Protein AF-A0A8B7DYA8-F1 (afdb_monomer_lite)

pLDDT: mean 80.7, std 16.15, range [24.31, 97.62]

Foldseek 3Di:
DDDDDDDDDDDDDDDDDDDDDDDDDDDDDDDDDDDDDLDAAADDLAVVVVLDPPDDAQHWHDDPQWIWGWDDDPQKIKTATDPVGQPDAFQVVVCCRHQVDDCCCQQQVVLDPRRQWHFRMWMARSPQQKIKTKTWGNAWDDNQPPQKIFDRKIKIKMARRVQCNHPHHNLRIWIWIWGWMDQQNDIWIKTWIDDRNDQKIKIKTWDQKDFQQSRVVSVDPDDLADPLALFDCCQRRVFMFGRWMKIWMAGSLNWIKIKIWGWGADPQQGIKTKIWIWTDDNPDDIKIKIKIKGAFAQVQVVVCNGNVARPCPQQQRHPDTWIKMKMTMQAKDPQQPDPVSQVSVCVQPNPCSIGHHAIKMWIWGQPVLQAVDDPDDRTWIWMWGRDSQKIKIDGPQPDKHQVLSCCPRRPPPDDSVVDVLWAVGGAIWGFPIWMARRVFRKIKTKIWGQDWGATDPNQDTFHGKIWIWIATPVRDIKIKIWTWDDFPNFIKTWMWIDDPPKIKIKIWTQKDWPLSVCCVRQNVCCSCVPCVVQVLNTWMWGGKMWIWISPDQTKIWIKTQTPHLPQRPKIKIKIWGQDPNGIDIDIDIGRDPDDPQSVVCVSVVHDDPDDDDDPDDDD

Secondary structure (DSSP, 8-state):
---------------------------------------PEEPPSSGGGTSSTT--TT-EEEETTEEEEEEEETTEEEEEE-TTT-TT-BHHHHHHHHH--S-HHHHHTTSS-GGGEEEEEEEEETTTTEEEEEEEESS-EEEETTTEEEEEEEEEEEEETTTTSSS--GGG-EEEEEEEEEETTEEEEEEEEEPTT-SEEEEEEE-SEEEHHHHHHHH----SS-TT-----HHHHSSEEEEEEEEEEEETTS-EEEEEEEEEEETTTEEEEEEEEEEE-TTSPPEEEEEEEEEEE-HHHHHHHHHTS--TT-GGGTT--EEEEEEEESS-B-S---HHHHHHHHTTSTT---B-SEEEEEEEEEGGGT-TT-SS-SEEEEEEEEETTEEEEE--TT--EEHHHIIIIISTT--THHHHHHBSSPPEEEEEEEEEETTT--EEEEEE--SPEEETTTTEEEEEEEEEEEE-TTS-EEEEEEEEEEETTEEEEEEEEEETTEEEEEEEEEEEEHHHHHHHTT-HHIIIIIITTSGGG--EEEEEEEEEETTSS-EEEEEEEEESTT-TT-EEEEEEEEETTEEEEEEEEE-TT--HHHHHHHHHTS--S----------

Structure (mmCIF, N/CA/C/O backbone):
data_AF-A0A8B7DYA8-F1
#
_entry.id   AF-A0A8B7DYA8-F1
#
loop_
_atom_site.group_PDB
_atom_site.id
_atom_site.type_symbol
_atom_site.label_atom_id
_atom_site.label_alt_id
_atom_site.label_comp_id
_atom_site.label_asym_id
_atom_site.label_entity_id
_atom_site.label_seq_id
_atom_site.pdbx_PDB_ins_code
_atom_site.Cartn_x
_atom_site.Cartn_y
_atom_site.Cartn_z
_atom_site.occupancy
_atom_site.B_iso_or_equiv
_atom_site.auth_seq_id
_atom_site.auth_comp_id
_atom_site.auth_asym_id
_atom_site.auth_atom_id
_atom_site.pdbx_PDB_model_num
ATOM 1 N N . MET A 1 1 ? -91.344 -23.672 6.462 1.00 35.97 1 MET A N 1
ATOM 2 C CA . MET A 1 1 ? -90.735 -25.021 6.540 1.00 35.97 1 MET A CA 1
ATOM 3 C C . MET A 1 1 ? -89.304 -24.824 7.002 1.00 35.97 1 MET A C 1
ATOM 5 O O . MET A 1 1 ? -88.648 -23.991 6.410 1.00 35.97 1 MET A O 1
ATOM 9 N N . ALA A 1 2 ? -88.747 -25.437 8.032 1.00 32.31 2 ALA A N 1
ATOM 10 C CA . ALA A 1 2 ? -89.183 -26.300 9.123 1.00 32.31 2 ALA A CA 1
ATOM 11 C C . ALA A 1 2 ? -88.175 -25.978 10.263 1.00 32.31 2 ALA A C 1
ATOM 13 O O . ALA A 1 2 ? -87.035 -25.629 9.972 1.00 32.31 2 ALA A O 1
ATOM 14 N N . LYS A 1 3 ? -88.628 -25.790 11.511 1.00 30.06 3 LYS A N 1
ATOM 15 C CA . LYS A 1 3 ? -88.398 -26.713 12.650 1.00 30.06 3 LYS A CA 1
ATOM 16 C C . LYS A 1 3 ? -86.951 -27.245 12.713 1.00 30.06 3 LYS A C 1
ATOM 18 O O . LYS A 1 3 ? -86.509 -27.872 11.769 1.00 30.06 3 LYS A O 1
ATOM 23 N N . GLY A 1 4 ? -86.188 -27.141 13.789 1.00 30.33 4 GLY A N 1
ATOM 24 C CA . GLY A 1 4 ? -86.472 -26.773 15.164 1.00 30.33 4 GLY A CA 1
ATOM 25 C C . GLY A 1 4 ? -85.230 -27.096 16.005 1.00 30.33 4 GLY A C 1
ATOM 26 O O . GLY A 1 4 ? -84.476 -28.015 15.700 1.00 30.33 4 GLY A O 1
ATOM 27 N N . THR A 1 5 ? -85.041 -26.294 17.044 1.00 33.81 5 THR A N 1
ATOM 28 C CA . THR A 1 5 ? -84.285 -26.533 18.287 1.00 33.81 5 THR A CA 1
ATOM 29 C C . THR A 1 5 ? -84.616 -27.916 18.905 1.00 33.81 5 THR A C 1
ATOM 31 O O . THR A 1 5 ? -85.679 -28.441 18.560 1.00 33.81 5 THR A O 1
ATOM 34 N N . PRO A 1 6 ? -83.834 -28.496 19.862 1.00 42.34 6 PRO A N 1
ATOM 35 C CA . PRO A 1 6 ? -83.614 -27.808 21.146 1.00 42.34 6 PRO A CA 1
ATOM 36 C C . PRO A 1 6 ? -82.425 -28.189 22.061 1.00 42.34 6 PRO A C 1
ATOM 38 O O . PRO A 1 6 ? -81.938 -29.310 22.081 1.00 42.34 6 PRO A O 1
ATOM 41 N N . SER A 1 7 ? -82.182 -27.246 22.988 1.00 30.30 7 SER A N 1
ATOM 42 C CA . SER A 1 7 ? -81.885 -27.452 24.422 1.00 30.30 7 SER A CA 1
ATOM 43 C C . SER A 1 7 ? -80.521 -28.051 24.779 1.00 30.30 7 SER A C 1
ATOM 45 O O . SER A 1 7 ? -79.943 -28.795 24.011 1.00 30.30 7 SER A O 1
ATOM 47 N N . MET A 1 8 ? -79.897 -27.803 25.926 1.00 29.28 8 MET A N 1
ATOM 48 C CA . MET A 1 8 ? -80.300 -27.429 27.294 1.00 29.28 8 MET A CA 1
ATOM 49 C C . MET A 1 8 ? -78.934 -27.315 28.029 1.00 29.28 8 MET A C 1
ATOM 51 O O . MET A 1 8 ? -77.998 -27.990 27.623 1.00 29.28 8 MET A O 1
ATOM 55 N N . LYS A 1 9 ? -78.647 -26.601 29.114 1.00 29.27 9 LYS A N 1
ATOM 56 C CA . LYS A 1 9 ? -79.323 -25.757 30.105 1.00 29.27 9 LYS A CA 1
ATOM 57 C C . LYS A 1 9 ? -78.139 -25.198 30.939 1.00 29.27 9 LYS A C 1
ATOM 59 O O . LYS A 1 9 ? -77.204 -25.942 31.199 1.00 29.27 9 LYS A O 1
ATOM 64 N N . SER A 1 10 ? -78.051 -23.882 31.158 1.00 28.88 10 SER A N 1
ATOM 65 C CA . SER A 1 10 ? -78.347 -23.204 32.443 1.00 28.88 10 SER A CA 1
ATOM 66 C C . SER A 1 10 ? -77.250 -23.367 33.520 1.00 28.88 10 SER A C 1
ATOM 68 O O . SER A 1 10 ? -76.738 -24.457 33.688 1.00 28.88 10 SER A O 1
ATOM 70 N N . GLN A 1 11 ? -76.889 -22.389 34.353 1.00 31.23 11 GLN A N 1
ATOM 71 C CA . GLN A 1 11 ? -77.677 -21.269 34.866 1.00 31.23 11 GLN A CA 1
ATOM 72 C C . GLN A 1 11 ? -76.782 -20.335 35.719 1.00 31.23 11 GLN A C 1
ATOM 74 O O . GLN A 1 11 ? -75.954 -20.845 36.463 1.00 31.23 11 GLN A O 1
ATOM 79 N N . CYS A 1 12 ? -77.037 -19.020 35.596 1.00 25.20 12 CYS A N 1
ATOM 80 C CA . CYS A 1 12 ? -77.161 -17.943 36.613 1.00 25.20 12 CYS A CA 1
ATOM 81 C C . CYS A 1 12 ? -76.106 -17.747 37.741 1.00 25.20 12 CYS A C 1
ATOM 83 O O . CYS A 1 12 ? -75.456 -18.684 38.167 1.00 25.20 12 CYS A O 1
ATOM 85 N N . TRP A 1 13 ? -75.866 -16.560 38.325 1.00 27.25 13 TRP A N 1
ATOM 86 C CA . TRP A 1 13 ? -76.620 -15.302 38.569 1.00 27.25 13 TRP A CA 1
ATOM 87 C C . TRP A 1 13 ? -75.598 -14.129 38.605 1.00 27.25 13 TRP A C 1
ATOM 89 O O . TRP A 1 13 ? -74.463 -14.364 39.000 1.00 27.25 13 TRP A O 1
ATOM 99 N N . LEU A 1 14 ? -75.784 -12.890 38.124 1.00 24.31 14 LEU A N 1
ATOM 100 C CA . LEU A 1 14 ? -76.806 -11.833 38.268 1.00 24.31 14 LEU A CA 1
ATOM 101 C C . LEU A 1 14 ? -76.999 -11.294 39.695 1.00 24.31 14 LEU A C 1
ATOM 103 O O . LEU A 1 14 ? -77.770 -11.888 40.430 1.00 24.31 14 LEU A O 1
ATOM 107 N N . VAL A 1 15 ? -76.415 -10.123 40.005 1.00 25.81 15 VAL A N 1
ATOM 108 C CA . VAL A 1 15 ? -77.084 -9.017 40.732 1.00 25.81 15 VAL A CA 1
ATOM 109 C C . VAL A 1 15 ? -76.478 -7.668 40.289 1.00 25.81 15 VAL A C 1
ATOM 111 O O . VAL A 1 15 ? -75.372 -7.302 40.672 1.00 25.81 15 VAL A O 1
ATOM 114 N N . LEU A 1 16 ? -77.236 -6.938 39.467 1.00 29.09 16 LEU A N 1
ATOM 115 C CA . LEU A 1 16 ? -77.302 -5.469 39.427 1.00 29.09 16 LEU A CA 1
ATOM 116 C C . LEU A 1 16 ? -78.138 -5.006 40.623 1.00 29.09 16 LEU A C 1
ATOM 118 O O . LEU A 1 16 ? -79.102 -5.708 40.888 1.00 29.09 16 LEU A O 1
ATOM 122 N N . ILE A 1 17 ? -77.888 -3.826 41.211 1.00 28.33 17 ILE A N 1
ATOM 123 C CA . ILE A 1 17 ? -78.896 -2.750 41.379 1.00 28.33 17 ILE A CA 1
ATOM 124 C C . ILE A 1 17 ? -78.176 -1.390 41.472 1.00 28.33 17 ILE A C 1
ATOM 126 O O . ILE A 1 17 ? -77.062 -1.260 41.968 1.00 28.33 17 ILE A O 1
ATOM 130 N N . PHE A 1 18 ? -78.868 -0.412 40.903 1.00 27.98 18 PHE A N 1
ATOM 131 C CA . PHE A 1 18 ? -78.541 0.953 40.529 1.00 27.98 18 PHE A CA 1
ATOM 132 C C . PHE A 1 18 ? -79.037 2.005 41.551 1.00 27.98 18 PHE A C 1
ATOM 134 O O . PHE A 1 18 ? -79.999 1.763 42.272 1.00 27.98 18 PHE A O 1
ATOM 141 N N . LEU A 1 19 ? -78.477 3.214 41.389 1.00 29.20 19 LEU A N 1
ATOM 142 C CA . LEU A 1 19 ? -79.079 4.565 41.485 1.00 29.20 19 LEU A CA 1
ATOM 143 C C . LEU A 1 19 ? -79.242 5.284 42.840 1.00 29.20 19 LEU A C 1
ATOM 145 O O . LEU A 1 19 ? -80.062 4.904 43.663 1.00 29.20 19 LEU A O 1
ATOM 149 N N . ASN A 1 20 ? -78.626 6.486 42.849 1.00 30.12 20 ASN A N 1
ATOM 150 C CA . ASN A 1 20 ? -79.149 7.795 43.301 1.00 30.12 20 ASN A CA 1
ATOM 151 C C . ASN A 1 20 ? -79.376 7.980 44.821 1.00 30.12 20 ASN A C 1
ATOM 153 O O . ASN A 1 20 ? -79.842 7.086 45.500 1.00 30.12 20 ASN A O 1
ATOM 157 N N . LEU A 1 21 ? -79.082 9.115 45.467 1.00 28.62 21 LEU A N 1
ATOM 158 C CA . LEU A 1 21 ? -79.346 10.516 45.111 1.00 28.62 21 LEU A CA 1
ATOM 159 C C . LEU A 1 21 ? -78.500 11.496 45.972 1.00 28.62 21 LEU A C 1
ATOM 161 O O . LEU A 1 21 ? -77.871 11.109 46.953 1.00 28.62 21 LEU A O 1
ATOM 165 N N . ASN A 1 22 ? -78.543 12.777 45.585 1.00 30.64 22 ASN A N 1
ATOM 166 C CA . ASN A 1 22 ? -77.919 13.963 46.194 1.00 30.64 22 ASN A CA 1
ATOM 167 C C . ASN A 1 22 ? -78.313 14.293 47.662 1.00 30.64 22 ASN A C 1
ATOM 169 O O . ASN A 1 22 ? -79.386 13.912 48.118 1.00 30.64 22 ASN A O 1
ATOM 173 N N . VAL A 1 23 ? -77.518 15.214 48.248 1.00 30.58 23 VAL A N 1
ATOM 174 C CA . VAL A 1 23 ? -77.890 16.402 49.074 1.00 30.58 23 VAL A CA 1
ATOM 175 C C . VAL A 1 23 ? -77.337 16.446 50.524 1.00 30.58 23 VAL A C 1
ATOM 177 O O . VAL A 1 23 ? -77.827 15.782 51.422 1.00 30.58 23 VAL A O 1
ATOM 180 N N . VAL A 1 24 ? -76.376 17.374 50.701 1.00 30.28 24 VAL A N 1
ATOM 181 C CA . VAL A 1 24 ? -76.131 18.345 51.807 1.00 30.28 24 VAL A CA 1
ATOM 182 C C . VAL A 1 24 ? -75.507 17.917 53.153 1.00 30.28 24 VAL A C 1
ATOM 184 O O . VAL A 1 24 ? -76.048 17.152 53.935 1.00 30.28 24 VAL A O 1
ATOM 187 N N . ALA A 1 25 ? -74.366 18.582 53.398 1.00 34.50 25 ALA A N 1
ATOM 188 C CA . ALA A 1 25 ? -73.752 19.094 54.629 1.00 34.50 25 ALA A CA 1
ATOM 189 C C . ALA A 1 25 ? -74.182 18.546 56.003 1.00 34.50 25 ALA A C 1
ATOM 191 O O . ALA A 1 25 ? -75.298 18.784 56.446 1.00 34.50 25 ALA A O 1
ATOM 192 N N . ASN A 1 26 ? -73.193 18.121 56.800 1.00 28.36 26 ASN A N 1
ATOM 193 C CA . ASN A 1 26 ? -72.782 18.924 57.955 1.00 28.36 26 ASN A CA 1
ATOM 194 C C . ASN A 1 26 ? -71.361 18.576 58.426 1.00 28.36 26 ASN A C 1
ATOM 196 O O . ASN A 1 26 ? -70.863 17.471 58.220 1.00 28.36 26 ASN A O 1
ATOM 200 N N . LYS A 1 27 ? -70.717 19.566 59.047 1.00 40.62 27 LYS A N 1
ATOM 201 C CA . LYS A 1 27 ? -69.449 19.456 59.770 1.00 40.62 27 LYS A CA 1
ATOM 202 C C . LYS A 1 27 ? -69.576 18.439 60.901 1.00 40.62 27 LYS A C 1
ATOM 204 O O . LYS A 1 27 ? -70.442 18.611 61.746 1.00 40.62 27 LYS A O 1
ATOM 209 N N . GLU A 1 28 ? -68.589 17.562 61.036 1.00 30.81 28 GLU A N 1
ATOM 210 C CA . GLU A 1 28 ? -68.091 17.191 62.358 1.00 30.81 28 GLU A CA 1
ATOM 211 C C . GLU A 1 28 ? -66.608 16.819 62.294 1.00 30.81 28 GLU A C 1
ATOM 213 O O . GLU A 1 28 ? -66.151 16.020 61.477 1.00 30.81 28 GLU A O 1
ATOM 218 N N . LYS A 1 29 ? -65.832 17.501 63.140 1.00 40.34 29 LYS A N 1
ATOM 219 C CA . LYS A 1 29 ? -64.422 17.228 63.386 1.00 40.34 29 LYS A CA 1
ATOM 220 C C . LYS A 1 29 ? -64.327 15.909 64.143 1.00 40.34 29 LYS A C 1
ATOM 222 O O . LYS A 1 29 ? -64.738 15.856 65.295 1.00 40.34 29 LYS A O 1
ATOM 227 N N . HIS A 1 30 ? -63.636 14.928 63.577 1.00 32.75 30 HIS A N 1
ATOM 228 C CA . HIS A 1 30 ? -62.965 13.916 64.383 1.00 32.75 30 HIS A CA 1
ATOM 229 C C . HIS A 1 30 ? -61.459 13.974 64.148 1.00 32.75 30 HIS A C 1
ATOM 231 O O . HIS A 1 30 ? -60.927 13.589 63.108 1.00 32.75 30 HIS A O 1
ATOM 237 N N . HIS A 1 31 ? -60.773 14.496 65.164 1.00 38.06 31 HIS A N 1
ATOM 238 C CA . HIS A 1 31 ? -59.350 14.302 65.370 1.00 38.06 31 HIS A CA 1
ATOM 239 C C . HIS A 1 31 ? -59.069 12.806 65.537 1.00 38.06 31 HIS A C 1
ATOM 241 O O . HIS A 1 31 ? -59.327 12.233 66.591 1.00 38.06 31 HIS A O 1
ATOM 247 N N . LEU A 1 32 ? -58.467 12.198 64.520 1.00 33.12 32 LEU A N 1
ATOM 248 C CA . LEU A 1 32 ? -57.679 10.981 64.668 1.00 33.12 32 LEU A CA 1
ATOM 249 C C . LEU A 1 32 ? -56.233 11.331 64.326 1.00 33.12 32 LEU A C 1
ATOM 251 O O . LEU A 1 32 ? -55.894 11.667 63.191 1.00 33.12 32 LEU A O 1
ATOM 255 N N . LYS A 1 33 ? -55.394 11.318 65.367 1.00 36.81 33 LYS A N 1
ATOM 256 C CA . LYS A 1 33 ? -53.939 11.451 65.289 1.00 36.81 33 LYS A CA 1
ATOM 257 C C . LYS A 1 33 ? -53.404 10.428 64.280 1.00 36.81 33 LYS A C 1
ATOM 259 O O . LYS A 1 33 ? -53.325 9.242 64.588 1.00 36.81 33 LYS A O 1
ATOM 264 N N . LYS A 1 34 ? -53.000 10.888 63.093 1.00 32.00 34 LYS A N 1
ATOM 265 C CA . LYS A 1 34 ? -52.121 10.117 62.209 1.00 32.00 34 LYS A CA 1
ATOM 266 C C . LYS A 1 34 ? -50.754 10.016 62.883 1.00 32.00 34 LYS A C 1
ATOM 268 O O . LYS A 1 34 ? -50.067 11.021 63.053 1.00 32.00 34 LYS A O 1
ATOM 273 N N . GLN A 1 35 ? -50.359 8.797 63.236 1.00 34.00 35 GLN A N 1
ATOM 274 C CA . GLN A 1 35 ? -48.947 8.434 63.275 1.00 34.00 35 GLN A CA 1
ATOM 275 C C . GLN A 1 35 ? -48.319 8.855 61.937 1.00 34.00 35 GLN A C 1
ATOM 277 O O . GLN A 1 35 ? -48.855 8.524 60.876 1.00 34.00 35 GLN A O 1
ATOM 282 N N . LYS A 1 36 ? -47.210 9.604 61.982 1.00 33.25 36 LYS A N 1
ATOM 283 C CA . LYS A 1 36 ? -46.339 9.830 60.823 1.00 33.25 36 LYS A CA 1
ATOM 284 C C . LYS A 1 36 ? -45.824 8.464 60.356 1.00 33.25 36 LYS A C 1
ATOM 286 O O . LYS A 1 36 ? -44.851 7.954 60.895 1.00 33.25 36 LYS A O 1
ATOM 291 N N . ARG A 1 37 ? -46.510 7.850 59.393 1.00 36.97 37 ARG A N 1
ATOM 292 C CA . ARG A 1 37 ? -45.845 6.994 58.411 1.00 36.97 37 ARG A CA 1
ATOM 293 C C . ARG A 1 37 ? -45.190 7.949 57.429 1.00 36.97 37 ARG A C 1
ATOM 295 O O . ARG A 1 37 ? -45.888 8.828 56.922 1.00 36.97 37 ARG A O 1
ATOM 302 N N . ASP A 1 38 ? -43.892 7.800 57.202 1.00 46.31 38 ASP A N 1
ATOM 303 C CA . ASP A 1 38 ? -43.216 8.439 56.078 1.00 46.31 38 ASP A CA 1
ATOM 304 C C . ASP A 1 38 ? -44.001 8.077 54.813 1.00 46.31 38 ASP A C 1
ATOM 306 O O . ASP A 1 38 ? -44.084 6.914 54.418 1.00 46.31 38 ASP A O 1
ATOM 310 N N . SER A 1 39 ? -44.737 9.046 54.272 1.00 57.03 39 SER A N 1
ATOM 311 C CA . SER A 1 39 ? -45.622 8.820 53.138 1.00 57.03 39 SER A CA 1
ATOM 312 C C . SER A 1 39 ? -44.770 8.750 51.883 1.00 57.03 39 SER A C 1
ATOM 314 O O . SER A 1 39 ? -44.257 9.775 51.437 1.00 57.03 39 SER A O 1
ATOM 316 N N . VAL A 1 40 ? -44.620 7.552 51.328 1.00 69.12 40 VAL A N 1
ATOM 317 C CA . VAL A 1 40 ? -44.017 7.358 50.009 1.00 69.12 40 VAL A CA 1
ATOM 318 C C . VAL A 1 40 ? -44.998 7.899 48.963 1.00 69.12 40 VAL A C 1
ATOM 320 O O . VAL A 1 40 ? -46.161 7.495 48.935 1.00 69.12 40 VAL A O 1
ATOM 323 N N . ALA A 1 41 ? -44.567 8.871 48.159 1.00 78.00 41 ALA A N 1
ATOM 324 C CA . ALA A 1 41 ? -45.385 9.475 47.105 1.00 78.00 41 ALA A CA 1
ATOM 325 C C . ALA A 1 41 ? -45.269 8.667 45.803 1.00 78.00 41 ALA A C 1
ATOM 327 O O . ALA A 1 41 ? -44.255 8.026 45.570 1.00 78.00 41 ALA A O 1
ATOM 328 N N . THR A 1 42 ? -46.258 8.698 44.910 1.00 79.81 42 THR A N 1
ATOM 329 C CA . THR A 1 42 ? -46.097 8.097 43.571 1.00 79.81 42 THR A CA 1
ATOM 330 C C . THR A 1 42 ? -45.208 8.990 42.703 1.00 79.81 42 THR A C 1
ATOM 332 O O . THR A 1 42 ? -45.403 10.205 42.686 1.00 79.81 42 THR A O 1
ATOM 335 N N . LEU A 1 43 ? -44.239 8.418 41.980 1.00 80.81 43 LEU A N 1
ATOM 336 C CA . LEU A 1 43 ? -43.393 9.184 41.053 1.00 80.81 43 LEU A CA 1
ATOM 337 C C . LEU A 1 43 ? -44.242 9.721 39.881 1.00 80.81 43 LEU A C 1
ATOM 339 O O . LEU A 1 43 ? -44.918 8.920 39.238 1.00 80.81 43 LEU A O 1
ATOM 343 N N . PRO A 1 44 ? -44.213 11.023 39.551 1.00 81.56 44 PRO A N 1
ATOM 344 C CA . PRO A 1 44 ? -44.851 11.554 38.343 1.00 81.56 44 PRO A CA 1
ATOM 345 C C . PRO A 1 44 ? -44.516 10.764 37.066 1.00 81.56 44 PRO A C 1
ATOM 347 O O . PRO A 1 44 ? -43.373 10.358 36.879 1.00 81.56 44 PRO A O 1
ATOM 350 N N . ASP A 1 45 ? -45.491 10.577 36.169 1.00 77.75 45 ASP A N 1
ATOM 351 C CA . ASP A 1 45 ? -45.346 9.813 34.912 1.00 77.75 45 ASP A CA 1
ATOM 352 C C . ASP A 1 45 ? -44.763 10.637 33.746 1.00 77.75 45 ASP A C 1
ATOM 354 O O . ASP A 1 45 ? -44.637 10.145 32.628 1.00 77.75 45 ASP A O 1
ATOM 358 N N . LYS A 1 46 ? -44.384 11.898 33.997 1.00 81.44 46 LYS A N 1
ATOM 359 C CA . LYS A 1 46 ? -43.742 12.799 33.029 1.00 81.44 46 LYS A CA 1
ATOM 360 C C . LYS A 1 46 ? -42.469 13.399 33.612 1.00 81.44 46 LYS A C 1
ATOM 362 O O . LYS A 1 46 ? -42.522 14.040 34.661 1.00 81.44 46 LYS A O 1
ATOM 367 N N . ILE A 1 47 ? -41.351 13.299 32.885 1.00 80.62 47 ILE A N 1
ATOM 368 C CA . ILE A 1 47 ? -40.067 13.890 33.316 1.00 80.62 47 ILE A CA 1
ATOM 369 C C . ILE A 1 47 ? -40.168 15.404 33.505 1.00 80.62 47 ILE A C 1
ATOM 371 O O . ILE A 1 47 ? -39.623 15.936 34.465 1.00 80.62 47 ILE A O 1
ATOM 375 N N . SER A 1 48 ? -40.937 16.106 32.667 1.00 78.81 48 SER A N 1
ATOM 376 C CA . SER A 1 48 ? -41.139 17.555 32.811 1.00 78.81 48 SER A CA 1
ATOM 377 C C . SER A 1 48 ? -41.720 17.955 34.171 1.00 78.81 48 SER A C 1
ATOM 379 O O . SER A 1 48 ? -41.443 19.046 34.653 1.00 78.81 48 SER A O 1
ATOM 381 N N . SER A 1 49 ? -42.520 17.087 34.796 1.00 82.62 49 SER A N 1
ATOM 382 C CA . SER A 1 49 ? -43.119 17.338 36.113 1.00 82.62 49 SER A CA 1
ATOM 383 C C . SER A 1 49 ? -42.132 17.149 37.262 1.00 82.62 49 SER A C 1
ATOM 385 O O . SER A 1 49 ? -42.405 17.597 38.369 1.00 82.62 49 SER A O 1
ATOM 387 N N . LEU A 1 50 ? -41.000 16.492 37.005 1.00 81.19 50 LEU A N 1
ATOM 388 C CA . LEU A 1 50 ? -39.915 16.333 37.964 1.00 81.19 50 LEU A CA 1
ATOM 389 C C . LEU A 1 50 ? -38.853 17.444 37.845 1.00 81.19 50 LEU A C 1
ATOM 391 O O . LEU A 1 50 ? -38.001 17.587 38.719 1.00 81.19 50 LEU A O 1
ATOM 395 N N . MET A 1 51 ? -38.918 18.254 36.785 1.00 76.25 51 MET A N 1
ATOM 396 C CA . MET A 1 51 ? -38.051 19.411 36.546 1.00 76.25 51 MET A CA 1
ATOM 397 C C . MET A 1 51 ? -38.560 20.665 37.278 1.00 76.25 51 MET A C 1
ATOM 399 O O . MET A 1 51 ? -38.681 21.733 36.682 1.00 76.25 51 MET A O 1
ATOM 403 N N . THR A 1 52 ? -38.918 20.525 38.556 1.00 73.94 52 THR A N 1
ATOM 404 C CA . THR A 1 52 ? -39.412 21.621 39.401 1.00 73.94 52 THR A CA 1
ATOM 405 C C . THR A 1 52 ? -38.586 21.747 40.677 1.00 73.94 52 THR A C 1
ATOM 407 O O . THR A 1 52 ? -38.007 20.778 41.176 1.00 73.94 52 THR A O 1
ATOM 410 N N . ASP A 1 53 ? -38.563 22.947 41.253 1.00 68.19 53 ASP A N 1
ATOM 411 C CA . ASP A 1 53 ? -37.823 23.208 42.490 1.00 68.19 53 ASP A CA 1
ATOM 412 C C . ASP A 1 53 ? -38.458 22.608 43.751 1.00 68.19 53 ASP A C 1
ATOM 414 O O . ASP A 1 53 ? -37.856 22.630 44.825 1.00 68.19 53 ASP A O 1
ATOM 418 N N . GLU A 1 54 ? -39.656 22.039 43.631 1.00 77.12 54 GLU A N 1
ATOM 419 C CA . GLU A 1 54 ? -40.481 21.612 44.762 1.00 77.12 54 GLU A CA 1
ATOM 420 C C . GLU A 1 54 ? -40.004 20.305 45.420 1.00 77.12 54 GLU A C 1
ATOM 422 O O . GLU A 1 54 ? -40.406 19.992 46.545 1.00 77.12 54 GLU A O 1
ATOM 427 N N . ILE A 1 55 ? -39.128 19.544 44.755 1.00 82.31 55 ILE A N 1
ATOM 428 C CA . ILE A 1 55 ? -38.621 18.262 45.257 1.00 82.31 55 ILE A CA 1
ATOM 429 C C . ILE A 1 55 ? -37.487 18.495 46.268 1.00 82.31 55 ILE A C 1
ATOM 431 O O . ILE A 1 55 ? -36.498 19.162 45.973 1.00 82.31 55 ILE A O 1
ATOM 435 N N . LYS A 1 56 ? -37.608 17.911 47.469 1.00 84.12 56 LYS A N 1
ATOM 436 C CA . LYS A 1 56 ? -36.618 18.032 48.556 1.00 84.12 56 LYS A CA 1
ATOM 437 C C . LYS A 1 56 ? -35.800 16.752 48.738 1.00 84.12 56 LYS A C 1
ATOM 439 O O . LYS A 1 56 ? -36.326 15.652 48.560 1.00 84.12 56 LYS A O 1
ATOM 444 N N . THR A 1 57 ? -34.550 16.890 49.179 1.00 86.25 57 THR A N 1
ATOM 445 C CA . THR A 1 57 ? -33.706 15.765 49.621 1.00 86.25 57 THR A CA 1
ATOM 446 C C . THR A 1 57 ? -34.411 14.927 50.693 1.00 86.25 57 THR A C 1
ATOM 448 O O . THR A 1 57 ? -35.073 15.470 51.577 1.00 86.25 57 THR A O 1
ATOM 451 N N . GLY A 1 58 ? -34.286 13.602 50.602 1.00 83.62 58 GLY A N 1
ATOM 452 C CA . GLY A 1 58 ? -34.932 12.626 51.482 1.00 83.62 58 GLY A CA 1
ATOM 453 C C . GLY A 1 58 ? -36.369 12.263 51.091 1.00 83.62 58 GLY A C 1
ATOM 454 O O . GLY A 1 58 ? -36.946 11.353 51.688 1.00 83.62 58 GLY A O 1
ATOM 455 N N . THR A 1 59 ? -36.959 12.926 50.085 1.00 87.31 59 THR A N 1
ATOM 456 C CA . THR A 1 59 ? -38.274 12.536 49.548 1.00 87.31 59 THR A CA 1
ATOM 457 C C . THR A 1 59 ? -38.194 11.127 48.963 1.00 87.31 59 THR A C 1
ATOM 459 O O . THR A 1 59 ? -37.233 10.798 48.267 1.00 87.31 59 THR A O 1
ATOM 462 N N . GLN A 1 60 ? -39.207 10.300 49.236 1.00 87.19 60 GLN A N 1
ATOM 463 C CA . GLN A 1 60 ? -39.308 8.944 48.703 1.00 87.19 60 GLN A CA 1
ATOM 464 C C . GLN A 1 60 ? -40.449 8.847 47.697 1.00 87.19 60 GLN A C 1
ATOM 466 O O . GLN A 1 60 ? -41.590 9.202 48.009 1.00 87.19 60 GLN A O 1
ATOM 471 N N . PHE A 1 61 ? -40.132 8.331 46.514 1.00 85.88 61 PHE A N 1
ATOM 472 C CA . PHE A 1 61 ? -41.095 8.071 45.456 1.00 85.88 61 PHE A CA 1
ATOM 473 C C . PHE A 1 61 ? -41.205 6.578 45.162 1.00 85.88 61 PHE A C 1
ATOM 475 O O . PHE A 1 61 ? -40.191 5.903 45.050 1.00 85.88 61 PHE A O 1
ATOM 482 N N . GLU A 1 62 ? -42.416 6.068 44.973 1.00 83.38 62 GLU A N 1
ATOM 483 C CA . GLU A 1 62 ? -42.679 4.709 44.510 1.00 83.38 62 GLU A CA 1
ATOM 484 C C . GLU A 1 62 ? -43.117 4.727 43.044 1.00 83.38 62 GLU A C 1
ATOM 486 O O . GLU A 1 62 ? -44.020 5.473 42.651 1.00 83.38 62 GLU A O 1
ATOM 491 N N . SER A 1 63 ? -42.468 3.904 42.221 1.00 80.00 63 SER A N 1
ATOM 492 C CA . SER A 1 63 ? -42.884 3.632 40.845 1.00 80.00 63 SER A CA 1
ATOM 493 C C . SER A 1 63 ? -42.323 2.304 40.360 1.00 80.00 63 SER A C 1
ATOM 495 O O . SER A 1 63 ? -41.217 1.917 40.730 1.00 80.00 63 SER A O 1
ATOM 497 N N . LEU A 1 64 ? -43.098 1.591 39.535 1.00 72.00 64 LEU A N 1
ATOM 498 C CA . LEU A 1 64 ? -42.718 0.300 38.948 1.00 72.00 64 LEU A CA 1
ATOM 499 C C . LEU A 1 64 ? -42.221 -0.732 39.986 1.00 72.00 64 LEU A C 1
ATOM 501 O O . LEU A 1 64 ? -41.355 -1.555 39.685 1.00 72.00 64 LEU A O 1
ATOM 505 N N . GLY A 1 65 ? -42.770 -0.685 41.206 1.00 71.88 65 GLY A N 1
ATOM 506 C CA . GLY A 1 65 ? -42.377 -1.552 42.322 1.00 71.88 65 GLY A CA 1
ATOM 507 C C . GLY A 1 65 ? -41.029 -1.204 42.963 1.00 71.88 65 GLY A C 1
ATOM 508 O O . GLY A 1 65 ? -40.486 -2.027 43.686 1.00 71.88 65 GLY A O 1
ATOM 509 N N . CYS A 1 66 ? -40.479 -0.017 42.695 1.00 80.88 66 CYS A N 1
ATOM 510 C CA . CYS A 1 66 ? -39.207 0.475 43.217 1.00 80.88 66 CYS A CA 1
ATOM 511 C C . CYS A 1 66 ? -39.419 1.755 44.035 1.00 80.88 66 CYS A C 1
ATOM 513 O O . CYS A 1 66 ? -40.179 2.636 43.624 1.00 80.88 66 CYS A O 1
ATOM 515 N N . ILE A 1 67 ? -38.732 1.865 45.177 1.00 86.81 67 ILE A N 1
ATOM 516 C CA . ILE A 1 67 ? -38.687 3.094 45.976 1.00 86.81 67 ILE A CA 1
ATOM 517 C C . ILE A 1 67 ? -37.410 3.859 45.626 1.00 86.81 67 ILE A C 1
ATOM 519 O O . ILE A 1 67 ? -36.307 3.357 45.837 1.00 86.81 67 ILE A O 1
ATOM 523 N N . PHE A 1 68 ? -37.562 5.082 45.132 1.00 86.06 68 PHE A N 1
ATOM 524 C CA . PHE A 1 68 ? -36.484 6.027 44.868 1.00 86.06 68 PHE A CA 1
ATOM 525 C C . PHE A 1 68 ? -36.364 7.017 46.019 1.00 86.06 68 PHE A C 1
ATOM 527 O O . PHE A 1 68 ? -37.343 7.661 46.391 1.00 86.06 68 PHE A O 1
ATOM 534 N N . GLU A 1 69 ? -35.164 7.164 46.557 1.00 89.56 69 GLU A N 1
ATOM 535 C CA . GLU A 1 69 ? -34.810 8.216 47.501 1.00 89.56 69 GLU A CA 1
ATOM 536 C C . GLU A 1 69 ? -34.130 9.364 46.758 1.00 89.56 69 GLU A C 1
ATOM 538 O O . GLU A 1 69 ? -33.234 9.146 45.940 1.00 89.56 69 GLU A O 1
ATOM 543 N N . VAL A 1 70 ? -34.579 10.589 47.016 1.00 90.50 70 VAL A N 1
ATOM 544 C CA . VAL A 1 70 ? -34.076 11.768 46.313 1.00 90.50 70 VAL A CA 1
ATOM 545 C C . VAL A 1 70 ? -32.932 12.423 47.070 1.00 90.50 70 VAL A C 1
ATOM 547 O O . VAL A 1 70 ? -33.049 12.715 48.259 1.00 90.50 70 VAL A O 1
ATOM 550 N N . ALA A 1 71 ? -31.867 12.754 46.350 1.00 90.62 71 ALA A N 1
ATOM 551 C CA . ALA A 1 71 ? -30.837 13.684 46.786 1.00 90.62 71 ALA A CA 1
ATOM 552 C C . ALA A 1 71 ? -30.826 14.895 45.847 1.00 90.62 71 ALA A C 1
ATOM 554 O O . ALA A 1 71 ? -30.646 14.734 44.642 1.00 90.62 71 ALA A O 1
ATOM 555 N N . LYS A 1 72 ? -31.039 16.098 46.385 1.00 86.81 72 LYS A N 1
ATOM 556 C CA . LYS A 1 72 ? -30.937 17.357 45.640 1.00 86.81 72 LYS A CA 1
ATOM 557 C C . LYS A 1 72 ? -29.642 18.072 46.019 1.00 86.81 72 LYS A C 1
ATOM 559 O O . LYS A 1 72 ? -29.359 18.228 47.207 1.00 86.81 72 LYS A O 1
ATOM 564 N N . ASP A 1 73 ? -28.900 18.489 45.003 1.00 87.81 73 ASP A N 1
ATOM 565 C CA . ASP A 1 73 ? -27.690 19.300 45.097 1.00 87.81 73 ASP A CA 1
ATOM 566 C C . ASP A 1 73 ? -27.790 20.428 44.064 1.00 87.81 73 ASP A C 1
ATOM 568 O O . ASP A 1 73 ? -27.743 20.183 42.857 1.00 87.81 73 ASP A O 1
ATOM 572 N N . ASP A 1 74 ? -28.022 21.654 44.536 1.00 86.38 74 ASP A N 1
ATOM 573 C CA . ASP A 1 74 ? -28.277 22.825 43.690 1.00 86.38 74 ASP A CA 1
ATOM 574 C C . ASP A 1 74 ? -29.393 22.553 42.643 1.00 86.38 74 ASP A C 1
ATOM 576 O O . ASP A 1 74 ? -30.521 22.192 43.003 1.00 86.38 74 ASP A O 1
ATOM 580 N N . CYS A 1 75 ? -29.093 22.692 41.349 1.00 89.31 75 CYS A N 1
ATOM 581 C CA . CYS A 1 75 ? -29.971 22.400 40.212 1.00 89.31 75 CYS A CA 1
ATOM 582 C C . CYS A 1 75 ? -30.131 20.902 39.895 1.00 89.31 75 CYS A C 1
ATOM 584 O O . CYS A 1 75 ? -30.918 20.548 39.014 1.00 89.31 75 CYS A O 1
ATOM 586 N N . LYS A 1 76 ? -29.376 20.009 40.543 1.00 90.81 76 LYS A N 1
ATOM 587 C CA . LYS A 1 76 ? -29.356 18.577 40.225 1.00 90.81 76 LYS A CA 1
ATOM 588 C C . LYS A 1 76 ? -30.199 17.793 41.211 1.00 90.81 76 LYS A C 1
ATOM 590 O O . LYS A 1 76 ? -29.967 17.807 42.417 1.00 90.81 76 LYS A O 1
ATOM 595 N N . THR A 1 77 ? -31.161 17.044 40.686 1.00 91.88 77 THR A N 1
ATOM 596 C CA . THR A 1 77 ? -31.982 16.127 41.480 1.00 91.88 77 THR A CA 1
ATOM 597 C C . THR A 1 77 ? -31.647 14.691 41.095 1.00 91.88 77 THR A C 1
ATOM 599 O O . THR A 1 77 ? -31.928 14.259 39.981 1.00 91.88 77 THR A O 1
ATOM 602 N N . THR A 1 78 ? -31.039 13.949 42.018 1.00 92.38 78 THR A N 1
ATOM 603 C CA . THR A 1 78 ? -30.646 12.544 41.856 1.00 92.38 78 THR A CA 1
ATOM 604 C C . THR A 1 78 ? -31.683 11.626 42.489 1.00 92.38 78 THR A C 1
ATOM 606 O O . THR A 1 78 ? -32.078 11.829 43.636 1.00 92.38 78 THR A O 1
ATOM 609 N N . PHE A 1 79 ? -32.082 10.582 41.771 1.00 91.31 79 PHE A N 1
ATOM 610 C CA . PHE A 1 79 ? -33.031 9.568 42.220 1.00 91.31 79 PHE A CA 1
ATOM 611 C C . PHE A 1 79 ? -32.295 8.245 42.405 1.00 91.31 79 PHE A C 1
ATOM 613 O O . PHE A 1 79 ? -31.831 7.636 41.437 1.00 91.31 79 PHE A O 1
ATOM 620 N N . LEU A 1 80 ? -32.188 7.811 43.661 1.00 89.25 80 LEU A N 1
ATOM 621 C CA . LEU A 1 80 ? -31.455 6.620 44.076 1.00 89.25 80 LEU A CA 1
ATOM 622 C C . LEU A 1 80 ? -32.439 5.481 44.402 1.00 89.25 80 LEU A C 1
ATOM 624 O O . LEU A 1 80 ? -33.165 5.569 45.393 1.00 89.25 80 LEU A O 1
ATOM 628 N N . PRO A 1 81 ? -32.498 4.406 43.604 1.00 84.88 81 PRO A N 1
ATOM 629 C CA . PRO A 1 81 ? -33.320 3.240 43.896 1.00 84.88 81 PRO A CA 1
ATOM 630 C C . PRO A 1 81 ? -32.830 2.516 45.162 1.00 84.88 81 PRO A C 1
ATOM 632 O O . PRO A 1 81 ? -31.658 2.155 45.284 1.00 84.88 81 PRO A O 1
ATOM 635 N N . LYS A 1 82 ? -33.733 2.229 46.107 1.00 80.44 82 LYS A N 1
ATOM 636 C CA . LYS A 1 82 ? -33.427 1.410 47.289 1.00 80.44 82 LYS A CA 1
ATOM 637 C C . LYS A 1 82 ? -33.249 -0.054 46.888 1.00 80.44 82 LYS A C 1
ATOM 639 O O . LYS A 1 82 ? -34.216 -0.722 46.510 1.00 80.44 82 LYS A O 1
ATOM 644 N N . GLN A 1 83 ? -32.021 -0.564 47.029 1.00 66.12 83 GLN A N 1
ATOM 645 C CA . GLN A 1 83 ? -31.589 -1.903 46.589 1.00 66.12 83 GLN A CA 1
ATOM 646 C C . GLN A 1 83 ? -32.522 -3.055 46.999 1.00 66.12 83 GLN A C 1
ATOM 648 O O . GLN A 1 83 ? -32.724 -3.974 46.210 1.00 66.12 83 GLN A O 1
ATOM 653 N N . SER A 1 84 ? -33.125 -3.006 48.191 1.00 63.16 84 SER A N 1
ATOM 654 C CA . SER A 1 84 ? -34.036 -4.051 48.682 1.00 63.16 84 SER A CA 1
ATOM 655 C C . SER A 1 84 ? -35.383 -4.114 47.947 1.00 63.16 84 SER A C 1
ATOM 657 O O . SER A 1 84 ? -36.053 -5.138 48.018 1.00 63.16 84 SER A O 1
ATOM 659 N N . SER A 1 85 ? -35.775 -3.051 47.234 1.00 63.03 85 SER A N 1
ATOM 660 C CA . SER A 1 85 ? -37.072 -2.940 46.542 1.00 63.03 85 SER A CA 1
ATOM 661 C C . SER A 1 85 ? -36.972 -2.983 45.011 1.00 63.03 85 SER A C 1
ATOM 663 O O . SER A 1 85 ? -37.934 -3.329 44.341 1.00 63.03 85 SER A O 1
ATOM 665 N N . CYS A 1 86 ? -35.807 -2.687 44.429 1.00 67.06 86 CYS A N 1
ATOM 666 C CA . CYS A 1 86 ? -35.704 -2.324 43.010 1.00 67.06 86 CYS A CA 1
ATOM 667 C C . CYS A 1 86 ? -35.130 -3.414 42.085 1.00 67.06 86 CYS A C 1
ATOM 669 O O . CYS A 1 86 ? -34.566 -3.097 41.033 1.00 67.06 86 CYS A O 1
ATOM 671 N N . GLN A 1 87 ? -35.287 -4.702 42.421 1.00 63.72 87 GLN A N 1
ATOM 672 C CA . GLN A 1 87 ? -34.903 -5.814 41.537 1.00 63.72 87 GLN A CA 1
ATOM 673 C C . GLN A 1 87 ? -35.823 -5.882 40.303 1.00 63.72 87 GLN A C 1
ATOM 675 O O . GLN A 1 87 ? -36.711 -6.720 40.202 1.00 63.72 87 GLN A O 1
ATOM 680 N N . GLY A 1 88 ? -35.637 -4.985 39.332 1.00 67.12 88 GLY A N 1
ATOM 681 C CA . GLY A 1 88 ? -36.460 -4.992 38.122 1.00 67.12 88 GLY A CA 1
ATOM 682 C C . GLY A 1 88 ? -36.555 -3.695 37.332 1.00 67.12 88 GLY A C 1
ATOM 683 O O . GLY A 1 88 ? -37.159 -3.743 36.257 1.00 67.12 88 GLY A O 1
ATOM 684 N N . MET A 1 89 ? -35.993 -2.578 37.809 1.00 82.06 89 MET A N 1
ATOM 685 C CA . MET A 1 89 ? -35.990 -1.311 37.070 1.00 82.06 89 MET A CA 1
ATOM 686 C C . MET A 1 89 ? -34.916 -1.330 35.976 1.00 82.06 89 MET A C 1
ATOM 688 O O . MET A 1 89 ? -33.738 -1.088 36.225 1.00 82.06 89 MET A O 1
ATOM 692 N N . THR A 1 90 ? -35.324 -1.671 34.758 1.00 86.00 90 THR A N 1
ATOM 693 C CA . THR A 1 90 ? -34.448 -1.689 33.580 1.00 86.00 90 THR A CA 1
ATOM 694 C C . THR A 1 90 ? -34.615 -0.410 32.770 1.00 86.00 90 THR A C 1
ATOM 696 O O . THR A 1 90 ? -35.712 0.155 32.763 1.00 86.00 90 THR A O 1
ATOM 699 N N . VAL A 1 91 ? -33.600 -0.015 31.998 1.00 86.69 91 VAL A N 1
ATOM 700 C CA . VAL A 1 91 ? -33.678 1.160 31.107 1.00 86.69 91 VAL A CA 1
ATOM 701 C C . VAL A 1 91 ? -34.945 1.134 30.226 1.00 86.69 91 VAL A C 1
ATOM 703 O O . VAL A 1 91 ? -35.650 2.139 30.173 1.00 86.69 91 VAL A O 1
ATOM 706 N N . PRO A 1 92 ? -35.374 -0.014 29.658 1.00 84.88 92 PRO A N 1
ATOM 707 C CA . PRO A 1 92 ? -36.627 -0.077 28.923 1.00 84.88 92 PRO A CA 1
ATOM 708 C C . PRO A 1 92 ? -37.881 0.328 29.689 1.00 84.88 92 PRO A C 1
ATOM 710 O O . PRO A 1 92 ? -38.728 1.043 29.165 1.00 84.88 92 PRO A O 1
ATOM 713 N N . LYS A 1 93 ? -37.991 -0.105 30.946 1.00 84.94 93 LYS A N 1
ATOM 714 C CA . LYS A 1 93 ? -39.139 0.225 31.791 1.00 84.94 93 LYS A CA 1
ATOM 715 C C . LYS A 1 93 ? -39.123 1.697 32.183 1.00 84.94 93 LYS A C 1
ATOM 717 O O . LYS A 1 93 ? -40.187 2.297 32.254 1.00 84.94 93 LYS A O 1
ATOM 722 N N . PHE A 1 94 ? -37.936 2.278 32.381 1.00 85.88 94 PHE A N 1
ATOM 723 C CA . PHE A 1 94 ? -37.779 3.716 32.595 1.00 85.88 94 PHE A CA 1
ATOM 724 C C . PHE A 1 94 ? -38.362 4.513 31.421 1.00 85.88 94 PHE A C 1
ATOM 726 O O . PHE A 1 94 ? -39.244 5.347 31.620 1.00 85.88 94 PHE A O 1
ATOM 733 N N . PHE A 1 95 ? -37.939 4.209 30.190 1.00 82.88 95 PHE A N 1
ATOM 734 C CA . PHE A 1 95 ? -38.448 4.899 29.002 1.00 82.88 95 PHE A CA 1
ATOM 735 C C . PHE A 1 95 ? -39.938 4.632 28.765 1.00 82.88 95 PHE A C 1
ATOM 737 O O . PHE A 1 95 ? -40.687 5.559 28.464 1.00 82.88 95 PHE A O 1
ATOM 744 N N . GLN A 1 96 ? -40.404 3.400 28.976 1.00 81.50 96 GLN A N 1
ATOM 745 C CA . GLN A 1 96 ? -41.826 3.076 28.878 1.00 81.50 96 GLN A CA 1
ATOM 746 C C . GLN A 1 96 ? -42.671 3.878 29.882 1.00 81.50 96 GLN A C 1
ATOM 748 O O . GLN A 1 96 ? -43.765 4.319 29.537 1.00 81.50 96 GLN A O 1
ATOM 753 N N . TYR A 1 97 ? -42.170 4.091 31.103 1.00 85.19 97 TYR A N 1
ATOM 754 C CA . TYR A 1 97 ? -42.873 4.846 32.139 1.00 85.19 97 TYR A CA 1
ATOM 755 C C . TYR A 1 97 ? -43.002 6.328 31.786 1.00 85.19 97 TYR A C 1
ATOM 757 O O . TYR A 1 97 ? -44.103 6.869 31.795 1.00 85.19 97 TYR A O 1
ATOM 765 N N . PHE A 1 98 ? -41.884 6.965 31.437 1.00 82.19 98 PHE A N 1
ATOM 766 C CA . PHE A 1 98 ? -41.817 8.416 31.261 1.00 82.19 98 PHE A CA 1
ATOM 767 C C . PHE A 1 98 ? -42.186 8.917 29.864 1.00 82.19 98 PHE A C 1
ATOM 769 O O . PHE A 1 98 ? -42.621 10.059 29.712 1.00 82.19 98 PHE A O 1
ATOM 776 N N . TYR A 1 99 ? -41.995 8.079 28.845 1.00 78.81 99 TYR A N 1
ATOM 777 C CA . TYR A 1 99 ? -42.141 8.452 27.437 1.00 78.81 99 TYR A CA 1
ATOM 778 C C . TYR A 1 99 ? -43.184 7.609 26.695 1.00 78.81 99 TYR A C 1
ATOM 780 O O . TYR A 1 99 ? -43.507 7.916 25.553 1.00 78.81 99 TYR A O 1
ATOM 788 N N . ARG A 1 100 ? -43.759 6.575 27.336 1.00 75.12 100 ARG A N 1
ATOM 789 C CA . ARG A 1 100 ? -44.771 5.666 26.749 1.00 75.12 100 ARG A CA 1
ATOM 790 C C . ARG A 1 100 ? -44.305 4.960 25.464 1.00 75.12 100 ARG A C 1
ATOM 792 O O . ARG A 1 100 ? -45.117 4.486 24.672 1.00 75.12 100 ARG A O 1
ATOM 799 N N . GLU A 1 101 ? -42.993 4.858 25.287 1.00 66.25 101 GLU A N 1
ATOM 800 C CA . GLU A 1 101 ? -42.318 4.255 24.137 1.00 66.25 101 GLU A CA 1
ATOM 801 C C . GLU A 1 101 ? -42.348 2.720 24.206 1.00 66.25 101 GLU A C 1
ATOM 803 O O . GLU A 1 101 ? -41.998 2.122 25.225 1.00 66.25 101 GLU A O 1
ATOM 808 N N . THR A 1 102 ? -42.744 2.067 23.107 1.00 58.00 102 THR A N 1
ATOM 809 C CA . THR A 1 102 ? -42.777 0.593 22.993 1.00 58.00 102 THR A CA 1
ATOM 810 C C . THR A 1 102 ? -41.647 0.018 22.137 1.00 58.00 102 THR A C 1
ATOM 812 O O . THR A 1 102 ? -41.378 -1.179 22.240 1.00 58.00 102 THR A O 1
ATOM 815 N N . ASN A 1 103 ? -40.940 0.832 21.338 1.00 63.97 103 ASN A N 1
ATOM 816 C CA . ASN A 1 103 ? -39.918 0.345 20.408 1.00 63.97 103 ASN A CA 1
ATOM 817 C C . ASN A 1 103 ? -38.516 0.903 20.694 1.00 63.97 103 ASN A C 1
ATOM 819 O O . ASN A 1 103 ? -37.895 1.584 19.884 1.00 63.97 103 ASN A O 1
ATOM 823 N N . ILE A 1 104 ? -37.974 0.513 21.845 1.00 66.75 104 ILE A N 1
ATOM 824 C CA . ILE A 1 104 ? -36.633 0.897 22.317 1.00 66.75 104 ILE A CA 1
ATOM 825 C C . ILE A 1 104 ? -35.510 0.335 21.431 1.00 66.75 104 ILE A C 1
ATOM 827 O O . ILE A 1 104 ? -34.357 0.732 21.544 1.00 66.75 104 ILE A O 1
ATOM 831 N N . LYS A 1 105 ? -35.828 -0.549 20.482 1.00 64.31 105 LYS A N 1
ATOM 832 C CA . LYS A 1 105 ? -34.864 -0.930 19.448 1.00 64.31 105 LYS A CA 1
ATOM 833 C C . LYS A 1 105 ? -34.551 0.222 18.498 1.00 64.31 105 LYS A C 1
ATOM 835 O O . LYS A 1 105 ? -33.402 0.357 18.103 1.00 64.31 105 LYS A O 1
ATOM 840 N N . ASN A 1 106 ? -35.525 1.078 18.187 1.00 64.38 106 ASN A N 1
ATOM 841 C CA . ASN A 1 106 ? -35.292 2.262 17.354 1.00 64.38 106 ASN A CA 1
ATOM 842 C C . ASN A 1 106 ? -34.400 3.293 18.066 1.00 64.38 106 ASN A C 1
ATOM 844 O O . ASN A 1 106 ? -33.698 4.054 17.414 1.00 64.38 106 ASN A O 1
ATOM 848 N N . LEU A 1 107 ? -34.395 3.271 19.402 1.00 65.81 107 LEU A N 1
ATOM 849 C CA . LEU A 1 107 ? -33.561 4.131 20.236 1.00 65.81 107 LEU A CA 1
ATOM 850 C C . LEU A 1 107 ? -32.077 3.799 20.166 1.00 65.81 107 LEU A C 1
ATOM 852 O O . LEU A 1 107 ? -31.266 4.678 20.424 1.00 65.81 107 LEU A O 1
ATOM 856 N N . THR A 1 108 ? -31.721 2.538 19.908 1.00 66.19 108 THR A N 1
ATOM 857 C CA . THR A 1 108 ? -30.331 2.076 20.027 1.00 66.19 108 THR A CA 1
ATOM 858 C C . THR A 1 108 ? -29.830 1.262 18.853 1.00 66.19 108 THR A C 1
ATOM 860 O O . THR A 1 108 ? -28.656 0.925 18.853 1.00 66.19 108 THR A O 1
ATOM 863 N N . TYR A 1 109 ? -30.670 0.917 17.875 1.00 69.56 109 TYR A N 1
ATOM 864 C CA . TYR A 1 109 ? -30.306 0.065 16.736 1.00 69.56 109 TYR A CA 1
ATOM 865 C C . TYR A 1 109 ? -29.629 -1.257 17.147 1.00 69.56 109 TYR A C 1
ATOM 867 O O . TYR A 1 109 ? -28.740 -1.753 16.466 1.00 69.56 109 TYR A O 1
ATOM 875 N N . ASP A 1 110 ? -30.007 -1.815 18.304 1.00 69.50 110 ASP A N 1
ATOM 876 C CA . ASP A 1 110 ? -29.336 -2.963 18.936 1.00 69.50 110 ASP A CA 1
ATOM 877 C C . ASP A 1 110 ? -27.832 -2.741 19.261 1.00 69.50 110 ASP A C 1
ATOM 879 O O . ASP A 1 110 ? -27.170 -3.670 19.726 1.00 69.50 110 ASP A O 1
ATOM 883 N N . PHE A 1 111 ? -27.302 -1.515 19.113 1.00 75.31 111 PHE A N 1
ATOM 884 C CA . PHE A 1 111 ? -25.938 -1.117 19.498 1.00 75.31 111 PHE A CA 1
ATOM 885 C C . PHE A 1 111 ? -25.697 -1.340 20.994 1.00 75.31 111 PHE A C 1
ATOM 887 O O . PHE A 1 111 ? -24.641 -1.816 21.408 1.00 75.31 111 PHE A O 1
ATOM 894 N N . ILE A 1 112 ? -26.713 -1.038 21.810 1.00 81.50 112 ILE A N 1
ATOM 895 C CA . ILE A 1 112 ? -26.718 -1.304 23.250 1.00 81.50 112 ILE A CA 1
ATOM 896 C C . ILE A 1 112 ? -27.977 -2.096 23.603 1.00 81.50 112 ILE A C 1
ATOM 898 O O . ILE A 1 112 ? -29.096 -1.625 23.354 1.00 81.50 112 ILE A O 1
ATOM 902 N N . PRO A 1 113 ? -27.836 -3.283 24.221 1.00 83.19 113 PRO A N 1
ATOM 903 C CA . PRO A 1 113 ? -28.966 -4.125 24.585 1.00 83.19 113 PRO A CA 1
ATOM 904 C C . PRO A 1 113 ? -29.647 -3.612 25.860 1.00 83.19 113 PRO A C 1
ATOM 906 O O . PRO A 1 113 ? -29.536 -4.212 26.925 1.00 83.19 113 PRO A O 1
ATOM 909 N N . MET A 1 114 ? -30.420 -2.531 25.751 1.00 83.44 114 MET A N 1
ATOM 910 C CA . MET A 1 114 ? -31.049 -1.826 26.882 1.00 83.44 114 MET A CA 1
ATOM 911 C C . MET A 1 114 ? -31.778 -2.743 27.886 1.00 83.44 114 MET A C 1
ATOM 913 O O . MET A 1 114 ? -31.797 -2.468 29.081 1.00 83.44 114 MET A O 1
ATOM 917 N N . ARG A 1 115 ? -32.337 -3.876 27.438 1.00 83.88 115 ARG A N 1
ATOM 918 C CA . ARG A 1 115 ? -33.036 -4.862 28.291 1.00 83.88 115 ARG A CA 1
ATOM 919 C C . ARG A 1 115 ? -32.206 -5.437 29.442 1.00 83.88 115 ARG A C 1
ATOM 921 O O . ARG A 1 115 ? -32.793 -5.866 30.431 1.00 83.88 115 ARG A O 1
ATOM 928 N N . ILE A 1 116 ? -30.882 -5.474 29.309 1.00 86.88 116 ILE A N 1
ATOM 929 C CA . ILE A 1 116 ? -29.993 -6.031 30.339 1.00 86.88 116 ILE A CA 1
ATOM 930 C C . ILE A 1 116 ? -29.454 -4.953 31.284 1.00 86.88 116 ILE A C 1
ATOM 932 O O . ILE A 1 116 ? -28.798 -5.290 32.268 1.00 86.88 116 ILE A O 1
ATOM 936 N N . LEU A 1 117 ? -29.715 -3.677 30.987 1.00 89.38 117 LEU A N 1
ATOM 937 C CA . LEU A 1 117 ? -29.244 -2.544 31.771 1.00 89.38 117 LEU A CA 1
ATOM 938 C C . LEU A 1 117 ? -30.219 -2.258 32.910 1.00 89.38 117 LEU A C 1
ATOM 940 O O . LEU A 1 117 ? -31.390 -1.929 32.686 1.00 89.38 117 LEU A O 1
ATOM 944 N N . GLN A 1 118 ? -29.727 -2.393 34.135 1.00 90.25 118 GLN A N 1
ATOM 945 C CA . GLN A 1 118 ? -30.425 -2.001 35.350 1.00 90.25 118 GLN A CA 1
ATOM 946 C C . GLN A 1 118 ? -30.104 -0.546 35.669 1.00 90.25 118 GLN A C 1
ATOM 948 O O . GLN A 1 118 ? -28.940 -0.173 35.667 1.00 90.25 118 GLN A O 1
ATOM 953 N N . VAL A 1 119 ? -31.125 0.264 35.947 1.00 90.06 119 VAL A N 1
ATOM 954 C CA . VAL A 1 119 ? -30.928 1.662 36.353 1.00 90.06 119 VAL A CA 1
ATOM 955 C C . VAL A 1 119 ? -30.391 1.686 37.782 1.00 90.06 119 VAL A C 1
ATOM 957 O O . VAL A 1 119 ? -31.076 1.228 38.700 1.00 90.06 119 VAL A O 1
ATOM 960 N N . ASP A 1 120 ? -29.187 2.224 37.955 1.00 90.25 120 ASP A N 1
ATOM 961 C CA . ASP A 1 120 ? -28.539 2.396 39.258 1.00 90.25 120 ASP A CA 1
ATOM 962 C C . ASP A 1 120 ? -28.914 3.730 39.885 1.00 90.25 120 ASP A C 1
ATOM 964 O O . ASP A 1 120 ? -29.105 3.806 41.092 1.00 90.25 120 ASP A O 1
ATOM 968 N N . ARG A 1 121 ? -29.031 4.777 39.063 1.00 91.50 121 ARG A N 1
ATOM 969 C CA . ARG A 1 121 ? -29.591 6.081 39.422 1.00 91.50 121 ARG A CA 1
ATOM 970 C C . ARG A 1 121 ? -29.944 6.860 38.166 1.00 91.50 121 ARG A C 1
ATOM 972 O O . ARG A 1 121 ? -29.417 6.589 37.089 1.00 91.50 121 ARG A O 1
ATOM 979 N N . PHE A 1 122 ? -30.806 7.854 38.313 1.00 92.38 122 PHE A N 1
ATOM 980 C CA . PHE A 1 122 ? -30.966 8.878 37.288 1.00 92.38 122 PHE A CA 1
ATOM 981 C C . PHE A 1 122 ? -30.889 10.266 37.914 1.00 92.38 122 PHE A C 1
ATOM 983 O O . PHE A 1 122 ? -31.324 10.472 39.049 1.00 92.38 122 PHE A O 1
ATOM 990 N N . ILE A 1 123 ? -30.288 11.198 37.189 1.00 93.88 123 ILE A N 1
ATOM 991 C CA . ILE A 1 123 ? -30.033 12.568 37.620 1.00 93.88 123 ILE A CA 1
ATOM 992 C C . ILE A 1 123 ? -30.754 13.477 36.641 1.00 93.88 123 ILE A C 1
ATOM 994 O O . ILE A 1 123 ? -30.699 13.270 35.433 1.00 93.88 123 ILE A O 1
ATOM 998 N N . MET A 1 124 ? -31.445 14.478 37.163 1.00 91.88 124 MET A N 1
ATOM 999 C CA . MET A 1 124 ? -32.030 15.528 36.348 1.00 91.88 124 MET A CA 1
ATOM 1000 C C . MET A 1 124 ? -31.357 16.844 36.684 1.00 91.88 124 MET A C 1
ATOM 1002 O O . MET A 1 124 ? -31.420 17.302 37.827 1.00 91.88 124 MET A O 1
ATOM 1006 N N . ASP A 1 125 ? -30.721 17.435 35.683 1.00 92.06 125 ASP A N 1
ATOM 1007 C CA . ASP A 1 125 ? -30.144 18.765 35.758 1.00 92.06 125 ASP A CA 1
ATOM 1008 C C . ASP A 1 125 ? -31.191 19.779 35.289 1.00 92.06 125 ASP A C 1
ATOM 1010 O O . ASP A 1 125 ? -31.513 19.880 34.104 1.00 92.06 125 ASP A O 1
ATOM 1014 N N . GLN A 1 126 ? -31.758 20.520 36.236 1.00 87.50 126 GLN A N 1
ATOM 1015 C CA . GLN A 1 126 ? -32.812 21.497 35.966 1.00 87.50 126 GLN A CA 1
ATOM 1016 C C . GLN A 1 126 ? -32.266 22.762 35.293 1.00 87.50 126 GLN A C 1
ATOM 1018 O O . GLN A 1 126 ? -32.980 23.392 34.513 1.00 87.50 126 GLN A O 1
ATOM 1023 N N . CYS A 1 127 ? -31.001 23.104 35.554 1.00 86.69 127 CYS A N 1
ATOM 1024 C CA . CYS A 1 127 ? -30.321 24.250 34.956 1.00 86.69 127 CYS A CA 1
ATOM 1025 C C . CYS A 1 127 ? -30.106 24.020 33.451 1.00 86.69 127 CYS A C 1
ATOM 1027 O O . CYS A 1 127 ? -30.358 24.909 32.636 1.00 86.69 127 CYS A O 1
ATOM 1029 N N . LEU A 1 128 ? -29.659 22.817 33.083 1.00 87.88 128 LEU A N 1
ATOM 1030 C CA . LEU A 1 128 ? -29.349 22.457 31.697 1.00 87.88 128 LEU A CA 1
ATOM 1031 C C . LEU A 1 128 ? -30.513 21.783 30.972 1.00 87.88 128 LEU A C 1
ATOM 1033 O O . LEU A 1 128 ? -30.509 21.714 29.747 1.00 87.88 128 LEU A O 1
ATOM 1037 N N . GLY A 1 129 ? -31.519 21.302 31.702 1.00 88.19 129 GLY A N 1
ATOM 1038 C CA . GLY A 1 129 ? -32.595 20.469 31.171 1.00 88.19 129 GLY A CA 1
ATOM 1039 C C . GLY A 1 129 ? -32.115 19.094 30.690 1.00 88.19 129 GLY A C 1
ATOM 1040 O O . GLY A 1 129 ? -32.717 18.505 29.790 1.00 88.19 129 GLY A O 1
ATOM 1041 N N . GLU A 1 130 ? -31.031 18.586 31.262 1.00 91.56 130 GLU A N 1
ATOM 1042 C CA . GLU A 1 130 ? -30.445 17.295 30.907 1.00 91.56 130 GLU A CA 1
ATOM 1043 C C . GLU A 1 130 ? -30.883 16.205 31.884 1.00 91.56 130 GLU A C 1
ATOM 1045 O O . GLU A 1 130 ? -31.214 16.458 33.045 1.00 91.56 130 GLU A O 1
ATOM 1050 N N . VAL A 1 131 ? -30.933 14.977 31.381 1.00 91.62 131 VAL A N 1
ATOM 1051 C CA . VAL A 1 131 ? -31.225 13.776 32.152 1.00 91.62 131 VAL A CA 1
ATOM 1052 C C . VAL A 1 131 ? -30.096 12.792 31.917 1.00 91.62 131 VAL A C 1
ATOM 1054 O O . VAL A 1 131 ? -29.856 12.391 30.777 1.00 91.62 131 VAL A O 1
ATOM 1057 N N . ASP A 1 132 ? -29.462 12.380 33.007 1.00 94.31 132 ASP A N 1
ATOM 1058 C CA . ASP A 1 132 ? -28.448 11.338 33.035 1.00 94.31 132 ASP A CA 1
ATOM 1059 C C . ASP A 1 132 ? -29.052 10.067 33.620 1.00 94.31 132 ASP A C 1
ATOM 1061 O O . ASP A 1 132 ? -29.653 10.081 34.695 1.00 94.31 132 ASP A O 1
ATOM 1065 N N . ILE A 1 133 ? -28.878 8.947 32.932 1.00 92.81 133 ILE A N 1
ATOM 1066 C CA . ILE A 1 133 ? -29.246 7.622 33.421 1.00 92.81 133 ILE A CA 1
ATOM 1067 C C . ILE A 1 133 ? -27.964 6.819 33.557 1.00 92.81 133 ILE A C 1
ATOM 1069 O O . ILE A 1 133 ? -27.342 6.460 32.558 1.00 92.81 133 ILE A O 1
ATOM 1073 N N . GLU A 1 134 ? -27.598 6.503 34.792 1.00 94.88 134 GLU A N 1
ATOM 1074 C CA . GLU A 1 134 ? -26.519 5.569 35.078 1.00 94.88 134 GLU A CA 1
ATOM 1075 C C . GLU A 1 134 ? -27.091 4.171 35.253 1.00 94.88 134 GLU A C 1
ATOM 1077 O O . GLU A 1 134 ? -28.070 3.950 35.977 1.00 94.88 134 GLU A O 1
ATOM 1082 N N . SER A 1 135 ? -26.484 3.215 34.562 1.00 93.38 135 SER A N 1
ATOM 1083 C CA . SER A 1 135 ? -26.961 1.844 34.547 1.00 93.38 135 SER A CA 1
ATOM 1084 C C . SER A 1 135 ? -25.833 0.826 34.490 1.00 93.38 135 SER A C 1
ATOM 1086 O O . SER A 1 135 ? -24.803 1.057 33.858 1.00 93.38 135 SER A O 1
ATOM 1088 N N . THR A 1 136 ? -26.057 -0.331 35.105 1.00 93.19 136 THR A N 1
ATOM 1089 C CA . THR A 1 136 ? -25.132 -1.466 35.089 1.00 93.19 136 THR A CA 1
ATOM 1090 C C . THR A 1 136 ? -25.756 -2.634 34.331 1.00 93.19 136 THR A C 1
ATOM 1092 O O . THR A 1 136 ? -26.930 -2.978 34.506 1.00 93.19 136 THR A O 1
ATOM 1095 N N . ALA A 1 137 ? -24.971 -3.259 33.459 1.00 91.81 137 ALA A N 1
ATOM 1096 C CA . ALA A 1 137 ? -25.362 -4.447 32.723 1.00 91.81 137 ALA A CA 1
ATOM 1097 C C . ALA A 1 137 ? -25.367 -5.672 33.647 1.00 91.81 137 ALA A C 1
ATOM 1099 O O . ALA A 1 137 ? -24.354 -6.010 34.255 1.00 91.81 137 ALA A O 1
ATOM 1100 N N . LYS A 1 138 ? -26.504 -6.372 33.720 1.00 89.00 138 LYS A N 1
ATOM 1101 C CA . LYS A 1 138 ? -26.646 -7.607 34.516 1.00 89.00 138 LYS A CA 1
ATOM 1102 C C . LYS A 1 138 ? -25.845 -8.786 33.968 1.00 89.00 138 LYS A C 1
ATOM 1104 O O . LYS A 1 138 ? -25.551 -9.728 34.694 1.00 89.00 138 LYS A O 1
ATOM 1109 N N . GLU A 1 139 ? -25.549 -8.753 32.677 1.00 91.38 139 GLU A N 1
ATOM 1110 C CA . GLU A 1 139 ? -24.780 -9.766 31.970 1.00 91.38 139 GLU A CA 1
ATOM 1111 C C . GLU A 1 139 ? -23.902 -9.102 30.909 1.00 91.38 139 GLU A C 1
ATOM 1113 O O . GLU A 1 139 ? -24.146 -7.969 30.491 1.00 91.38 139 GLU A O 1
ATOM 1118 N N . GLY A 1 140 ? -22.862 -9.808 30.469 1.00 89.94 140 GLY A N 1
ATOM 1119 C CA . GLY A 1 140 ? -21.976 -9.286 29.435 1.00 89.94 140 GLY A CA 1
ATOM 1120 C C . GLY A 1 140 ? -22.621 -9.282 28.047 1.00 89.94 140 GLY A C 1
ATOM 1121 O O . GLY A 1 140 ? -23.298 -10.242 27.673 1.00 89.94 140 GLY A O 1
ATOM 1122 N N . PHE A 1 141 ? -22.336 -8.258 27.241 1.00 90.38 141 PHE A N 1
ATOM 1123 C CA . PHE A 1 141 ? -22.894 -8.090 25.895 1.00 90.38 141 PHE A CA 1
ATOM 1124 C C . PHE A 1 141 ? -21.847 -7.737 24.844 1.00 90.38 141 PHE A C 1
ATOM 1126 O O . PHE A 1 141 ? -20.730 -7.349 25.162 1.00 90.38 141 PHE A O 1
ATOM 1133 N N . GLN A 1 142 ? -22.194 -7.910 23.571 1.00 88.25 142 GLN A N 1
ATOM 1134 C CA . GLN A 1 142 ? -21.273 -7.672 22.465 1.00 88.25 142 GLN A CA 1
ATOM 1135 C C . GLN A 1 142 ? -21.309 -6.205 22.034 1.00 88.25 142 GLN A C 1
ATOM 1137 O O . GLN A 1 142 ? -22.373 -5.714 21.678 1.00 88.25 142 GLN A O 1
ATOM 1142 N N . ILE A 1 143 ? -20.150 -5.546 22.033 1.00 89.12 143 ILE A N 1
ATOM 1143 C CA . ILE A 1 143 ? -19.962 -4.201 21.461 1.00 89.12 143 ILE A CA 1
ATOM 1144 C C . ILE A 1 143 ? -19.707 -4.318 19.955 1.00 89.12 143 ILE A C 1
ATOM 1146 O O . ILE A 1 143 ? -20.238 -3.553 19.160 1.00 89.12 143 ILE A O 1
ATOM 1150 N N . ILE A 1 144 ? -18.942 -5.339 19.553 1.00 88.75 144 ILE A N 1
ATOM 1151 C CA . ILE A 1 144 ? -18.813 -5.755 18.155 1.00 88.75 144 ILE A CA 1
ATOM 1152 C C . ILE A 1 144 ? -19.327 -7.178 18.059 1.00 88.75 144 ILE A C 1
ATOM 1154 O O . ILE A 1 144 ? -18.774 -8.097 18.675 1.00 88.75 144 ILE A O 1
ATOM 1158 N N . LYS A 1 145 ? -20.395 -7.359 17.282 1.00 85.38 145 LYS A N 1
ATOM 1159 C CA . LYS A 1 145 ? -21.110 -8.630 17.164 1.00 85.38 145 LYS A CA 1
ATOM 1160 C C . LYS A 1 145 ? -20.160 -9.782 16.819 1.00 85.38 145 LYS A C 1
ATOM 1162 O O . LYS A 1 145 ? -19.484 -9.765 15.796 1.00 85.38 145 LYS A O 1
ATOM 1167 N N . GLY A 1 146 ? -20.127 -10.788 17.690 1.00 83.75 146 GLY A N 1
ATOM 1168 C CA . GLY A 1 146 ? -19.288 -11.983 17.579 1.00 83.75 146 GLY A CA 1
ATOM 1169 C C . GLY A 1 146 ? -17.786 -11.778 17.810 1.00 83.75 146 GLY A C 1
ATOM 1170 O O . GLY A 1 146 ? -17.052 -12.751 17.667 1.00 83.75 146 GLY A O 1
ATOM 1171 N N . LYS A 1 147 ? -17.323 -10.563 18.137 1.00 88.81 147 LYS A N 1
ATOM 1172 C CA . LYS A 1 147 ? -15.890 -10.217 18.187 1.00 88.81 147 LYS A CA 1
ATOM 1173 C C . LYS A 1 147 ? -15.438 -9.645 19.526 1.00 88.81 147 LYS A C 1
ATOM 1175 O O . LYS A 1 147 ? -14.465 -10.127 20.088 1.00 88.81 147 LYS A O 1
ATOM 1180 N N . MET A 1 148 ? -16.160 -8.662 20.064 1.00 90.12 148 MET A N 1
ATOM 1181 C CA . MET A 1 148 ? -15.786 -7.987 21.310 1.00 90.12 148 MET A CA 1
ATOM 1182 C C . MET A 1 148 ? -16.952 -8.007 22.292 1.00 90.12 148 MET A C 1
ATOM 1184 O O . MET A 1 148 ? -18.028 -7.488 21.985 1.00 90.12 148 MET A O 1
ATOM 1188 N N . LYS A 1 149 ? -16.738 -8.610 23.466 1.00 90.75 149 LYS A N 1
ATOM 1189 C CA . LYS A 1 149 ? -17.736 -8.731 24.537 1.00 90.75 149 LYS A CA 1
ATOM 1190 C C . LYS A 1 149 ? -17.301 -7.937 25.769 1.00 90.75 149 LYS A C 1
ATOM 1192 O O . LYS A 1 149 ? -16.185 -8.123 26.248 1.00 90.75 149 LYS A O 1
ATOM 1197 N N . LEU A 1 150 ? -18.203 -7.093 26.259 1.00 92.06 150 LEU A N 1
ATOM 1198 C CA . LEU A 1 150 ? -18.111 -6.343 27.505 1.00 92.06 150 LEU A CA 1
ATOM 1199 C C . LEU A 1 150 ? -18.603 -7.185 28.681 1.00 92.06 150 LEU A C 1
ATOM 1201 O O . LEU A 1 150 ? -19.601 -7.896 28.560 1.00 92.06 150 LEU A O 1
ATOM 1205 N N . PHE A 1 151 ? -17.937 -7.044 29.818 1.00 92.19 151 PHE A N 1
ATOM 1206 C CA . PHE A 1 151 ? -18.286 -7.581 31.128 1.00 92.19 151 PHE A CA 1
ATOM 1207 C C . PHE A 1 151 ? -18.250 -6.450 32.154 1.00 92.19 151 PHE A C 1
ATOM 1209 O O . PHE A 1 151 ? -17.517 -5.474 31.972 1.00 92.19 151 PHE A O 1
ATOM 1216 N N . ASP A 1 152 ? -19.061 -6.578 33.205 1.00 90.31 152 ASP A N 1
ATOM 1217 C CA . ASP A 1 152 ? -19.213 -5.565 34.260 1.00 90.31 152 ASP A CA 1
ATOM 1218 C C . ASP A 1 152 ? -19.460 -4.159 33.688 1.00 90.31 152 ASP A C 1
ATOM 1220 O O . ASP A 1 152 ? -18.907 -3.156 34.142 1.00 90.31 152 ASP A O 1
ATOM 1224 N N . G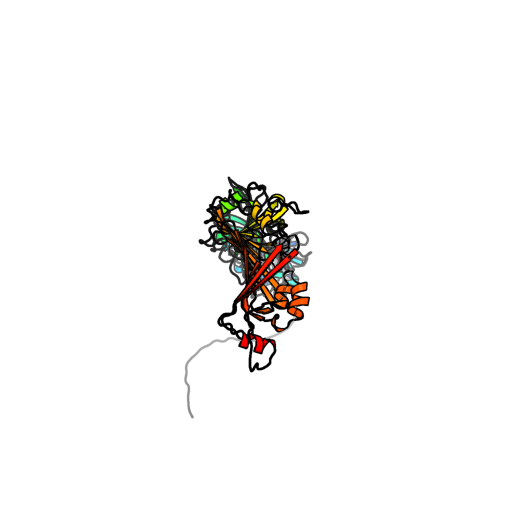LY A 1 153 ? -20.256 -4.115 32.616 1.00 92.81 153 GLY A N 1
ATOM 1225 C CA . GLY A 1 153 ? -20.476 -2.919 31.823 1.00 92.81 153 GLY A CA 1
ATOM 1226 C C . GLY A 1 153 ? -21.312 -1.891 32.569 1.00 92.81 153 GLY A C 1
ATOM 1227 O O . GLY A 1 153 ? -22.419 -2.202 33.007 1.00 92.81 153 GLY A O 1
ATOM 1228 N N . LYS A 1 154 ? -20.821 -0.659 32.649 1.00 95.19 154 LYS A N 1
ATOM 1229 C CA . LYS A 1 154 ? -21.570 0.511 33.105 1.00 95.19 154 LYS A CA 1
ATOM 1230 C C . LYS A 1 154 ? -21.862 1.408 31.917 1.00 95.19 154 LYS A C 1
ATOM 1232 O O . LYS A 1 154 ? -20.975 1.650 31.101 1.00 95.19 154 LYS A O 1
ATOM 1237 N N . VAL A 1 155 ? -23.092 1.892 31.832 1.00 93.81 155 VAL A N 1
ATOM 1238 C CA . VAL A 1 155 ? -23.579 2.748 30.754 1.00 93.81 155 VAL A CA 1
ATOM 1239 C C . VAL A 1 155 ? -24.183 4.005 31.366 1.00 93.81 155 VAL A C 1
ATOM 1241 O O . VAL A 1 155 ? -25.158 3.923 32.117 1.00 93.81 155 VAL A O 1
ATOM 1244 N N . LEU A 1 156 ? -23.614 5.155 31.020 1.00 94.94 156 LEU A N 1
ATOM 1245 C CA . LEU A 1 156 ? -24.182 6.474 31.265 1.00 94.94 156 LEU A CA 1
ATOM 1246 C C . LEU A 1 156 ? -24.862 6.942 29.979 1.00 94.94 156 LEU A C 1
ATOM 1248 O O . LEU A 1 156 ? -24.236 6.994 28.923 1.00 94.94 156 LEU A O 1
ATOM 1252 N N . THR A 1 157 ? -26.153 7.246 30.060 1.00 91.94 157 THR A N 1
ATOM 1253 C CA . THR A 1 157 ? -26.939 7.791 28.948 1.00 91.94 157 THR A CA 1
ATOM 1254 C C . THR A 1 157 ? -27.407 9.193 29.305 1.00 91.94 157 THR A C 1
ATOM 1256 O O . THR A 1 157 ? -28.175 9.342 30.250 1.00 91.94 157 THR A O 1
ATOM 1259 N N . THR A 1 158 ? -26.999 10.191 28.526 1.00 92.81 158 THR A N 1
ATOM 1260 C CA . THR A 1 158 ? -27.330 11.607 28.743 1.00 92.81 158 THR A CA 1
ATOM 1261 C C . THR A 1 158 ? -28.169 12.140 27.588 1.00 92.81 158 THR A C 1
ATOM 1263 O O . THR A 1 158 ? -27.860 11.883 26.422 1.00 92.81 158 THR A O 1
ATOM 1266 N N . PHE A 1 159 ? -29.231 12.889 27.876 1.00 90.38 159 PHE A N 1
ATOM 1267 C CA . PHE A 1 159 ? -30.068 13.522 26.850 1.00 90.38 159 PHE A CA 1
ATOM 1268 C C . PHE A 1 159 ? -30.834 14.738 27.382 1.00 90.38 159 PHE A C 1
ATOM 1270 O O . PHE A 1 159 ? -31.088 14.862 28.576 1.00 90.38 159 PHE A O 1
ATOM 1277 N N . TYR A 1 160 ? -31.274 15.617 26.479 1.00 89.19 160 TYR A N 1
ATOM 1278 C CA . TYR A 1 160 ? -32.118 16.763 26.830 1.00 89.19 160 TYR A CA 1
ATOM 1279 C C . TYR A 1 160 ? -33.597 16.359 26.846 1.00 89.19 160 TYR A C 1
ATOM 1281 O O . TYR A 1 160 ? -34.142 15.937 25.821 1.00 89.19 160 TYR A O 1
ATOM 1289 N N . TYR A 1 161 ? -34.289 16.498 27.983 1.00 84.62 161 TYR A N 1
ATOM 1290 C CA . TYR A 1 161 ? -35.621 15.889 28.144 1.00 84.62 161 TYR A CA 1
ATOM 1291 C C . TYR A 1 161 ? -36.667 16.410 27.146 1.00 84.62 161 TYR A C 1
ATOM 1293 O O . TYR A 1 161 ? -37.575 15.661 26.778 1.00 84.62 161 TYR A O 1
ATOM 1301 N N . LYS A 1 162 ? -36.559 17.670 26.688 1.00 82.31 162 LYS A N 1
ATOM 1302 C CA . LYS A 1 162 ? -37.519 18.236 25.721 1.00 82.31 162 LYS A CA 1
ATOM 1303 C C . LYS A 1 162 ? -37.311 17.686 24.312 1.00 82.31 162 LYS A C 1
ATOM 1305 O O . LYS A 1 162 ? -38.283 17.528 23.581 1.00 82.31 162 LYS A O 1
ATOM 1310 N N . GLU A 1 163 ? -36.079 17.353 23.935 1.00 78.19 163 GLU A N 1
ATOM 1311 C CA . GLU A 1 163 ? -35.761 16.789 22.614 1.00 78.19 163 GLU A CA 1
ATOM 1312 C C . GLU A 1 163 ? -36.239 15.338 22.457 1.00 78.19 163 GLU A C 1
ATOM 1314 O O . GLU A 1 163 ? -36.436 14.866 21.334 1.00 78.19 163 GLU A O 1
ATOM 1319 N N . VAL A 1 164 ? -36.441 14.650 23.583 1.00 74.06 164 VAL A N 1
ATOM 1320 C CA . VAL A 1 164 ? -36.855 13.241 23.684 1.00 74.06 164 VAL A CA 1
ATOM 1321 C C . VAL A 1 164 ? -38.378 13.108 23.871 1.00 74.06 164 VAL A C 1
ATOM 1323 O O . VAL A 1 164 ? -38.906 12.008 23.907 1.00 74.06 164 VAL A O 1
ATOM 1326 N N . SER A 1 165 ? -39.128 14.217 23.921 1.00 62.75 165 SER A N 1
ATOM 1327 C CA . SER A 1 165 ? -40.588 14.230 24.153 1.00 62.75 165 SER A CA 1
ATOM 1328 C C . SER A 1 165 ? -41.471 13.719 22.985 1.00 62.75 165 SER A C 1
ATOM 1330 O O . SER A 1 165 ? -42.692 13.863 23.029 1.00 62.75 165 SER A O 1
ATOM 1332 N N . GLY A 1 166 ? -40.872 13.086 21.967 1.00 65.06 166 GLY A N 1
ATOM 1333 C CA . GLY A 1 166 ? -41.522 12.425 20.822 1.00 65.06 166 GLY A CA 1
ATOM 1334 C C . GLY A 1 166 ? -40.847 11.081 20.517 1.00 65.06 166 GLY A C 1
ATOM 1335 O O . GLY A 1 166 ? -40.331 10.478 21.445 1.00 65.06 166 GLY A O 1
ATOM 1336 N N . LEU A 1 167 ? -40.795 10.641 19.247 1.00 61.53 167 LEU A N 1
ATOM 1337 C CA . LEU A 1 167 ? -39.997 9.473 18.825 1.00 61.53 167 LEU A CA 1
ATOM 1338 C C . LEU A 1 167 ? -38.505 9.765 19.065 1.00 61.53 167 LEU A C 1
ATOM 1340 O O . LEU A 1 167 ? -37.942 10.655 18.412 1.00 61.53 167 LEU A O 1
ATOM 1344 N N . PRO A 1 168 ? -37.864 9.086 20.019 1.00 66.81 168 PRO A N 1
ATOM 1345 C CA . PRO A 1 168 ? -36.513 9.406 20.404 1.00 66.81 168 PRO A CA 1
ATOM 1346 C C . PRO A 1 168 ? -35.526 8.737 19.443 1.00 66.81 168 PRO A C 1
ATOM 1348 O O . PRO A 1 168 ? -35.659 7.573 19.074 1.00 66.81 168 PRO A O 1
ATOM 1351 N N . ASP A 1 169 ? -34.552 9.529 19.010 1.00 77.06 169 ASP A N 1
ATOM 1352 C CA . ASP A 1 169 ? -33.567 9.172 17.994 1.00 77.06 169 ASP A CA 1
ATOM 1353 C C . ASP A 1 169 ? -32.212 8.950 18.664 1.00 77.06 169 ASP A C 1
ATOM 1355 O O . ASP A 1 169 ? -31.823 9.750 19.521 1.00 77.06 169 ASP A O 1
ATOM 1359 N N . PHE A 1 170 ? -31.494 7.897 18.271 1.00 81.62 170 PHE A N 1
ATOM 1360 C CA . PHE A 1 170 ? -30.177 7.554 18.806 1.00 81.62 170 PHE A CA 1
ATOM 1361 C C . PHE A 1 170 ? -29.218 8.748 18.770 1.00 81.62 170 PHE A C 1
ATOM 1363 O O . PHE A 1 170 ? -28.453 8.945 19.716 1.00 81.62 170 PHE A O 1
ATOM 1370 N N . GLU A 1 171 ? -29.286 9.597 17.737 1.00 86.25 171 GLU A N 1
ATOM 1371 C CA . GLU A 1 171 ? -28.439 10.789 17.603 1.00 86.25 171 GLU A CA 1
ATOM 1372 C C . GLU A 1 171 ? -28.562 11.757 18.788 1.00 86.25 171 GLU A C 1
ATOM 1374 O O . GLU A 1 171 ? -27.564 12.361 19.184 1.00 86.25 171 GLU A O 1
ATOM 1379 N N . LYS A 1 172 ? -29.735 11.847 19.423 1.00 86.94 172 LYS A N 1
ATOM 1380 C CA . LYS A 1 172 ? -30.020 12.798 20.514 1.00 86.94 172 LYS A CA 1
ATOM 1381 C C . LYS A 1 172 ? -29.396 12.420 21.857 1.00 86.94 172 LYS A C 1
ATOM 1383 O O . LYS A 1 172 ? -29.371 13.248 22.767 1.00 86.94 172 LYS A O 1
ATOM 1388 N N . PHE A 1 173 ? -28.893 11.197 21.983 1.00 88.19 173 PHE A N 1
ATOM 1389 C CA . PHE A 1 173 ? -28.284 10.696 23.211 1.00 88.19 173 PHE A CA 1
ATOM 1390 C C . PHE A 1 173 ? -26.765 10.863 23.176 1.00 88.19 173 PHE A C 1
ATOM 1392 O O . PHE A 1 173 ? -26.132 10.638 22.149 1.00 88.19 173 PHE A O 1
ATOM 1399 N N . SER A 1 174 ? -26.157 11.222 24.298 1.00 92.75 174 SER A N 1
ATOM 1400 C CA . SER A 1 174 ? -24.747 10.934 24.555 1.00 92.75 174 SER A CA 1
ATOM 1401 C C . SER A 1 174 ? -24.676 9.633 25.342 1.00 92.75 174 SER A C 1
ATOM 1403 O O . SER A 1 174 ? -25.510 9.403 26.220 1.00 92.75 174 SER A O 1
ATOM 1405 N N . ILE A 1 175 ? -23.733 8.760 25.004 1.00 92.62 175 ILE A N 1
ATOM 1406 C CA . ILE A 1 175 ? -23.595 7.469 25.672 1.00 92.62 175 ILE A CA 1
ATOM 1407 C C . ILE A 1 175 ? -22.138 7.211 26.003 1.00 92.62 175 ILE A C 1
ATOM 1409 O O . ILE A 1 175 ? -21.289 7.214 25.115 1.00 92.62 175 ILE A O 1
ATOM 1413 N N . GLU A 1 176 ? -21.868 6.927 27.268 1.00 95.50 176 GLU A N 1
ATOM 1414 C CA . GLU A 1 176 ? -20.558 6.505 27.739 1.00 95.50 176 GLU A CA 1
ATOM 1415 C C . GLU A 1 176 ? -20.656 5.091 28.297 1.00 95.50 176 GLU A C 1
ATOM 1417 O O . GLU A 1 176 ? -21.500 4.796 29.143 1.00 95.50 176 GLU A O 1
ATOM 1422 N N . ILE A 1 177 ? -19.797 4.201 27.810 1.00 94.62 177 ILE A N 1
ATOM 1423 C CA . ILE A 1 177 ? -19.707 2.818 28.258 1.00 94.62 177 ILE A CA 1
ATOM 1424 C C . ILE A 1 177 ? -18.321 2.592 28.849 1.00 94.62 177 ILE A C 1
ATOM 1426 O O . ILE A 1 177 ? -17.301 2.878 28.218 1.00 94.62 177 ILE A O 1
ATOM 1430 N N . SER A 1 178 ? -18.296 2.029 30.052 1.00 96.25 178 SER A N 1
ATOM 1431 C CA . SER A 1 178 ? -17.084 1.559 30.720 1.00 96.25 178 SER A CA 1
ATOM 1432 C C . SER A 1 178 ? -17.268 0.131 31.226 1.00 96.25 178 SER A C 1
ATOM 1434 O O . SER A 1 178 ? -18.385 -0.374 31.305 1.00 96.25 178 SER A O 1
ATOM 1436 N N . GLY A 1 179 ? -16.170 -0.551 31.531 1.00 95.19 179 GLY A N 1
ATOM 1437 C CA . GLY A 1 179 ? -16.168 -1.944 31.981 1.00 95.19 179 GLY A CA 1
ATOM 1438 C C . GLY A 1 179 ? -14.943 -2.668 31.448 1.00 95.19 179 GLY A C 1
ATOM 1439 O O . GLY A 1 179 ? -13.979 -2.021 31.042 1.00 95.19 179 GLY A O 1
ATOM 1440 N N . ASN A 1 180 ? -14.986 -3.997 31.416 1.00 95.44 180 ASN A N 1
ATOM 1441 C CA . ASN A 1 180 ? -13.885 -4.820 30.920 1.00 95.44 180 ASN A CA 1
ATOM 1442 C C . ASN A 1 180 ? -14.277 -5.528 29.626 1.00 95.44 180 ASN A C 1
ATOM 1444 O O . ASN A 1 180 ? -15.353 -6.117 29.542 1.00 95.44 180 ASN A O 1
ATOM 1448 N N . VAL A 1 181 ? -13.403 -5.528 28.624 1.00 94.12 181 VAL A N 1
ATOM 1449 C CA . VAL A 1 181 ? -13.598 -6.296 27.388 1.00 94.12 181 VAL A CA 1
ATOM 1450 C C . VAL A 1 181 ? -12.562 -7.395 27.252 1.00 94.12 181 VAL A C 1
ATOM 1452 O O . VAL A 1 181 ? -11.422 -7.245 27.690 1.00 94.12 181 VAL A O 1
ATOM 1455 N N . ILE A 1 182 ? -12.967 -8.492 26.612 1.00 89.12 182 ILE A N 1
ATOM 1456 C CA . ILE A 1 182 ? -12.047 -9.544 26.176 1.00 89.12 182 ILE A CA 1
ATOM 1457 C C . ILE A 1 182 ? -11.678 -9.296 24.715 1.00 89.12 182 ILE A C 1
ATOM 1459 O O . ILE A 1 182 ? -12.563 -9.249 23.857 1.00 89.12 182 ILE A O 1
ATOM 1463 N N . ILE A 1 183 ? -10.378 -9.175 24.440 1.00 87.00 183 ILE A N 1
ATOM 1464 C CA . ILE A 1 183 ? -9.815 -9.063 23.090 1.00 87.00 183 ILE A CA 1
ATOM 1465 C C . ILE A 1 183 ? -8.724 -10.122 22.943 1.00 87.00 183 ILE A C 1
ATOM 1467 O O . ILE A 1 183 ? -7.667 -10.051 23.574 1.00 87.00 183 ILE A O 1
ATOM 1471 N N . GLY A 1 184 ? -9.004 -11.152 22.144 1.00 81.75 184 GLY A N 1
ATOM 1472 C CA . GLY A 1 184 ? -8.156 -12.340 22.080 1.00 81.75 184 GLY A CA 1
ATOM 1473 C C . GLY A 1 184 ? -8.081 -13.016 23.453 1.00 81.75 184 GLY A C 1
ATOM 1474 O O . GLY A 1 184 ? -9.084 -13.523 23.951 1.00 81.75 184 GLY A O 1
ATOM 1475 N N . LYS A 1 185 ? -6.895 -13.005 24.069 1.00 85.19 185 LYS A N 1
ATOM 1476 C CA . LYS A 1 185 ? -6.641 -13.556 25.415 1.00 85.19 185 LYS A CA 1
ATOM 1477 C C . LYS A 1 185 ? -6.525 -12.484 26.506 1.00 85.19 185 LYS A C 1
ATOM 1479 O O . LYS A 1 185 ? -6.281 -12.824 27.660 1.00 85.19 185 LYS A O 1
ATOM 1484 N N . HIS A 1 186 ? -6.676 -11.209 26.155 1.00 89.81 186 HIS A N 1
ATOM 1485 C CA . HIS A 1 186 ? -6.468 -10.088 27.068 1.00 89.81 186 HIS A CA 1
ATOM 1486 C C . HIS A 1 186 ? -7.797 -9.575 27.618 1.00 89.81 186 HIS A C 1
ATOM 1488 O O . HIS A 1 186 ? -8.789 -9.508 26.892 1.00 89.81 186 HIS A O 1
ATOM 1494 N N . ILE A 1 187 ? -7.793 -9.194 28.895 1.00 91.56 187 ILE A N 1
ATOM 1495 C CA . ILE A 1 187 ? -8.887 -8.479 29.556 1.00 91.56 187 ILE A CA 1
ATOM 1496 C C . ILE A 1 187 ? -8.399 -7.061 29.814 1.00 91.56 187 ILE A C 1
ATOM 1498 O O . ILE A 1 187 ? -7.334 -6.886 30.408 1.00 91.56 187 ILE A O 1
ATOM 1502 N N . ALA A 1 188 ? -9.157 -6.062 29.373 1.00 94.44 188 ALA A N 1
ATOM 1503 C CA . ALA A 1 188 ? -8.759 -4.670 29.531 1.00 94.44 188 ALA A CA 1
ATOM 1504 C C . ALA A 1 188 ? -9.950 -3.734 29.735 1.00 94.44 188 ALA A C 1
ATOM 1506 O O . ALA A 1 188 ? -11.041 -4.012 29.222 1.00 94.44 188 ALA A O 1
ATOM 1507 N N . PRO A 1 189 ? -9.745 -2.620 30.459 1.00 95.12 189 PRO A N 1
ATOM 1508 C CA . PRO A 1 189 ? -10.776 -1.618 30.625 1.00 95.12 189 PRO A CA 1
ATOM 1509 C C . PRO A 1 189 ? -11.049 -0.910 29.297 1.00 95.12 189 PRO A C 1
ATOM 1511 O O . PRO A 1 189 ? -10.122 -0.515 28.586 1.00 95.12 189 PRO A O 1
ATOM 1514 N N . ILE A 1 190 ? -12.327 -0.721 28.982 1.00 95.81 190 ILE A N 1
ATOM 1515 C CA . ILE A 1 190 ? -12.776 0.037 27.812 1.00 95.81 190 ILE A CA 1
ATOM 1516 C C . ILE A 1 190 ? -13.341 1.391 28.223 1.00 95.81 190 ILE A C 1
ATOM 1518 O O . ILE A 1 190 ? -14.013 1.518 29.246 1.00 95.81 190 ILE A O 1
ATOM 1522 N N . SER A 1 191 ? -13.104 2.387 27.376 1.00 96.00 191 SER A N 1
ATOM 1523 C CA . SER A 1 191 ? -13.896 3.607 27.303 1.00 96.00 191 SER A CA 1
ATOM 1524 C C . SER A 1 191 ? -14.508 3.687 25.910 1.00 96.00 191 SER A C 1
ATOM 1526 O O . SER A 1 191 ? -13.790 3.657 24.907 1.00 96.00 191 SER A O 1
ATOM 1528 N N . LEU A 1 192 ? -15.834 3.733 25.840 1.00 95.81 192 LEU A N 1
ATOM 1529 C CA . LEU A 1 192 ? -16.561 3.956 24.599 1.00 95.81 192 LEU A CA 1
ATOM 1530 C C . LEU A 1 192 ? -17.472 5.163 24.776 1.00 95.81 192 LEU A C 1
ATOM 1532 O O . LEU A 1 192 ? -18.286 5.191 25.691 1.00 95.81 192 LEU A O 1
ATOM 1536 N N . ILE A 1 193 ? -17.324 6.156 23.904 1.00 96.12 193 ILE A N 1
ATOM 1537 C CA . ILE A 1 193 ? -18.007 7.446 24.002 1.00 96.12 193 ILE A CA 1
ATOM 1538 C C . ILE A 1 193 ? -18.704 7.737 22.679 1.00 96.12 193 ILE A C 1
ATOM 1540 O O . ILE A 1 193 ? -18.072 7.953 21.644 1.00 96.12 193 ILE A O 1
ATOM 1544 N N . LYS A 1 194 ? -20.028 7.793 22.722 1.00 94.50 194 LYS A N 1
ATOM 1545 C CA . LYS A 1 194 ? -20.889 8.264 21.646 1.00 94.50 194 LYS A CA 1
ATOM 1546 C C . LYS A 1 194 ? -21.353 9.669 21.992 1.00 94.50 194 LYS A C 1
ATOM 1548 O O . LYS A 1 194 ? -22.065 9.857 22.970 1.00 94.50 194 LYS A O 1
ATOM 1553 N N . LYS A 1 195 ? -20.975 10.660 21.187 1.00 93.75 195 LYS A N 1
ATOM 1554 C CA . LYS A 1 195 ? -21.406 12.050 21.392 1.00 93.75 195 LYS A CA 1
ATOM 1555 C C . LYS A 1 195 ? -22.820 12.275 20.852 1.00 93.75 195 LYS A C 1
ATOM 1557 O O . LYS A 1 195 ? -23.279 11.569 19.951 1.00 93.75 195 LYS A O 1
ATOM 1562 N N . LYS A 1 196 ? -23.495 13.301 21.369 1.00 89.75 196 LYS A N 1
ATOM 1563 C CA . LYS A 1 196 ? -24.742 13.819 20.789 1.00 89.75 196 LYS A CA 1
ATOM 1564 C C . LYS A 1 196 ? -24.517 14.237 19.323 1.00 89.75 196 LYS A C 1
ATOM 1566 O O . LYS A 1 196 ? -23.428 14.688 18.977 1.00 89.75 196 LYS A O 1
ATOM 1571 N N . ASN A 1 197 ? -25.536 14.085 18.479 1.00 89.25 197 ASN A N 1
ATOM 1572 C CA . ASN A 1 197 ? -25.523 14.342 17.030 1.00 89.25 197 ASN A CA 1
ATOM 1573 C C . ASN A 1 197 ? -24.535 13.469 16.225 1.00 89.25 197 ASN A C 1
ATOM 1575 O O . ASN A 1 197 ? -24.110 13.851 15.140 1.00 89.25 197 ASN A O 1
ATOM 1579 N N . SER A 1 198 ? -24.141 12.313 16.766 1.00 90.69 198 SER A N 1
ATOM 1580 C CA . SER A 1 198 ? -23.331 11.301 16.077 1.00 90.69 198 SER A CA 1
ATOM 1581 C C . SER A 1 198 ? -24.111 9.990 15.965 1.00 90.69 198 SER A C 1
ATOM 1583 O O . SER A 1 198 ? -24.918 9.682 16.841 1.00 90.69 198 SER A O 1
ATOM 1585 N N . LEU A 1 199 ? -23.833 9.191 14.937 1.00 90.62 199 LEU A N 1
ATOM 1586 C CA . LEU A 1 199 ? -24.255 7.783 14.834 1.00 90.62 199 LEU A CA 1
ATOM 1587 C C . LEU A 1 199 ? -23.121 6.805 15.171 1.00 90.62 199 LEU A C 1
ATOM 1589 O O . LEU A 1 199 ? -23.276 5.590 15.073 1.00 90.62 199 LEU A O 1
ATOM 1593 N N . GLU A 1 200 ? -21.976 7.341 15.576 1.00 92.56 200 GLU A N 1
ATOM 1594 C CA . GLU A 1 200 ? -20.754 6.595 15.819 1.00 92.56 200 GLU A CA 1
ATOM 1595 C C . GLU A 1 200 ? -20.274 6.805 17.252 1.00 92.56 200 GLU A C 1
ATOM 1597 O O . GLU A 1 200 ? -20.370 7.906 17.815 1.00 92.56 200 GLU A O 1
ATOM 1602 N N . ALA A 1 201 ? -19.712 5.743 17.818 1.00 93.88 201 ALA A N 1
ATOM 1603 C CA . ALA A 1 201 ? -19.047 5.762 19.105 1.00 93.88 201 ALA A CA 1
ATOM 1604 C C . ALA A 1 201 ? -17.534 5.632 18.934 1.00 93.88 201 ALA A C 1
ATOM 1606 O O . ALA A 1 201 ? -17.059 4.751 18.219 1.00 93.88 201 ALA A O 1
ATOM 1607 N N . GLN A 1 202 ? -16.782 6.479 19.628 1.00 96.06 202 GLN A N 1
ATOM 1608 C CA . GLN A 1 202 ? -15.334 6.365 19.747 1.00 96.06 202 GLN A CA 1
ATOM 1609 C C . GLN A 1 202 ? -14.986 5.305 20.785 1.00 96.06 202 GLN A C 1
ATOM 1611 O O . GLN A 1 202 ? -15.561 5.306 21.868 1.00 96.06 202 GLN A O 1
ATOM 1616 N N . ILE A 1 203 ? -14.033 4.431 20.478 1.00 96.00 203 ILE A N 1
ATOM 1617 C CA . ILE A 1 203 ? -13.512 3.411 21.395 1.00 96.00 203 ILE A CA 1
ATOM 1618 C C . ILE A 1 203 ? -12.056 3.719 21.747 1.00 96.00 203 ILE A C 1
ATOM 1620 O O . ILE A 1 203 ? -11.278 4.133 20.887 1.00 96.00 203 ILE A O 1
ATOM 1624 N N . SER A 1 204 ? -11.690 3.508 23.010 1.00 96.75 204 SER A N 1
ATOM 1625 C CA . SER A 1 204 ? -10.324 3.614 23.516 1.00 96.75 204 SER A CA 1
ATOM 1626 C C . SER A 1 204 ? -10.057 2.530 24.558 1.00 96.75 204 SER A C 1
ATOM 1628 O O . SER A 1 204 ? -10.817 2.375 25.518 1.00 96.75 204 SER A O 1
ATOM 1630 N N . ILE A 1 205 ? -8.987 1.759 24.363 1.00 95.88 205 ILE A N 1
ATOM 1631 C CA . ILE A 1 205 ? -8.552 0.685 25.263 1.00 95.88 205 ILE A CA 1
ATOM 1632 C C . ILE A 1 205 ? -7.034 0.753 25.384 1.00 95.88 205 ILE A C 1
ATOM 1634 O O . ILE A 1 205 ? -6.322 0.779 24.381 1.00 95.88 205 ILE A O 1
ATOM 1638 N N . ARG A 1 206 ? -6.533 0.742 26.620 1.00 94.94 206 ARG A N 1
ATOM 1639 C CA . ARG A 1 206 ? -5.104 0.572 26.902 1.00 94.94 206 ARG A CA 1
ATOM 1640 C C . ARG A 1 206 ? -4.845 -0.864 27.320 1.00 94.94 206 ARG A C 1
ATOM 1642 O O . ARG A 1 206 ? -5.487 -1.368 28.239 1.00 94.94 206 ARG A O 1
ATOM 1649 N N . LEU A 1 207 ? -3.911 -1.504 26.636 1.00 94.56 207 LEU A N 1
ATOM 1650 C CA . LEU A 1 207 ? -3.466 -2.861 26.917 1.00 94.56 207 LEU A CA 1
ATOM 1651 C C . LEU A 1 207 ? -2.062 -2.797 27.513 1.00 94.56 207 LEU A C 1
ATOM 1653 O O . LEU A 1 207 ? -1.340 -1.848 27.249 1.00 94.56 207 LEU A O 1
ATOM 1657 N N . THR A 1 208 ? -1.667 -3.804 28.288 1.00 93.25 208 THR A N 1
ATOM 1658 C CA . THR A 1 208 ? -0.282 -3.922 28.782 1.00 93.25 208 THR A CA 1
ATOM 1659 C C . THR A 1 208 ? 0.644 -4.496 27.715 1.00 93.25 208 THR A C 1
ATOM 1661 O O . THR A 1 208 ? 1.784 -4.074 27.562 1.00 93.25 208 THR A O 1
ATOM 1664 N N . SER A 1 209 ? 0.154 -5.473 26.952 1.00 93.81 209 SER A N 1
ATOM 1665 C CA . SER A 1 209 ? 0.845 -6.013 25.789 1.00 93.81 209 SER A CA 1
ATOM 1666 C C . SER A 1 209 ? -0.123 -6.727 24.855 1.00 93.81 209 SER A C 1
ATOM 1668 O O . SER A 1 209 ? -1.175 -7.189 25.306 1.00 93.81 209 SER A O 1
ATOM 1670 N N . MET A 1 210 ? 0.212 -6.792 23.567 1.00 94.81 210 MET A N 1
ATOM 1671 C CA . MET A 1 210 ? -0.542 -7.551 22.570 1.00 94.81 210 MET A CA 1
ATOM 1672 C C . MET A 1 210 ? 0.293 -7.765 21.304 1.00 94.81 210 MET A C 1
ATOM 1674 O O . MET A 1 210 ? 1.027 -6.869 20.886 1.00 94.81 210 MET A O 1
ATOM 1678 N N . THR A 1 211 ? 0.145 -8.917 20.650 1.00 94.38 211 THR A N 1
ATOM 1679 C CA . THR A 1 211 ? 0.678 -9.110 19.295 1.00 94.38 211 THR A CA 1
ATOM 1680 C C . THR A 1 211 ? -0.308 -8.587 18.252 1.00 94.38 211 THR A C 1
ATOM 1682 O O . THR A 1 211 ? -1.528 -8.598 18.451 1.00 94.38 211 THR A O 1
ATOM 1685 N N . ALA A 1 212 ? 0.205 -8.153 17.102 1.00 92.62 212 ALA A N 1
ATOM 1686 C CA . ALA A 1 212 ? -0.643 -7.773 15.977 1.00 92.62 212 ALA A CA 1
ATOM 1687 C C . ALA A 1 212 ? -1.524 -8.951 15.514 1.00 92.62 212 ALA A C 1
ATOM 1689 O O . ALA A 1 212 ? -2.700 -8.743 15.210 1.00 92.62 212 ALA A O 1
ATOM 1690 N N . LEU A 1 213 ? -0.983 -10.178 15.524 1.00 93.00 213 LEU A N 1
ATOM 1691 C CA . LEU A 1 213 ? -1.685 -11.420 15.198 1.00 93.00 213 LEU A CA 1
ATOM 1692 C C . LEU A 1 213 ? -2.903 -11.651 16.094 1.00 93.00 213 LEU A C 1
ATOM 1694 O O . LEU A 1 213 ? -4.018 -11.776 15.586 1.00 93.00 213 LEU A O 1
ATOM 1698 N N . ASP A 1 214 ? -2.700 -11.667 17.414 1.00 92.94 214 ASP A N 1
ATOM 1699 C CA . ASP A 1 214 ? -3.776 -11.887 18.387 1.00 92.94 214 ASP A CA 1
ATOM 1700 C C . ASP A 1 214 ? -4.865 -10.813 18.253 1.00 92.94 214 ASP A C 1
ATOM 1702 O O . ASP A 1 214 ? -6.061 -11.103 18.370 1.00 92.94 214 ASP A O 1
ATOM 1706 N N . PHE A 1 215 ? -4.458 -9.571 17.975 1.00 94.62 215 PHE A N 1
ATOM 1707 C CA . PHE A 1 215 ? -5.376 -8.459 17.788 1.00 94.62 215 PHE A CA 1
ATOM 1708 C C . PHE A 1 215 ? -6.271 -8.635 16.568 1.00 94.62 215 PHE A C 1
ATOM 1710 O O . PHE A 1 215 ? -7.494 -8.702 16.721 1.00 94.62 215 PHE A O 1
ATOM 1717 N N . TYR A 1 216 ? -5.709 -8.731 15.359 1.00 94.00 216 TYR A N 1
ATOM 1718 C CA . TYR A 1 216 ? -6.565 -8.780 14.174 1.00 94.00 216 TYR A CA 1
ATOM 1719 C C . TYR A 1 216 ? -7.369 -10.085 14.117 1.00 94.00 216 TYR A C 1
ATOM 1721 O O . TYR A 1 216 ? -8.514 -10.058 13.663 1.00 94.00 216 TYR A O 1
ATOM 1729 N N . GLN A 1 217 ? -6.840 -11.200 14.642 1.00 93.19 217 GLN A N 1
ATOM 1730 C CA . GLN A 1 217 ? -7.575 -12.468 14.719 1.00 93.19 217 GLN A CA 1
ATOM 1731 C C . GLN A 1 217 ? -8.781 -12.403 15.663 1.00 93.19 217 GLN A C 1
ATOM 1733 O O . GLN A 1 217 ? -9.789 -13.074 15.431 1.00 93.19 217 GLN A O 1
ATOM 1738 N N . SER A 1 218 ? -8.733 -11.549 16.692 1.00 92.56 218 SER A N 1
ATOM 1739 C CA . SER A 1 218 ? -9.896 -11.308 17.554 1.00 92.56 218 SER A CA 1
ATOM 1740 C C . SER A 1 218 ? -11.057 -10.625 16.814 1.00 92.56 218 SER A C 1
ATOM 1742 O O . SER A 1 218 ? -12.218 -10.795 17.188 1.00 92.56 218 SER A O 1
ATOM 1744 N N . LEU A 1 219 ? -10.768 -9.904 15.722 1.00 92.75 219 LEU A N 1
ATOM 1745 C CA . LEU A 1 219 ? -11.750 -9.139 14.949 1.00 92.75 219 LEU A CA 1
ATOM 1746 C C . LEU A 1 219 ? -12.105 -9.790 13.603 1.00 92.75 219 LEU A C 1
ATOM 1748 O O . LEU A 1 219 ? -13.231 -9.646 13.127 1.00 92.75 219 LEU A O 1
ATOM 1752 N N . THR A 1 220 ? -11.219 -10.581 13.000 1.00 91.56 220 THR A N 1
ATOM 1753 C CA . THR A 1 220 ? -11.451 -11.236 11.705 1.00 91.56 220 THR A CA 1
ATOM 1754 C C . THR A 1 220 ? -10.687 -12.550 11.569 1.00 91.56 220 THR A C 1
ATOM 1756 O O . THR A 1 220 ? -9.641 -12.737 12.166 1.00 91.56 220 THR A O 1
ATOM 1759 N N . ASN A 1 221 ? -11.196 -13.461 10.739 1.00 86.81 221 ASN A N 1
ATOM 1760 C CA . ASN A 1 221 ? -10.514 -14.724 10.429 1.00 86.81 221 ASN A CA 1
ATOM 1761 C C . ASN A 1 221 ? -9.695 -14.637 9.133 1.00 86.81 221 ASN A C 1
ATOM 1763 O O . ASN A 1 221 ? -9.116 -15.635 8.702 1.00 86.81 221 ASN A O 1
ATOM 1767 N N . LYS A 1 222 ? -9.690 -13.478 8.461 1.00 84.88 222 LYS A N 1
ATOM 1768 C CA . LYS A 1 222 ? -8.884 -13.292 7.256 1.00 84.88 222 LYS A CA 1
ATOM 1769 C C . LYS A 1 222 ? -7.410 -13.197 7.637 1.00 84.88 222 LYS A C 1
ATOM 1771 O O . LYS A 1 222 ? -7.047 -12.437 8.529 1.00 84.88 222 LYS A O 1
ATOM 1776 N N . ALA A 1 223 ? -6.572 -13.928 6.912 1.00 85.56 223 ALA A N 1
ATOM 1777 C CA . ALA A 1 223 ? -5.133 -13.719 6.966 1.00 85.56 223 ALA A CA 1
ATOM 1778 C C . ALA A 1 223 ? -4.777 -12.318 6.431 1.00 85.56 223 ALA A C 1
ATOM 1780 O O . ALA A 1 223 ? -5.505 -11.762 5.600 1.00 85.56 223 ALA A O 1
ATOM 1781 N N . LEU A 1 224 ? -3.662 -11.762 6.912 1.00 85.44 224 LEU A N 1
ATOM 1782 C CA . LEU A 1 224 ? -3.139 -10.468 6.461 1.00 85.44 224 LEU A CA 1
ATOM 1783 C C . LEU A 1 224 ? -2.648 -10.518 5.005 1.00 85.44 224 LEU A C 1
ATOM 1785 O O . LEU A 1 224 ? -2.796 -9.545 4.278 1.00 85.44 224 LEU A O 1
ATOM 1789 N N . LEU A 1 225 ? -2.103 -11.656 4.567 1.00 80.81 225 LEU A N 1
ATOM 1790 C CA . LEU A 1 225 ? -1.710 -11.922 3.182 1.00 80.81 225 LEU A CA 1
ATOM 1791 C C . LEU A 1 225 ? -2.099 -13.358 2.789 1.00 80.81 225 LEU A C 1
ATOM 1793 O O . LEU A 1 225 ? -2.296 -14.219 3.649 1.00 80.81 225 LEU A O 1
ATOM 1797 N N . ASP A 1 226 ? -2.223 -13.618 1.484 1.00 71.25 226 ASP A N 1
ATOM 1798 C CA . ASP A 1 226 ? -2.430 -14.972 0.946 1.00 71.25 226 ASP A CA 1
ATOM 1799 C C . ASP A 1 226 ? -1.209 -15.858 1.265 1.00 71.25 226 ASP A C 1
ATOM 1801 O O . ASP A 1 226 ? -0.073 -15.394 1.229 1.00 71.25 226 ASP A O 1
ATOM 1805 N N . LYS A 1 227 ? -1.424 -17.157 1.504 1.00 69.88 227 LYS A N 1
ATOM 1806 C CA . LYS A 1 227 ? -0.363 -18.170 1.646 1.00 69.88 227 LYS A CA 1
ATOM 1807 C C . LYS A 1 227 ? 0.565 -18.254 0.430 1.00 69.88 227 LYS A C 1
ATOM 1809 O O . LYS A 1 227 ? 1.659 -18.793 0.545 1.00 69.88 227 LYS A O 1
ATOM 1814 N N . ARG A 1 228 ? 0.123 -17.782 -0.741 1.00 65.94 228 ARG A N 1
ATOM 1815 C CA . ARG A 1 228 ? 0.959 -17.668 -1.950 1.00 65.94 228 ARG A CA 1
ATOM 1816 C C . ARG A 1 228 ? 1.931 -16.487 -1.908 1.00 65.94 228 ARG A C 1
ATOM 1818 O O . ARG A 1 228 ? 2.868 -16.459 -2.701 1.00 65.94 228 ARG A O 1
ATOM 1825 N N . SER A 1 229 ? 1.715 -15.531 -1.006 1.00 71.56 229 SER A N 1
ATOM 1826 C CA . SER A 1 229 ? 2.620 -14.408 -0.808 1.00 71.56 229 SER A CA 1
ATOM 1827 C C . SER A 1 229 ? 3.977 -14.919 -0.334 1.00 71.56 229 SER A C 1
ATOM 1829 O O . SER A 1 229 ? 4.069 -15.644 0.652 1.00 71.56 229 SER A O 1
ATOM 1831 N N . LEU A 1 230 ? 5.047 -14.507 -1.013 1.00 69.50 230 LEU A N 1
ATOM 1832 C CA . LEU A 1 230 ? 6.425 -14.748 -0.567 1.00 69.50 230 LEU A CA 1
ATOM 1833 C C . LEU A 1 230 ? 6.853 -13.797 0.562 1.00 69.50 230 LEU A C 1
ATOM 1835 O O . LEU A 1 230 ? 8.029 -13.749 0.916 1.00 69.50 230 LEU A O 1
ATOM 1839 N N . ILE A 1 231 ? 5.912 -13.016 1.090 1.00 77.62 231 ILE A N 1
ATOM 1840 C CA . ILE A 1 231 ? 6.164 -12.017 2.115 1.00 77.62 231 ILE A CA 1
ATOM 1841 C C . ILE A 1 231 ? 5.939 -12.644 3.483 1.00 77.62 231 ILE A C 1
ATOM 1843 O O . ILE A 1 231 ? 4.819 -13.018 3.830 1.00 77.62 231 ILE A O 1
ATOM 1847 N N . ASP A 1 232 ? 7.010 -12.714 4.258 1.00 77.12 232 ASP A N 1
ATOM 1848 C CA . ASP A 1 232 ? 6.991 -13.113 5.649 1.00 77.12 232 ASP A CA 1
ATOM 1849 C C . ASP A 1 232 ? 6.564 -11.929 6.530 1.00 77.12 232 ASP A C 1
ATOM 1851 O O . ASP A 1 232 ? 7.343 -11.025 6.846 1.00 77.12 232 ASP A O 1
ATOM 1855 N N . THR A 1 233 ? 5.287 -11.920 6.913 1.00 80.88 233 THR A N 1
ATOM 1856 C CA . THR A 1 233 ? 4.735 -10.917 7.831 1.00 80.88 233 THR A CA 1
ATOM 1857 C C . THR A 1 233 ? 4.895 -11.297 9.298 1.00 80.88 233 THR A C 1
ATOM 1859 O O . THR A 1 233 ? 4.604 -10.452 10.146 1.00 80.88 233 THR A O 1
ATOM 1862 N N . HIS A 1 234 ? 5.356 -12.515 9.617 1.00 83.56 234 HIS A N 1
ATOM 1863 C CA . HIS A 1 234 ? 5.434 -13.020 10.997 1.00 83.56 234 HIS A CA 1
ATOM 1864 C C . HIS A 1 234 ? 6.230 -12.094 11.909 1.00 83.56 234 HIS A C 1
ATOM 1866 O O . HIS A 1 234 ? 5.891 -11.875 13.066 1.00 83.56 234 HIS A O 1
ATOM 1872 N N . ILE A 1 235 ? 7.237 -11.447 11.339 1.00 81.62 235 ILE A N 1
ATOM 1873 C CA . ILE A 1 235 ? 8.134 -10.529 12.035 1.00 81.62 235 ILE A CA 1
ATOM 1874 C C . ILE A 1 235 ? 7.396 -9.310 12.605 1.00 81.62 235 ILE A C 1
ATOM 1876 O O . ILE A 1 235 ? 7.776 -8.797 13.655 1.00 81.62 235 ILE A O 1
ATOM 1880 N N . PHE A 1 236 ? 6.317 -8.874 11.952 1.00 87.06 236 PHE A N 1
ATOM 1881 C CA . PHE A 1 236 ? 5.473 -7.784 12.437 1.00 87.06 236 PHE A CA 1
ATOM 1882 C C . PHE A 1 236 ? 4.208 -8.289 13.130 1.00 87.06 236 PHE A C 1
ATOM 1884 O O . PHE A 1 236 ? 3.689 -7.601 14.005 1.00 87.06 236 PHE A O 1
ATOM 1891 N N . THR A 1 237 ? 3.694 -9.466 12.758 1.00 89.12 237 THR A N 1
ATOM 1892 C CA . THR A 1 237 ? 2.467 -9.997 13.364 1.00 89.12 237 THR A CA 1
ATOM 1893 C C . THR A 1 237 ? 2.706 -10.614 14.735 1.00 89.12 237 THR A C 1
ATOM 1895 O O . THR A 1 237 ? 1.857 -10.467 15.610 1.00 89.12 237 THR A O 1
ATOM 1898 N N . ASP A 1 238 ? 3.854 -11.256 14.939 1.00 90.00 238 ASP A N 1
ATOM 1899 C CA . ASP A 1 238 ? 4.132 -12.078 16.122 1.00 90.00 238 ASP A CA 1
ATOM 1900 C C . ASP A 1 238 ? 4.919 -11.295 17.187 1.00 90.00 238 ASP A C 1
ATOM 1902 O O . ASP A 1 238 ? 4.998 -11.703 18.346 1.00 90.00 238 ASP A O 1
ATOM 1906 N N . ALA A 1 239 ? 5.481 -10.140 16.812 1.00 88.88 239 ALA A N 1
ATOM 1907 C CA . ALA A 1 239 ? 6.150 -9.240 17.738 1.00 88.88 239 ALA A CA 1
ATOM 1908 C C . ALA A 1 239 ? 5.156 -8.651 18.751 1.00 88.88 239 ALA A C 1
ATOM 1910 O O . ALA A 1 239 ? 4.077 -8.168 18.401 1.00 88.88 239 ALA A O 1
ATOM 1911 N N . ASN A 1 240 ? 5.546 -8.676 20.025 1.00 92.31 240 ASN A N 1
ATOM 1912 C CA . ASN A 1 240 ? 4.719 -8.174 21.112 1.00 92.31 240 ASN A CA 1
ATOM 1913 C C . ASN A 1 240 ? 4.859 -6.652 21.239 1.00 92.31 240 ASN A C 1
ATOM 1915 O O . ASN A 1 240 ? 5.955 -6.154 21.507 1.00 92.31 240 ASN A O 1
ATOM 1919 N N . MET A 1 241 ? 3.755 -5.922 21.087 1.00 94.62 241 MET A N 1
ATOM 1920 C CA . MET A 1 241 ? 3.702 -4.489 21.374 1.00 94.62 241 MET A CA 1
ATOM 1921 C C . MET A 1 241 ? 3.626 -4.273 22.882 1.00 94.62 241 MET A C 1
ATOM 1923 O O . MET A 1 241 ? 2.833 -4.935 23.553 1.00 94.62 241 MET A O 1
ATOM 1927 N N . GLN A 1 242 ? 4.420 -3.341 23.405 1.00 91.62 242 GLN A N 1
ATOM 1928 C CA . GLN A 1 242 ? 4.344 -2.925 24.809 1.00 91.62 242 GLN A CA 1
ATOM 1929 C C . GLN A 1 242 ? 3.407 -1.726 24.956 1.00 91.62 242 GLN A C 1
ATOM 1931 O O . GLN A 1 242 ? 3.441 -0.812 24.131 1.00 91.62 242 GLN A O 1
ATOM 1936 N N . ASP A 1 243 ? 2.559 -1.767 25.983 1.00 94.06 243 ASP A N 1
ATOM 1937 C CA . ASP A 1 243 ? 1.550 -0.755 26.307 1.00 94.06 243 ASP A CA 1
ATOM 1938 C C . ASP A 1 243 ? 0.729 -0.232 25.105 1.00 9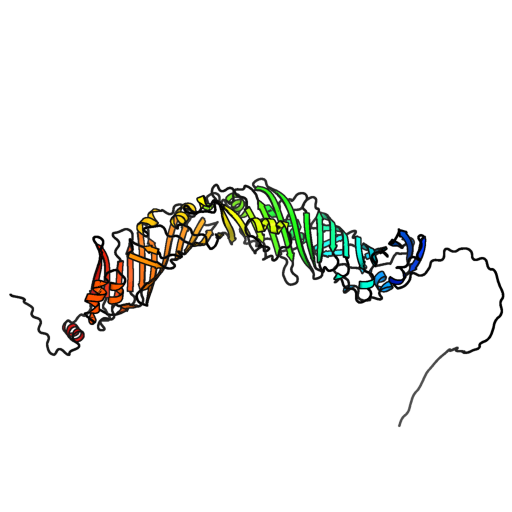4.06 243 ASP A C 1
ATOM 1940 O O . ASP A 1 243 ? 0.575 0.988 24.947 1.00 94.06 243 ASP A O 1
ATOM 1944 N N . PRO A 1 244 ? 0.211 -1.100 24.205 1.00 96.31 244 PRO A N 1
ATOM 1945 C CA . PRO A 1 244 ? -0.411 -0.603 22.996 1.00 96.31 244 PRO A CA 1
ATOM 1946 C C . PRO A 1 244 ? -1.759 0.068 23.286 1.00 96.31 244 PRO A C 1
ATOM 1948 O O . PRO A 1 244 ? -2.532 -0.331 24.167 1.00 96.31 244 PRO A O 1
ATOM 1951 N N . LEU A 1 245 ? -2.050 1.095 22.492 1.00 96.50 245 LEU A N 1
ATOM 1952 C CA . LEU A 1 245 ? -3.295 1.846 22.519 1.00 96.50 245 LEU A CA 1
ATOM 1953 C C . LEU A 1 245 ? -4.177 1.398 21.355 1.00 96.50 245 LEU A C 1
ATOM 1955 O O . LEU A 1 245 ? -3.801 1.524 20.189 1.00 96.50 245 LEU A O 1
ATOM 1959 N N . LEU A 1 246 ? -5.371 0.921 21.680 1.00 96.38 246 LEU A N 1
ATOM 1960 C CA . LEU A 1 246 ? -6.424 0.647 20.718 1.00 96.38 246 LEU A CA 1
ATOM 1961 C C . LEU A 1 246 ? -7.376 1.841 20.681 1.00 96.38 246 LEU A C 1
ATOM 1963 O O . LEU A 1 246 ? -7.955 2.203 21.704 1.00 96.38 246 LEU A O 1
ATOM 1967 N N . THR A 1 247 ? -7.552 2.430 19.503 1.00 97.12 247 THR A N 1
ATOM 1968 C CA . THR A 1 247 ? -8.510 3.511 19.230 1.00 97.12 247 THR A CA 1
ATOM 1969 C C . THR A 1 247 ? -9.398 3.156 18.051 1.00 97.12 247 THR A C 1
ATOM 1971 O O . THR A 1 247 ? -9.033 2.321 17.230 1.00 97.12 247 THR A O 1
ATOM 1974 N N . GLY A 1 248 ? -10.565 3.779 17.929 1.00 96.38 248 GLY A N 1
ATOM 1975 C CA . GLY A 1 248 ? -11.402 3.539 16.760 1.00 96.38 248 GLY A CA 1
ATOM 1976 C C . GLY A 1 248 ? -12.789 4.145 16.832 1.00 96.38 248 GLY A C 1
ATOM 1977 O O . GLY A 1 248 ? -13.108 4.903 17.749 1.00 96.38 248 GLY A O 1
ATOM 1978 N N . TYR A 1 249 ? -13.613 3.740 15.873 1.00 95.06 249 TYR A N 1
ATOM 1979 C CA . TYR A 1 249 ? -15.005 4.132 15.719 1.00 95.06 249 TYR A CA 1
ATOM 1980 C C . TYR A 1 249 ? -15.867 2.900 15.456 1.00 95.06 249 TYR A C 1
ATOM 1982 O O . TYR A 1 249 ? -15.454 1.989 14.737 1.00 95.06 249 TYR A O 1
ATOM 1990 N N . ILE A 1 250 ? -17.072 2.886 16.019 1.00 94.00 250 ILE A N 1
ATOM 1991 C CA . ILE A 1 250 ? -18.076 1.846 15.792 1.00 94.00 250 ILE A CA 1
ATOM 1992 C C . ILE A 1 250 ? -19.387 2.537 15.429 1.00 94.00 250 ILE A C 1
ATOM 1994 O O . ILE A 1 250 ? -19.893 3.346 16.210 1.00 94.00 250 ILE A O 1
ATOM 1998 N N . GLY A 1 251 ? -19.915 2.234 14.247 1.00 91.81 251 GLY A N 1
ATOM 1999 C CA . GLY A 1 251 ? -21.197 2.733 13.771 1.00 91.81 251 GLY A CA 1
ATOM 2000 C C . GLY A 1 251 ? -22.355 1.833 14.196 1.00 91.81 251 GLY A C 1
ATOM 2001 O O . GLY A 1 251 ? -22.213 0.617 14.359 1.00 91.81 251 GLY A O 1
ATOM 2002 N N . VAL A 1 252 ? -23.542 2.424 14.343 1.00 87.06 252 VAL A N 1
ATOM 2003 C CA . VAL A 1 252 ? -24.780 1.679 14.649 1.00 87.06 252 VAL A CA 1
ATOM 2004 C C . VAL A 1 252 ? -25.161 0.651 13.581 1.00 87.06 252 VAL A C 1
ATOM 2006 O O . VAL A 1 252 ? -25.828 -0.332 13.889 1.00 87.06 252 VAL A O 1
ATOM 2009 N N . ASN A 1 253 ? -24.697 0.830 12.341 1.00 86.62 253 ASN A N 1
ATOM 2010 C CA . ASN A 1 253 ? -24.959 -0.088 11.228 1.00 86.62 253 ASN A CA 1
ATOM 2011 C C . ASN A 1 253 ? -24.008 -1.300 11.222 1.00 86.62 253 ASN A C 1
ATOM 2013 O O . ASN A 1 253 ? -24.076 -2.155 10.336 1.00 86.62 253 ASN A O 1
ATOM 2017 N N . GLY A 1 254 ? -23.128 -1.406 12.223 1.00 86.75 254 GLY A N 1
ATOM 2018 C CA . GLY A 1 254 ? -22.185 -2.511 12.377 1.00 86.75 254 GLY A CA 1
ATOM 2019 C C . GLY A 1 254 ? -20.923 -2.386 11.522 1.00 86.75 254 GLY A C 1
ATOM 2020 O O . GLY A 1 254 ? -20.181 -3.374 11.401 1.00 86.75 254 GLY A O 1
ATOM 2021 N N . ASP A 1 255 ? -20.698 -1.213 10.934 1.00 92.94 255 ASP A N 1
ATOM 2022 C CA . ASP A 1 255 ? -19.412 -0.777 10.414 1.00 92.94 255 ASP A CA 1
ATOM 2023 C C . ASP A 1 255 ? -18.484 -0.333 11.552 1.00 92.94 255 ASP A C 1
ATOM 2025 O O . ASP A 1 255 ? -18.930 0.109 12.613 1.00 92.94 255 ASP A O 1
ATOM 2029 N N . PHE A 1 256 ? -17.179 -0.505 11.366 1.00 95.00 256 PHE A N 1
ATOM 2030 C CA . PHE A 1 256 ? -16.187 -0.059 12.341 1.00 95.00 256 PHE A CA 1
ATOM 2031 C C . PHE A 1 256 ? -14.804 0.128 11.719 1.00 95.00 256 PHE A C 1
ATOM 2033 O O . PHE A 1 256 ? -14.453 -0.512 10.726 1.00 95.00 256 PHE A O 1
ATOM 2040 N N . GLU A 1 257 ? -13.990 0.948 12.374 1.00 96.88 257 GLU A N 1
ATOM 2041 C CA . GLU A 1 257 ? -12.546 1.042 12.173 1.00 96.88 257 GLU A CA 1
ATOM 2042 C C . GLU A 1 257 ? -11.882 0.987 13.544 1.00 96.88 257 GLU A C 1
ATOM 2044 O O . GLU A 1 257 ? -12.132 1.848 14.385 1.00 96.88 257 GLU A O 1
ATOM 2049 N N . ILE A 1 258 ? -11.052 -0.025 13.785 1.00 97.00 258 ILE A N 1
ATOM 2050 C CA . ILE A 1 258 ? -10.265 -0.141 15.012 1.00 97.00 258 ILE A CA 1
ATOM 2051 C C . ILE A 1 258 ? -8.793 -0.212 14.649 1.00 97.00 258 ILE A C 1
ATOM 2053 O O . ILE A 1 258 ? -8.382 -1.024 13.822 1.00 97.00 258 ILE A O 1
ATOM 2057 N N . VAL A 1 259 ? -8.000 0.615 15.315 1.00 97.62 259 VAL A N 1
ATOM 2058 C CA . VAL A 1 259 ? -6.558 0.698 15.158 1.00 97.62 259 VAL A CA 1
ATOM 2059 C C . VAL A 1 259 ? -5.886 0.334 16.472 1.00 97.62 259 VAL A C 1
ATOM 2061 O O . VAL A 1 259 ? -6.099 1.003 17.478 1.00 97.62 259 VAL A O 1
ATOM 2064 N N . LEU A 1 260 ? -5.049 -0.699 16.460 1.00 97.06 260 LEU A N 1
ATOM 2065 C CA . LEU A 1 260 ? -4.100 -0.978 17.535 1.00 97.06 260 LEU A CA 1
ATOM 2066 C C . LEU A 1 260 ? -2.764 -0.331 17.188 1.00 97.06 260 LEU A C 1
ATOM 2068 O O . LEU A 1 260 ? -2.251 -0.553 16.093 1.00 97.06 260 LEU A O 1
ATOM 2072 N N . LYS A 1 261 ? -2.183 0.429 18.113 1.00 96.25 261 LYS A N 1
ATOM 2073 C CA . LYS A 1 261 ? -0.872 1.058 17.931 1.00 96.25 261 LYS A CA 1
ATOM 2074 C C . LYS A 1 261 ? 0.048 0.749 19.087 1.00 96.25 261 LYS A C 1
ATOM 2076 O O . LYS A 1 261 ? -0.364 0.836 20.240 1.00 96.25 261 LYS A O 1
ATOM 2081 N N . GLY A 1 262 ? 1.308 0.500 18.781 1.00 95.12 262 GLY A N 1
ATOM 2082 C CA . GLY A 1 262 ? 2.343 0.342 19.787 1.00 95.12 262 GLY A CA 1
ATOM 2083 C C . GLY A 1 262 ? 3.727 0.335 19.165 1.00 95.12 262 GLY A C 1
ATOM 2084 O O . GLY A 1 262 ? 3.888 0.262 17.946 1.00 95.12 262 GLY A O 1
ATOM 2085 N N . GLU A 1 263 ? 4.734 0.416 20.019 1.00 95.06 263 GLU A N 1
ATOM 2086 C CA . GLU A 1 263 ? 6.112 0.180 19.615 1.00 95.06 263 GLU A CA 1
ATOM 2087 C C . GLU A 1 263 ? 6.443 -1.303 19.805 1.00 95.06 263 GLU A C 1
ATOM 2089 O O . GLU A 1 263 ? 6.105 -1.904 20.831 1.00 95.06 263 GLU A O 1
ATOM 2094 N N . ILE A 1 264 ? 7.106 -1.895 18.814 1.00 93.81 264 ILE A N 1
ATOM 2095 C CA . ILE A 1 264 ? 7.740 -3.207 18.943 1.00 93.81 264 ILE A CA 1
ATOM 2096 C C . ILE A 1 264 ? 9.258 -3.038 18.922 1.00 93.81 264 ILE A C 1
ATOM 2098 O O . ILE A 1 264 ? 9.800 -2.195 18.204 1.00 93.81 264 ILE A O 1
ATOM 2102 N N . GLN A 1 265 ? 9.947 -3.876 19.690 1.00 91.25 265 GLN A N 1
ATOM 2103 C CA . GLN A 1 265 ? 11.404 -3.961 19.688 1.00 91.25 265 GLN A CA 1
ATOM 2104 C C . GLN A 1 265 ? 11.832 -5.188 18.889 1.00 91.25 265 GLN A C 1
ATOM 2106 O O . GLN A 1 265 ? 11.519 -6.320 19.257 1.00 91.25 265 GLN A O 1
ATOM 2111 N N . HIS A 1 266 ? 12.549 -4.970 17.788 1.00 88.81 266 HIS A N 1
ATOM 2112 C CA . HIS A 1 266 ? 13.033 -6.039 16.923 1.00 88.81 266 HIS A CA 1
ATOM 2113 C C . HIS A 1 266 ? 14.562 -6.071 16.908 1.00 88.81 266 HIS A C 1
ATOM 2115 O O . HIS A 1 266 ? 15.206 -5.060 16.638 1.00 88.81 266 HIS A O 1
ATOM 2121 N N . ALA A 1 267 ? 15.155 -7.251 17.115 1.00 85.44 267 ALA A N 1
ATOM 2122 C CA . ALA A 1 267 ? 16.606 -7.409 17.270 1.00 85.44 267 ALA A CA 1
ATOM 2123 C C . ALA A 1 267 ? 17.431 -6.815 16.111 1.00 85.44 267 ALA A C 1
ATOM 2125 O O . ALA A 1 267 ? 18.538 -6.330 16.322 1.00 85.44 267 ALA A O 1
ATOM 2126 N N . VAL A 1 268 ? 16.885 -6.848 14.890 1.00 86.75 268 VAL A N 1
ATOM 2127 C CA . VAL A 1 268 ? 17.567 -6.372 13.674 1.00 86.75 268 VAL A CA 1
ATOM 2128 C C . VAL A 1 268 ? 17.063 -5.006 13.199 1.00 86.75 268 VAL A C 1
ATOM 2130 O O . VAL A 1 268 ? 17.812 -4.265 12.571 1.00 86.75 268 VAL A O 1
ATOM 2133 N N . LEU A 1 269 ? 15.797 -4.668 13.472 1.00 88.94 269 LEU A N 1
ATOM 2134 C CA . LEU A 1 269 ? 15.163 -3.446 12.948 1.00 88.94 269 LEU A CA 1
ATOM 2135 C C . LEU A 1 269 ? 15.149 -2.307 13.977 1.00 88.94 269 LEU A C 1
ATOM 2137 O O . LEU A 1 269 ? 14.858 -1.173 13.612 1.00 88.94 269 LEU A O 1
ATOM 2141 N N . GLY A 1 270 ? 15.484 -2.597 15.238 1.00 90.06 270 GLY A N 1
ATOM 2142 C CA . GLY A 1 270 ? 15.375 -1.657 16.346 1.00 90.06 270 GLY A CA 1
ATOM 2143 C C . GLY A 1 270 ? 13.922 -1.412 16.748 1.00 90.06 270 GLY A C 1
ATOM 2144 O O . GLY A 1 270 ? 13.079 -2.309 16.654 1.00 90.06 270 GLY A O 1
ATOM 2145 N N . ALA A 1 271 ? 13.651 -0.188 17.199 1.00 92.00 271 ALA A N 1
ATOM 2146 C CA . ALA A 1 271 ? 12.313 0.274 17.541 1.00 92.00 271 ALA A CA 1
ATOM 2147 C C . ALA A 1 271 ? 11.483 0.500 16.269 1.00 92.00 271 ALA A C 1
ATOM 2149 O O . ALA A 1 271 ? 11.880 1.256 15.377 1.00 92.00 271 ALA A O 1
ATOM 2150 N N . VAL A 1 272 ? 10.319 -0.141 16.196 1.00 93.56 272 VAL A N 1
ATOM 2151 C CA . VAL A 1 272 ? 9.375 -0.006 15.084 1.00 93.56 272 VAL A CA 1
ATOM 2152 C C . VAL A 1 272 ? 8.037 0.456 15.637 1.00 93.56 272 VAL A C 1
ATOM 2154 O O . VAL A 1 272 ? 7.426 -0.229 16.457 1.00 93.56 272 VAL A O 1
ATOM 2157 N N . LEU A 1 273 ? 7.557 1.602 15.154 1.00 94.38 273 LEU A N 1
ATOM 2158 C CA . LEU A 1 273 ? 6.195 2.039 15.436 1.00 94.38 273 LEU A CA 1
ATOM 2159 C C . LEU A 1 273 ? 5.248 1.262 14.525 1.00 94.38 273 LEU A C 1
ATOM 2161 O O . LEU A 1 273 ? 5.305 1.410 13.302 1.00 94.38 273 LEU A O 1
ATOM 2165 N N . LEU A 1 274 ? 4.385 0.449 15.124 1.00 95.69 274 LEU A N 1
ATOM 2166 C CA . LEU A 1 274 ? 3.497 -0.464 14.426 1.00 95.69 274 LEU A CA 1
ATOM 2167 C C . LEU A 1 274 ? 2.037 -0.081 14.676 1.00 95.69 274 LEU A C 1
ATOM 2169 O O . LEU A 1 274 ? 1.617 0.122 15.814 1.00 95.69 274 LEU A O 1
ATOM 2173 N N . SER A 1 275 ? 1.259 0.004 13.602 1.00 96.56 275 SER A N 1
ATOM 2174 C CA . SER A 1 275 ? -0.191 0.189 13.637 1.00 96.56 275 SER A CA 1
ATOM 2175 C C . SER A 1 275 ? -0.874 -0.952 12.892 1.00 96.56 275 SER A C 1
ATOM 2177 O O . SER A 1 275 ? -0.495 -1.273 11.768 1.00 96.56 275 SER A O 1
ATOM 2179 N N . VAL A 1 276 ? -1.894 -1.552 13.497 1.00 96.81 276 VAL A N 1
ATOM 2180 C CA . VAL A 1 276 ? -2.758 -2.550 12.860 1.00 96.81 276 VAL A CA 1
ATOM 2181 C C . VAL A 1 276 ? -4.144 -1.953 12.739 1.00 96.81 276 VAL A C 1
ATOM 2183 O O . VAL A 1 276 ? -4.772 -1.645 13.748 1.00 96.81 276 VAL A O 1
ATOM 2186 N N . VAL A 1 277 ? -4.616 -1.796 11.511 1.00 97.25 277 VAL A N 1
ATOM 2187 C CA . VAL A 1 277 ? -5.921 -1.226 11.183 1.00 97.25 277 VAL A CA 1
ATOM 2188 C C . VAL A 1 277 ? -6.852 -2.364 10.791 1.00 97.25 277 VAL A C 1
ATOM 2190 O O . VAL A 1 277 ? -6.558 -3.110 9.862 1.00 97.25 277 VAL A O 1
ATOM 2193 N N . VAL A 1 278 ? -7.984 -2.500 11.471 1.00 96.88 278 VAL A N 1
ATOM 2194 C CA . VAL A 1 278 ? -9.070 -3.403 11.081 1.00 96.88 278 VAL A CA 1
ATOM 2195 C C . VAL A 1 278 ? -10.283 -2.554 10.744 1.00 96.88 278 VAL A C 1
ATOM 2197 O O . VAL A 1 278 ? -10.849 -1.901 11.620 1.00 96.88 278 VAL A O 1
ATOM 2200 N N . GLN A 1 279 ? -10.693 -2.577 9.480 1.00 96.25 279 GLN A N 1
ATOM 2201 C CA . GLN A 1 279 ? -11.816 -1.791 8.983 1.00 96.25 279 GLN A CA 1
ATOM 2202 C C . GLN A 1 279 ? -12.874 -2.721 8.393 1.00 96.25 279 GLN A C 1
ATOM 2204 O O . GLN A 1 279 ? -12.576 -3.622 7.607 1.00 96.25 279 GLN A O 1
ATOM 2209 N N . LYS A 1 280 ? -14.130 -2.507 8.769 1.00 94.81 280 LYS A N 1
ATOM 2210 C CA . LYS A 1 280 ? -15.286 -3.204 8.215 1.00 94.81 280 LYS A CA 1
ATOM 2211 C C . LYS A 1 280 ? -16.325 -2.168 7.780 1.00 94.81 280 LYS A C 1
ATOM 2213 O O . LYS A 1 280 ? -17.021 -1.637 8.639 1.00 94.81 280 LYS A O 1
ATOM 2218 N N . PRO A 1 281 ? -16.457 -1.899 6.476 1.00 92.38 281 PRO A N 1
ATOM 2219 C CA . PRO A 1 281 ? -17.588 -1.154 5.924 1.00 92.38 281 PRO A CA 1
ATOM 2220 C C . PRO A 1 281 ? -18.920 -1.907 6.089 1.00 92.38 281 PRO A C 1
ATOM 2222 O O . PRO A 1 281 ? -18.929 -3.114 6.335 1.00 92.38 281 PRO A O 1
ATOM 2225 N N . VAL A 1 282 ? -20.049 -1.208 5.919 1.00 88.38 282 VAL A N 1
ATOM 2226 C CA . VAL A 1 282 ? -21.404 -1.782 6.076 1.00 88.38 282 VAL A CA 1
ATOM 2227 C C . VAL A 1 282 ? -21.620 -2.984 5.144 1.00 88.38 282 VAL A C 1
ATOM 2229 O O . VAL A 1 282 ? -21.968 -4.070 5.606 1.00 88.38 282 VAL A O 1
ATOM 2232 N N . ASP A 1 283 ? -21.325 -2.803 3.854 1.00 86.50 283 ASP A N 1
ATOM 2233 C CA . ASP A 1 283 ? -21.635 -3.768 2.788 1.00 86.50 283 ASP A CA 1
ATOM 2234 C C . ASP A 1 283 ? -20.392 -4.447 2.194 1.00 86.50 283 ASP A C 1
ATOM 2236 O O . ASP A 1 283 ? -20.413 -4.942 1.066 1.00 86.50 283 ASP A O 1
ATOM 2240 N N . SER A 1 284 ? -19.276 -4.471 2.928 1.00 86.62 284 SER A N 1
ATOM 2241 C CA . SER A 1 284 ? -18.054 -5.117 2.452 1.00 86.62 284 SER A CA 1
ATOM 2242 C C . SER A 1 284 ? -17.399 -6.000 3.509 1.00 86.62 284 SER A C 1
ATOM 2244 O O . SER A 1 284 ? -17.738 -6.001 4.695 1.00 86.62 284 SER A O 1
ATOM 2246 N N . ALA A 1 285 ? -16.479 -6.845 3.049 1.00 89.00 285 ALA A N 1
ATOM 2247 C CA . ALA A 1 285 ? -15.745 -7.723 3.937 1.00 89.00 285 ALA A CA 1
ATOM 2248 C C . ALA A 1 285 ? -14.764 -6.921 4.804 1.00 89.00 285 ALA A C 1
ATOM 2250 O O . ALA A 1 285 ? -14.161 -5.957 4.345 1.00 89.00 285 ALA A O 1
ATOM 2251 N N . THR A 1 286 ? -14.535 -7.381 6.036 1.00 93.06 286 THR A N 1
ATOM 2252 C CA . THR A 1 286 ? -13.503 -6.809 6.907 1.00 93.06 286 THR A CA 1
ATOM 2253 C C . THR A 1 286 ? -12.133 -6.883 6.234 1.00 93.06 286 THR A C 1
ATOM 2255 O O . THR A 1 286 ? -11.703 -7.972 5.834 1.00 93.06 286 THR A O 1
ATOM 2258 N N . GLY A 1 287 ? -11.464 -5.740 6.133 1.00 95.00 287 GLY A N 1
ATOM 2259 C CA . GLY A 1 287 ? -10.072 -5.610 5.732 1.00 95.00 287 GLY A CA 1
ATOM 2260 C C . GLY A 1 287 ? -9.167 -5.411 6.948 1.00 95.00 287 GLY A C 1
ATOM 2261 O O . GLY A 1 287 ? -9.593 -4.917 7.995 1.00 95.00 287 GLY A O 1
ATOM 2262 N N . VAL A 1 288 ? -7.918 -5.838 6.811 1.00 95.81 288 VAL A N 1
ATOM 2263 C CA . VAL A 1 288 ? -6.857 -5.668 7.802 1.00 95.81 288 VAL A CA 1
ATOM 2264 C C . VAL A 1 288 ? -5.647 -5.112 7.090 1.00 95.81 288 VAL A C 1
ATOM 2266 O O . VAL A 1 288 ? -5.209 -5.697 6.099 1.00 95.81 288 VAL A O 1
ATOM 2269 N N . ALA A 1 289 ? -5.085 -4.052 7.655 1.00 95.69 289 ALA A N 1
ATOM 2270 C CA . ALA A 1 289 ? -3.798 -3.533 7.263 1.00 95.69 289 ALA A CA 1
ATOM 2271 C C . ALA A 1 289 ? -2.832 -3.447 8.440 1.00 95.69 289 ALA A C 1
ATOM 2273 O O . ALA A 1 289 ? -3.220 -3.309 9.600 1.00 95.69 289 ALA A O 1
ATOM 2274 N N . LEU A 1 290 ? -1.554 -3.485 8.108 1.00 95.25 290 LEU A N 1
ATOM 2275 C CA . LEU A 1 290 ? -0.440 -3.245 8.999 1.00 95.25 290 LEU A CA 1
ATOM 2276 C C . LEU A 1 290 ? 0.391 -2.112 8.405 1.00 95.25 290 LEU A C 1
ATOM 2278 O O . LEU A 1 290 ? 0.792 -2.186 7.246 1.00 95.25 290 LEU A O 1
ATOM 2282 N N . VAL A 1 291 ? 0.640 -1.078 9.201 1.00 95.00 291 VAL A N 1
ATOM 2283 C CA . VAL A 1 291 ? 1.477 0.069 8.844 1.00 95.00 291 VAL A CA 1
ATOM 2284 C C . VAL A 1 291 ? 2.620 0.152 9.848 1.00 95.00 291 VAL A C 1
ATOM 2286 O O . VAL A 1 291 ? 2.384 0.327 11.043 1.00 95.00 291 VAL A O 1
ATOM 2289 N N . ALA A 1 292 ? 3.857 0.019 9.380 1.00 93.81 292 ALA A N 1
ATOM 2290 C CA . ALA A 1 292 ? 5.054 0.100 10.211 1.00 93.81 292 ALA A CA 1
ATOM 2291 C C . ALA A 1 292 ? 5.943 1.266 9.765 1.00 93.81 292 ALA A C 1
ATOM 2293 O O . ALA A 1 292 ? 6.312 1.352 8.596 1.00 93.81 292 ALA A O 1
ATOM 2294 N N . SER A 1 293 ? 6.317 2.145 10.696 1.00 94.38 293 SER A N 1
ATOM 2295 C CA . SER A 1 293 ? 7.310 3.203 10.475 1.00 94.38 293 SER A CA 1
ATOM 2296 C C . SER A 1 293 ? 8.637 2.770 11.087 1.00 94.38 293 SER A C 1
ATOM 2298 O O . SER A 1 293 ? 8.711 2.513 12.290 1.00 94.38 293 SER A O 1
ATOM 2300 N N . ILE A 1 294 ? 9.686 2.731 10.267 1.00 93.62 294 ILE A N 1
ATOM 2301 C CA . ILE A 1 294 ? 11.040 2.340 10.673 1.00 93.62 294 ILE A CA 1
ATOM 2302 C C . ILE A 1 294 ? 11.991 3.469 10.295 1.00 93.62 294 ILE A C 1
ATOM 2304 O O . ILE A 1 294 ? 12.021 3.892 9.140 1.00 93.62 294 ILE A O 1
ATOM 2308 N N . ASN A 1 295 ? 12.763 3.955 11.263 1.00 92.50 295 ASN A N 1
ATOM 2309 C CA . ASN A 1 295 ? 13.657 5.090 11.057 1.00 92.50 295 ASN A CA 1
ATOM 2310 C C . ASN A 1 295 ? 15.112 4.625 10.909 1.00 92.50 295 ASN A C 1
ATOM 2312 O O . ASN A 1 295 ? 15.527 3.662 11.553 1.00 92.50 295 ASN A O 1
ATOM 2316 N N . ASN A 1 296 ? 15.892 5.344 10.099 1.00 91.19 296 ASN A N 1
ATOM 2317 C CA . ASN A 1 296 ? 17.340 5.175 9.950 1.00 91.19 296 ASN A CA 1
ATOM 2318 C C . ASN A 1 296 ? 17.785 3.720 9.668 1.00 91.19 296 ASN A C 1
ATOM 2320 O O . ASN A 1 296 ? 18.733 3.214 10.273 1.00 91.19 296 ASN A O 1
ATOM 2324 N N . ILE A 1 297 ? 17.105 3.037 8.741 1.00 92.38 297 ILE A N 1
ATOM 2325 C CA . ILE A 1 297 ? 17.345 1.623 8.421 1.00 92.38 297 ILE A CA 1
ATOM 2326 C C . ILE A 1 297 ? 17.817 1.448 6.977 1.00 92.38 297 ILE A C 1
ATOM 2328 O O . ILE A 1 297 ? 17.569 2.283 6.107 1.00 92.38 297 ILE A O 1
ATOM 2332 N N . LYS A 1 298 ? 18.501 0.336 6.694 1.00 91.19 298 LYS A N 1
ATOM 2333 C CA . LYS A 1 298 ? 18.832 -0.037 5.317 1.00 91.19 298 LYS A CA 1
ATOM 2334 C C . LYS A 1 298 ? 17.607 -0.682 4.646 1.00 91.19 298 LYS A C 1
ATOM 2336 O O . LYS A 1 298 ? 17.169 -1.735 5.112 1.00 91.19 298 LYS A O 1
ATOM 2341 N N . PRO A 1 299 ? 17.055 -0.130 3.547 1.00 89.69 299 PRO A N 1
ATOM 2342 C CA . PRO A 1 299 ? 15.836 -0.670 2.930 1.00 89.69 299 PRO A CA 1
ATOM 2343 C C . PRO A 1 299 ? 15.979 -2.112 2.429 1.00 89.69 299 PRO A C 1
ATOM 2345 O O . PRO A 1 299 ? 15.037 -2.899 2.493 1.00 89.69 299 PRO A O 1
ATOM 2348 N N . ASN A 1 300 ? 17.177 -2.483 1.966 1.00 88.50 300 ASN A N 1
ATOM 2349 C CA . ASN A 1 300 ? 17.480 -3.850 1.547 1.00 88.50 300 ASN A CA 1
ATOM 2350 C C . ASN A 1 300 ? 17.352 -4.861 2.699 1.00 88.50 300 ASN A C 1
ATOM 2352 O O . ASN A 1 300 ? 16.953 -5.994 2.452 1.00 88.50 300 ASN A O 1
ATOM 2356 N N . LEU A 1 301 ? 17.644 -4.463 3.941 1.00 89.31 301 LEU A N 1
ATOM 2357 C CA . LEU A 1 301 ? 17.503 -5.303 5.126 1.00 89.31 301 LEU A CA 1
ATOM 2358 C C . LEU A 1 301 ? 16.028 -5.559 5.427 1.00 89.31 301 LEU A C 1
ATOM 2360 O O . LEU A 1 301 ? 15.642 -6.712 5.582 1.00 89.31 301 LEU A O 1
ATOM 2364 N N . VAL A 1 302 ? 15.199 -4.508 5.410 1.00 88.62 302 VAL A N 1
ATOM 2365 C CA . VAL A 1 302 ? 13.743 -4.627 5.606 1.00 88.62 302 VAL A CA 1
ATOM 2366 C C . VAL A 1 302 ? 13.120 -5.525 4.546 1.00 88.62 302 VAL A C 1
ATOM 2368 O O . VAL A 1 302 ? 12.376 -6.439 4.883 1.00 88.62 302 VAL A O 1
ATOM 2371 N N . LEU A 1 303 ? 13.466 -5.328 3.274 1.00 86.00 303 LEU A N 1
ATOM 2372 C CA . LEU A 1 303 ? 12.978 -6.197 2.209 1.00 86.00 303 LEU A CA 1
ATOM 2373 C C . LEU A 1 303 ? 13.498 -7.633 2.329 1.00 86.00 303 LEU A C 1
ATOM 2375 O O . LEU A 1 303 ? 12.764 -8.568 2.024 1.00 86.00 303 LEU A O 1
ATOM 2379 N N . SER A 1 304 ? 14.749 -7.827 2.757 1.00 86.75 304 SER A N 1
ATOM 2380 C CA . SER A 1 304 ? 15.307 -9.176 2.904 1.00 86.75 304 SER A CA 1
ATOM 2381 C C . SER A 1 304 ? 14.599 -9.959 3.999 1.00 86.75 304 SER A C 1
ATOM 2383 O O . SER A 1 304 ? 14.299 -11.136 3.828 1.00 86.75 304 SER A O 1
ATOM 2385 N N . ILE A 1 305 ? 14.305 -9.272 5.100 1.00 85.56 305 ILE A N 1
ATOM 2386 C CA . ILE A 1 305 ? 13.514 -9.754 6.229 1.00 85.56 305 ILE A CA 1
ATOM 2387 C C . ILE A 1 305 ? 12.093 -10.076 5.760 1.00 85.56 305 ILE A C 1
ATOM 2389 O O . ILE A 1 305 ? 11.654 -11.211 5.892 1.00 85.56 305 ILE A O 1
ATOM 2393 N N . ALA A 1 306 ? 11.423 -9.119 5.114 1.00 82.44 306 ALA A N 1
ATOM 2394 C CA . ALA A 1 306 ? 10.052 -9.280 4.647 1.00 82.44 306 ALA A CA 1
ATOM 2395 C C . ALA A 1 306 ? 9.895 -10.352 3.563 1.00 82.44 306 ALA A C 1
ATOM 2397 O O . ALA A 1 306 ? 8.796 -10.838 3.377 1.00 82.44 306 ALA A O 1
ATOM 2398 N N . THR A 1 307 ? 10.942 -10.717 2.820 1.00 81.94 307 THR A N 1
ATOM 2399 C CA . THR A 1 307 ? 10.857 -11.716 1.732 1.00 81.94 307 THR A CA 1
ATOM 2400 C C . THR A 1 307 ? 11.559 -13.035 2.060 1.00 81.94 307 THR A C 1
ATOM 2402 O O . THR A 1 307 ? 11.540 -13.961 1.250 1.00 81.94 307 THR A O 1
ATOM 2405 N N . G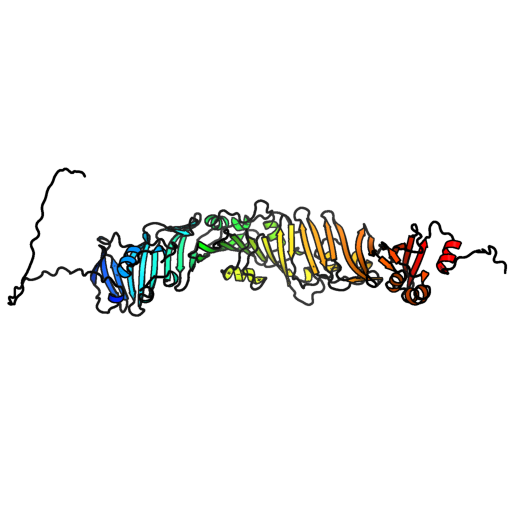LY A 1 308 ? 12.245 -13.126 3.206 1.00 82.19 308 GLY A N 1
ATOM 2406 C CA . GLY A 1 308 ? 13.104 -14.261 3.560 1.00 82.19 308 GLY A CA 1
ATOM 2407 C C . GLY A 1 308 ? 14.288 -14.486 2.602 1.00 82.19 308 GLY A C 1
ATOM 2408 O O . GLY A 1 308 ? 14.863 -15.577 2.560 1.00 82.19 308 GLY A O 1
ATOM 2409 N N . ARG A 1 309 ? 14.653 -13.493 1.779 1.00 83.81 309 ARG A N 1
ATOM 2410 C CA . ARG A 1 309 ? 15.678 -13.607 0.725 1.00 83.81 309 ARG A CA 1
ATOM 2411 C C . ARG A 1 309 ? 16.656 -12.447 0.799 1.00 83.81 309 ARG A C 1
ATOM 2413 O O . ARG A 1 309 ? 16.251 -11.300 0.851 1.00 83.81 309 ARG A O 1
ATOM 2420 N N . SER A 1 310 ? 17.959 -12.720 0.725 1.00 83.06 310 SER A N 1
ATOM 2421 C CA . SER A 1 310 ? 18.957 -11.643 0.726 1.00 83.06 310 SER A CA 1
ATOM 2422 C C . SER A 1 310 ? 18.840 -10.763 -0.524 1.00 83.06 310 SER A C 1
ATOM 2424 O O . SER A 1 310 ? 19.073 -11.216 -1.651 1.00 83.06 310 SER A O 1
ATOM 2426 N N . LEU A 1 311 ? 18.524 -9.487 -0.294 1.00 80.19 311 LEU A N 1
ATOM 2427 C CA . LEU A 1 311 ? 18.482 -8.412 -1.282 1.00 80.19 311 LEU A CA 1
ATOM 2428 C C . LEU A 1 311 ? 19.662 -7.430 -1.122 1.00 80.19 311 LEU A C 1
ATOM 2430 O O . LEU A 1 311 ? 19.640 -6.318 -1.650 1.00 80.19 311 LEU A O 1
ATOM 2434 N N . GLU A 1 312 ? 20.724 -7.815 -0.411 1.00 76.38 312 GLU A N 1
ATOM 2435 C CA . GLU A 1 312 ? 21.858 -6.917 -0.139 1.00 76.38 312 GLU A CA 1
ATOM 2436 C C . GLU A 1 312 ? 22.603 -6.465 -1.400 1.00 76.38 312 GLU A C 1
ATOM 2438 O O . GLU A 1 312 ? 23.205 -5.390 -1.430 1.00 76.38 312 GLU A O 1
ATOM 2443 N N . THR A 1 313 ? 22.547 -7.279 -2.455 1.00 73.56 313 THR A N 1
ATOM 2444 C CA . THR A 1 313 ? 23.259 -7.043 -3.712 1.00 73.56 313 THR A CA 1
ATOM 2445 C C . THR A 1 313 ? 22.516 -6.125 -4.680 1.00 73.56 313 THR A C 1
ATOM 2447 O O . THR A 1 313 ? 23.053 -5.856 -5.752 1.00 73.56 313 THR A O 1
ATOM 2450 N N . PHE A 1 314 ? 21.300 -5.666 -4.359 1.00 75.94 314 PHE A N 1
ATOM 2451 C CA . PHE A 1 314 ? 20.523 -4.827 -5.275 1.00 75.94 314 PHE A CA 1
ATOM 2452 C C . PHE A 1 314 ? 21.101 -3.408 -5.362 1.00 75.94 314 PHE A C 1
ATOM 2454 O O . PHE A 1 314 ? 21.102 -2.706 -4.349 1.00 75.94 314 PHE A O 1
ATOM 2461 N N . PRO A 1 315 ? 21.573 -2.965 -6.548 1.00 73.62 315 PRO A N 1
ATOM 2462 C CA . PRO A 1 315 ? 22.343 -1.727 -6.685 1.00 73.62 315 PRO A CA 1
ATOM 2463 C C . PRO A 1 315 ? 21.648 -0.486 -6.124 1.00 73.62 315 PRO A C 1
ATOM 2465 O O . PRO A 1 315 ? 22.248 0.234 -5.331 1.00 73.62 315 PRO A O 1
ATOM 2468 N N . ILE A 1 316 ? 20.366 -0.290 -6.451 1.00 76.62 316 ILE A N 1
ATOM 2469 C CA . ILE A 1 316 ? 19.619 0.923 -6.085 1.00 76.62 316 ILE A CA 1
ATOM 2470 C C . ILE A 1 316 ? 19.425 1.096 -4.568 1.00 76.62 316 ILE A C 1
ATOM 2472 O O . ILE A 1 316 ? 19.293 2.214 -4.079 1.00 76.62 316 ILE A O 1
ATOM 2476 N N . LEU A 1 317 ? 19.435 0.002 -3.801 1.00 79.94 317 LEU A N 1
ATOM 2477 C CA . LEU A 1 317 ? 19.260 0.031 -2.343 1.00 79.94 317 LEU A CA 1
ATOM 2478 C C . LEU A 1 317 ? 20.583 -0.144 -1.589 1.00 79.94 317 LEU A C 1
ATOM 2480 O O . LEU A 1 317 ? 20.618 -0.081 -0.357 1.00 79.94 317 LEU A O 1
ATOM 2484 N N . LYS A 1 318 ? 21.685 -0.392 -2.305 1.00 81.06 318 LYS A N 1
ATOM 2485 C CA . LYS A 1 318 ? 22.966 -0.736 -1.697 1.00 81.06 318 LYS A CA 1
ATOM 2486 C C . LYS A 1 318 ? 23.563 0.470 -0.976 1.00 81.06 318 LYS A C 1
ATOM 2488 O O . LYS A 1 318 ? 23.865 1.496 -1.579 1.00 81.06 318 LYS A O 1
ATOM 2493 N N . GLY A 1 319 ? 23.797 0.309 0.326 1.00 80.69 319 GLY A N 1
ATOM 2494 C CA . GLY A 1 319 ? 24.404 1.346 1.165 1.00 80.69 319 GLY A CA 1
ATOM 2495 C C . GLY A 1 319 ? 23.487 2.535 1.457 1.00 80.69 319 GLY A C 1
ATOM 2496 O O . GLY A 1 319 ? 23.956 3.521 2.015 1.00 80.69 319 GLY A O 1
ATOM 2497 N N . VAL A 1 320 ? 22.201 2.450 1.103 1.00 85.25 320 VAL A N 1
ATOM 2498 C CA . VAL A 1 320 ? 21.212 3.469 1.456 1.00 85.25 320 VAL A CA 1
ATOM 2499 C C . VAL A 1 320 ? 20.754 3.247 2.891 1.00 85.25 320 VAL A C 1
ATOM 2501 O O . VAL A 1 320 ? 20.438 2.123 3.276 1.00 85.25 320 VAL A O 1
ATOM 2504 N N . VAL A 1 321 ? 20.698 4.330 3.661 1.00 89.25 321 VAL A N 1
ATOM 2505 C CA . VAL A 1 321 ? 20.044 4.388 4.970 1.00 89.25 321 VAL A CA 1
ATOM 2506 C C . VAL A 1 321 ? 18.955 5.446 4.876 1.00 89.25 321 VAL A C 1
ATOM 2508 O O . VAL A 1 321 ? 19.216 6.557 4.412 1.00 89.25 321 VAL A O 1
ATOM 2511 N N . SER A 1 322 ? 17.729 5.082 5.234 1.00 90.00 322 SER A N 1
ATOM 2512 C CA . SER A 1 322 ? 16.575 5.966 5.123 1.00 90.00 322 SER A CA 1
ATOM 2513 C C . SER A 1 322 ? 15.511 5.595 6.144 1.00 90.00 322 SER A C 1
ATOM 2515 O O . SER A 1 322 ? 15.487 4.478 6.665 1.00 90.00 322 SER A O 1
ATOM 2517 N N . ASP A 1 323 ? 14.619 6.540 6.395 1.00 91.19 323 ASP A N 1
ATOM 2518 C CA . ASP A 1 323 ? 13.343 6.229 7.014 1.00 91.19 323 ASP A CA 1
ATOM 2519 C C . ASP A 1 323 ? 12.460 5.555 5.960 1.00 91.19 323 ASP A C 1
ATOM 2521 O O . ASP A 1 323 ? 12.556 5.843 4.760 1.00 91.19 323 ASP A O 1
ATOM 2525 N N . LEU A 1 324 ? 11.603 4.638 6.395 1.00 93.06 324 LEU A N 1
ATOM 2526 C CA . LEU A 1 324 ? 10.639 3.992 5.517 1.00 93.06 324 LEU A CA 1
ATOM 2527 C C . LEU A 1 324 ? 9.335 3.677 6.237 1.00 93.06 324 LEU A C 1
ATOM 2529 O O . LEU A 1 324 ? 9.288 3.518 7.459 1.00 93.06 324 LEU A O 1
ATOM 2533 N N . VAL A 1 325 ? 8.276 3.588 5.443 1.00 93.56 325 VAL A N 1
ATOM 2534 C CA . VAL A 1 325 ? 6.962 3.111 5.865 1.00 93.56 325 VAL A CA 1
ATOM 2535 C C . VAL A 1 325 ? 6.627 1.858 5.077 1.00 93.56 325 VAL A C 1
ATOM 2537 O O . VAL A 1 325 ? 6.735 1.838 3.854 1.00 93.56 325 VAL A O 1
ATOM 2540 N N . LEU A 1 326 ? 6.257 0.811 5.797 1.00 92.25 326 LEU A N 1
ATOM 2541 C CA . LEU A 1 326 ? 5.851 -0.484 5.276 1.00 92.25 326 LEU A CA 1
ATOM 2542 C C . LEU A 1 326 ? 4.346 -0.639 5.485 1.00 92.25 326 LEU A C 1
ATOM 2544 O O . LEU A 1 326 ? 3.851 -0.424 6.588 1.00 92.25 326 LEU A O 1
ATOM 2548 N N . GLU A 1 327 ? 3.643 -1.029 4.435 1.00 92.75 327 GLU A N 1
ATOM 2549 C CA . GLU A 1 327 ? 2.201 -1.238 4.401 1.00 92.75 327 GLU A CA 1
ATOM 2550 C C . GLU A 1 327 ? 1.933 -2.671 3.932 1.00 92.75 327 GLU A C 1
ATOM 2552 O O . GLU A 1 327 ? 2.437 -3.082 2.886 1.00 92.75 327 GLU A O 1
ATOM 2557 N N . PHE A 1 328 ? 1.130 -3.422 4.682 1.00 92.50 328 PHE A N 1
ATOM 2558 C CA . PHE A 1 328 ? 0.543 -4.689 4.245 1.00 92.50 328 PHE A CA 1
ATOM 2559 C C . PHE A 1 328 ? -0.963 -4.589 4.369 1.00 92.50 328 PHE A C 1
ATOM 2561 O O . PHE A 1 328 ? -1.433 -4.161 5.415 1.00 92.50 328 PHE A O 1
ATOM 2568 N N . SER A 1 329 ? -1.717 -5.024 3.368 1.00 92.81 329 SER A N 1
ATOM 2569 C CA . SER A 1 329 ? -3.168 -5.120 3.488 1.00 92.81 329 SER A CA 1
ATOM 2570 C C . SER A 1 329 ? -3.732 -6.303 2.716 1.00 92.81 329 SER A C 1
ATOM 2572 O O . SER A 1 329 ? -3.299 -6.596 1.598 1.00 92.81 329 SER A O 1
ATOM 2574 N N . ASN A 1 330 ? -4.728 -6.979 3.290 1.00 92.31 330 ASN A N 1
ATOM 2575 C CA . ASN A 1 330 ? -5.418 -8.076 2.603 1.00 92.31 330 ASN A CA 1
ATOM 2576 C C . ASN A 1 330 ? -6.499 -7.595 1.624 1.00 92.31 330 ASN A C 1
ATOM 2578 O O . ASN A 1 330 ? -6.863 -8.334 0.708 1.00 92.31 330 ASN A O 1
ATOM 2582 N N . GLU A 1 331 ? -6.993 -6.375 1.807 1.00 91.69 331 GLU A N 1
ATOM 2583 C CA . GLU A 1 331 ? -7.984 -5.703 0.967 1.00 91.69 331 GLU A CA 1
ATOM 2584 C C . GLU A 1 331 ? -7.644 -4.216 0.870 1.00 91.69 331 GLU A C 1
ATOM 2586 O O . GLU A 1 331 ? -6.843 -3.705 1.650 1.00 91.69 331 GLU A O 1
ATOM 2591 N N . ASP A 1 332 ? -8.255 -3.501 -0.066 1.00 92.38 332 ASP A N 1
ATOM 2592 C CA . ASP A 1 332 ? -8.152 -2.047 -0.059 1.00 92.38 332 ASP A CA 1
ATOM 2593 C C . ASP A 1 332 ? -8.911 -1.479 1.150 1.00 92.38 332 ASP A C 1
ATOM 2595 O O . ASP A 1 332 ? -10.085 -1.794 1.369 1.00 92.38 332 ASP A O 1
ATOM 2599 N N . LEU A 1 333 ? -8.231 -0.649 1.939 1.00 93.50 333 LEU A N 1
ATOM 2600 C CA . LEU A 1 333 ? -8.827 0.138 3.011 1.00 93.50 333 LEU A CA 1
ATOM 2601 C C . LEU A 1 333 ? -8.917 1.595 2.576 1.00 93.50 333 LEU A C 1
ATOM 2603 O O . LEU A 1 333 ? -7.948 2.153 2.053 1.00 93.50 333 LEU A O 1
ATOM 2607 N N . TYR A 1 334 ? -10.066 2.215 2.825 1.00 92.00 334 TYR A N 1
ATOM 2608 C CA . TYR A 1 334 ? -10.357 3.560 2.341 1.00 92.00 334 TYR A CA 1
ATOM 2609 C C . TYR A 1 334 ? -10.678 4.506 3.486 1.00 92.00 334 TYR A C 1
ATOM 2611 O O . TYR A 1 334 ? -11.356 4.120 4.438 1.00 92.00 334 TYR A O 1
ATOM 2619 N N . ASN A 1 335 ? -10.269 5.766 3.345 1.00 90.94 335 ASN A N 1
ATOM 2620 C CA . ASN A 1 335 ? -10.587 6.840 4.285 1.00 90.94 335 ASN A CA 1
ATOM 2621 C C . ASN A 1 335 ? -10.240 6.490 5.741 1.00 90.94 335 ASN A C 1
ATOM 2623 O O . ASN A 1 335 ? -11.075 6.686 6.627 1.00 90.94 335 ASN A O 1
ATOM 2627 N N . ILE A 1 336 ? -9.025 5.987 5.981 1.00 93.00 336 ILE A N 1
ATOM 2628 C CA . ILE A 1 336 ? -8.520 5.743 7.333 1.00 93.00 336 ILE A CA 1
ATOM 2629 C C . ILE A 1 336 ? -8.690 7.022 8.152 1.00 93.00 336 ILE A C 1
ATOM 2631 O O . ILE A 1 336 ? -8.250 8.106 7.753 1.00 93.00 336 ILE A O 1
ATOM 2635 N N . ARG A 1 337 ? -9.391 6.921 9.279 1.00 92.44 337 ARG A N 1
ATOM 2636 C CA . ARG A 1 337 ? -9.788 8.081 10.089 1.00 92.44 337 ARG A CA 1
ATOM 2637 C C . ARG A 1 337 ? -8.780 8.399 11.175 1.00 92.44 337 ARG A C 1
ATOM 2639 O O . ARG A 1 337 ? -8.798 9.493 11.725 1.00 92.44 337 ARG A O 1
ATOM 2646 N N . ASP A 1 338 ? -7.914 7.449 11.493 1.00 92.56 338 ASP A N 1
ATOM 2647 C CA . ASP A 1 338 ? -6.909 7.627 12.521 1.00 92.56 338 ASP A CA 1
ATOM 2648 C C . ASP A 1 338 ? -5.796 8.605 12.103 1.00 92.56 338 ASP A C 1
ATOM 2650 O O . ASP A 1 338 ? -4.987 8.319 11.218 1.00 92.56 338 ASP A O 1
ATOM 2654 N N . ASP A 1 339 ? -5.722 9.750 12.786 1.00 90.25 339 ASP A N 1
ATOM 2655 C CA . ASP A 1 339 ? -4.767 10.824 12.484 1.00 90.25 339 ASP A CA 1
ATOM 2656 C C . ASP A 1 339 ? -3.299 10.396 12.596 1.00 90.25 339 ASP A C 1
ATOM 2658 O O . ASP A 1 339 ? -2.457 10.904 11.861 1.00 90.25 339 ASP A O 1
ATOM 2662 N N . ASN A 1 340 ? -2.964 9.448 13.478 1.00 89.81 340 ASN A N 1
ATOM 2663 C CA . ASN A 1 340 ? -1.575 9.008 13.623 1.00 89.81 340 ASN A CA 1
ATOM 2664 C C . ASN A 1 340 ? -1.167 8.093 12.472 1.00 89.81 340 ASN A C 1
ATOM 2666 O O . ASN A 1 340 ? -0.045 8.195 11.979 1.00 89.81 340 ASN A O 1
ATOM 2670 N N . VAL A 1 341 ? -2.075 7.214 12.034 1.00 91.81 341 VAL A N 1
ATOM 2671 C CA . VAL A 1 341 ? -1.842 6.393 10.840 1.00 91.81 341 VAL A CA 1
ATOM 2672 C C . VAL A 1 341 ? -1.714 7.301 9.623 1.00 91.81 341 VAL A C 1
ATOM 2674 O O . VAL A 1 341 ? -0.729 7.191 8.896 1.00 91.81 341 VAL A O 1
ATOM 2677 N N . ASN A 1 342 ? -2.628 8.261 9.459 1.00 90.06 342 ASN A N 1
ATOM 2678 C CA . ASN A 1 342 ? -2.563 9.241 8.375 1.00 90.06 342 ASN A CA 1
ATOM 2679 C C . ASN A 1 342 ? -1.265 10.052 8.411 1.00 90.06 342 ASN A C 1
ATOM 2681 O O . ASN A 1 342 ? -0.605 10.152 7.390 1.00 90.06 342 ASN A O 1
ATOM 2685 N N . MET A 1 343 ? -0.818 10.526 9.577 1.00 88.38 343 MET A N 1
ATOM 2686 C CA . MET A 1 343 ? 0.464 11.229 9.711 1.00 88.38 343 MET A CA 1
ATOM 2687 C C . MET A 1 343 ? 1.654 10.372 9.249 1.00 88.38 343 MET A C 1
ATOM 2689 O O . MET A 1 343 ? 2.598 10.893 8.657 1.00 88.38 343 MET A O 1
ATOM 2693 N N . VAL A 1 344 ? 1.633 9.059 9.508 1.00 89.31 344 VAL A N 1
ATOM 2694 C CA . VAL A 1 344 ? 2.673 8.130 9.037 1.00 89.31 344 VAL A CA 1
ATOM 2695 C C . VAL A 1 344 ? 2.592 7.926 7.520 1.00 89.31 344 VAL A C 1
ATOM 2697 O O . VAL A 1 344 ? 3.631 7.959 6.858 1.00 89.31 344 VAL A O 1
ATOM 2700 N N . LEU A 1 345 ? 1.389 7.755 6.965 1.00 86.81 345 LEU A N 1
ATOM 2701 C CA . LEU A 1 345 ? 1.161 7.607 5.520 1.00 86.81 345 LEU A CA 1
ATOM 2702 C C . LEU A 1 345 ? 1.525 8.891 4.745 1.00 86.81 345 LEU A C 1
ATOM 2704 O O . LEU A 1 345 ? 2.157 8.820 3.683 1.00 86.81 345 LEU A O 1
ATOM 2708 N N . ASP A 1 346 ? 1.215 10.053 5.326 1.00 85.06 346 ASP A N 1
ATOM 2709 C CA . ASP A 1 346 ? 1.413 11.393 4.767 1.00 85.06 346 ASP A CA 1
ATOM 2710 C C . ASP A 1 346 ? 2.884 11.818 4.701 1.00 85.06 346 ASP A C 1
ATOM 2712 O O . ASP A 1 346 ? 3.218 12.725 3.935 1.00 85.06 346 ASP A O 1
ATOM 2716 N N . LYS A 1 347 ? 3.793 11.143 5.429 1.00 80.25 347 LYS A N 1
ATOM 2717 C CA . LYS A 1 347 ? 5.249 11.404 5.356 1.00 80.25 347 LYS A CA 1
ATOM 2718 C C . LYS A 1 347 ? 5.793 11.363 3.926 1.00 80.25 347 LYS A C 1
ATOM 2720 O O . LYS A 1 347 ? 6.815 11.982 3.648 1.00 80.25 347 LYS A O 1
ATOM 2725 N N . TYR A 1 348 ? 5.139 10.611 3.043 1.00 74.12 348 TYR A N 1
ATOM 2726 C CA . TYR A 1 348 ? 5.622 10.332 1.695 1.00 74.12 348 TYR A CA 1
ATOM 2727 C C . TYR A 1 348 ? 4.654 10.787 0.601 1.00 74.12 348 TYR A C 1
ATOM 2729 O O . TYR A 1 348 ? 5.106 11.174 -0.471 1.00 74.12 348 TYR A O 1
ATOM 2737 N N . ILE A 1 349 ? 3.339 10.761 0.838 1.00 71.19 349 ILE A N 1
ATOM 2738 C CA . ILE A 1 349 ? 2.336 11.292 -0.095 1.00 71.19 349 ILE A CA 1
ATOM 2739 C C . ILE A 1 349 ? 1.270 12.018 0.711 1.00 71.19 349 ILE A C 1
ATOM 2741 O O . ILE A 1 349 ? 0.532 11.377 1.447 1.00 71.19 349 ILE A O 1
ATOM 2745 N N . SER A 1 350 ? 1.158 13.332 0.541 1.00 65.88 350 SER A N 1
ATOM 2746 C CA . SER A 1 350 ? 0.157 14.122 1.255 1.00 65.88 350 SER A CA 1
ATOM 2747 C C . SER A 1 350 ? -1.271 13.730 0.865 1.00 65.88 350 SER A C 1
ATOM 2749 O O . SER A 1 350 ? -1.621 13.747 -0.317 1.00 65.88 350 SER A O 1
ATOM 2751 N N . GLY A 1 351 ? -2.106 13.456 1.866 1.00 63.72 351 GLY A N 1
ATOM 2752 C CA . GLY A 1 351 ? -3.540 13.215 1.717 1.00 63.72 351 GLY A CA 1
ATOM 2753 C C . GLY A 1 351 ? -3.911 11.779 1.342 1.00 63.72 351 GLY A C 1
ATOM 2754 O O . GLY A 1 351 ? -5.080 11.529 1.042 1.00 63.72 351 GLY A O 1
ATOM 2755 N N . ASP A 1 352 ? -2.960 10.840 1.353 1.00 74.19 352 ASP A N 1
ATOM 2756 C CA . ASP A 1 352 ? -3.228 9.428 1.064 1.00 74.19 352 ASP A CA 1
ATOM 2757 C C . ASP A 1 352 ? -3.800 8.733 2.309 1.00 74.19 352 ASP A C 1
ATOM 2759 O O . ASP A 1 352 ? -3.080 8.125 3.097 1.00 74.19 352 ASP A O 1
ATOM 2763 N N . LYS A 1 353 ? -5.122 8.834 2.491 1.00 87.25 353 LYS A N 1
ATOM 2764 C CA . LYS A 1 353 ? -5.868 8.161 3.574 1.00 87.25 353 LYS A CA 1
ATOM 2765 C C . LYS A 1 353 ? -6.274 6.727 3.228 1.00 87.25 353 LYS A C 1
ATOM 2767 O O . LYS A 1 353 ? -7.210 6.191 3.819 1.00 87.25 353 LYS A O 1
ATOM 2772 N N . ASN A 1 354 ? -5.636 6.124 2.232 1.00 91.31 354 ASN A N 1
ATOM 2773 C CA . ASN A 1 354 ? -5.980 4.799 1.739 1.00 91.31 354 ASN A CA 1
ATOM 2774 C C . ASN A 1 354 ? -4.789 3.856 1.908 1.00 91.31 354 ASN A C 1
ATOM 2776 O O . ASN A 1 354 ? -3.633 4.260 1.802 1.00 91.31 354 ASN A O 1
ATOM 2780 N N . ILE A 1 355 ? -5.079 2.578 2.134 1.00 91.69 355 ILE A N 1
ATOM 2781 C CA . ILE A 1 355 ? -4.068 1.520 2.148 1.00 91.69 355 ILE A CA 1
ATOM 2782 C C . ILE A 1 355 ? -4.487 0.493 1.110 1.00 91.69 355 ILE A C 1
ATOM 2784 O O . ILE A 1 355 ? -5.501 -0.184 1.264 1.00 91.69 355 ILE A O 1
ATOM 2788 N N . SER A 1 356 ? -3.719 0.403 0.028 1.00 89.56 356 SER A N 1
ATOM 2789 C CA . SER A 1 356 ? -4.009 -0.535 -1.051 1.00 89.56 356 SER A CA 1
ATOM 2790 C C . SER A 1 356 ? -3.696 -1.972 -0.643 1.00 89.56 356 SER A C 1
ATOM 2792 O O . SER A 1 356 ? -2.755 -2.231 0.112 1.00 89.56 356 SER A O 1
ATOM 2794 N N . LYS A 1 357 ? -4.445 -2.915 -1.207 1.00 90.06 357 LYS A N 1
ATOM 2795 C CA . LYS A 1 357 ? -4.189 -4.347 -1.096 1.00 90.06 357 LYS A CA 1
ATOM 2796 C C . LYS A 1 357 ? -2.770 -4.701 -1.541 1.00 90.06 357 LYS A C 1
ATOM 2798 O O . LYS A 1 357 ? -2.263 -4.197 -2.545 1.00 90.06 357 LYS A O 1
ATOM 2803 N N . GLY A 1 358 ? -2.172 -5.656 -0.837 1.00 88.69 358 GLY A N 1
ATOM 2804 C CA . GLY A 1 358 ? -0.827 -6.148 -1.089 1.00 88.69 358 GLY A CA 1
ATOM 2805 C C . GLY A 1 358 ? 0.181 -5.523 -0.139 1.00 88.69 358 GLY A C 1
ATOM 2806 O O . GLY A 1 358 ? -0.143 -5.182 0.996 1.00 88.69 358 GLY A O 1
ATOM 2807 N N . ALA A 1 359 ? 1.424 -5.431 -0.592 1.00 90.19 359 ALA A N 1
ATOM 2808 C CA . ALA A 1 359 ? 2.535 -4.999 0.233 1.00 90.19 359 ALA A CA 1
ATOM 2809 C C . ALA A 1 359 ? 3.324 -3.890 -0.452 1.00 90.19 359 ALA A C 1
ATOM 2811 O O . ALA A 1 359 ? 3.717 -4.013 -1.617 1.00 90.19 359 ALA A O 1
ATOM 2812 N N . LYS A 1 360 ? 3.567 -2.809 0.284 1.00 91.06 360 LYS A N 1
ATOM 2813 C CA . LYS A 1 360 ? 4.170 -1.587 -0.235 1.00 91.06 360 LYS A CA 1
ATOM 2814 C C . LYS A 1 360 ? 5.175 -1.022 0.760 1.00 91.06 360 LYS A C 1
ATOM 2816 O O . LYS A 1 360 ? 4.931 -1.001 1.959 1.00 91.06 360 LYS A O 1
ATOM 2821 N N . ILE A 1 361 ? 6.303 -0.537 0.256 1.00 91.25 361 ILE A N 1
ATOM 2822 C CA . ILE A 1 361 ? 7.277 0.239 1.024 1.00 91.25 361 ILE A CA 1
ATOM 2823 C C . ILE A 1 361 ? 7.381 1.622 0.406 1.00 91.25 361 ILE A C 1
ATOM 2825 O O . ILE A 1 361 ? 7.608 1.753 -0.795 1.00 91.25 361 ILE A O 1
ATOM 2829 N N . LYS A 1 362 ? 7.244 2.657 1.225 1.00 92.56 362 LYS A N 1
ATOM 2830 C CA . LYS A 1 362 ? 7.463 4.056 0.861 1.00 92.56 362 LYS A CA 1
ATOM 2831 C C . LYS A 1 362 ? 8.761 4.521 1.518 1.00 92.56 362 LYS A C 1
ATOM 2833 O O . LYS A 1 362 ? 8.937 4.335 2.720 1.00 92.56 362 LYS A O 1
ATOM 2838 N N . LEU A 1 363 ? 9.676 5.092 0.737 1.00 92.06 363 LEU A N 1
ATOM 2839 C CA . LEU A 1 363 ? 10.938 5.621 1.251 1.00 92.06 363 LEU A CA 1
ATOM 2840 C C . LEU A 1 363 ? 11.484 6.754 0.384 1.00 92.06 363 LEU A C 1
ATOM 2842 O O . LEU A 1 363 ? 11.180 6.858 -0.806 1.00 92.06 363 LEU A O 1
ATOM 2846 N N . HIS A 1 364 ? 12.367 7.559 0.966 1.00 87.94 364 HIS A N 1
ATOM 2847 C CA . HIS A 1 364 ? 13.188 8.492 0.205 1.00 87.94 364 HIS A CA 1
ATOM 2848 C C . HIS A 1 364 ? 14.531 7.862 -0.151 1.00 87.94 364 HIS A C 1
ATOM 2850 O O . HIS A 1 364 ? 15.257 7.393 0.728 1.00 87.94 364 HIS A O 1
ATOM 2856 N N . LEU A 1 365 ? 14.883 7.900 -1.432 1.00 85.12 365 LEU A N 1
ATOM 2857 C CA . LEU A 1 365 ? 16.201 7.521 -1.922 1.00 85.12 365 LEU A CA 1
ATOM 2858 C C . LEU A 1 365 ? 17.022 8.770 -2.277 1.00 85.12 365 LEU A C 1
ATOM 2860 O O . LEU A 1 365 ? 16.456 9.729 -2.808 1.00 85.12 365 LEU A O 1
ATOM 2864 N N . PRO A 1 366 ? 18.339 8.791 -2.006 1.00 79.88 366 PRO A N 1
ATOM 2865 C CA . PRO A 1 366 ? 19.214 9.876 -2.442 1.00 79.88 366 PRO A CA 1
ATOM 2866 C C . PRO A 1 366 ? 19.209 10.008 -3.970 1.00 79.88 366 PRO A C 1
ATOM 2868 O O . PRO A 1 366 ? 19.356 9.017 -4.686 1.00 79.88 366 PRO A O 1
ATOM 2871 N N . SER A 1 367 ? 19.020 11.226 -4.472 1.00 77.25 367 SER A N 1
ATOM 2872 C CA . SER A 1 367 ? 18.920 11.483 -5.914 1.00 77.25 367 SER A CA 1
ATOM 2873 C C . SER A 1 367 ? 20.212 11.178 -6.670 1.00 77.25 367 SER A C 1
ATOM 2875 O O . SER A 1 367 ? 20.149 10.620 -7.758 1.00 77.25 367 SER A O 1
ATOM 2877 N N . ASP A 1 368 ? 21.370 11.431 -6.059 1.00 71.31 368 ASP A N 1
ATOM 2878 C CA . ASP A 1 368 ? 22.713 11.179 -6.596 1.00 71.31 368 ASP A CA 1
ATOM 2879 C C . ASP A 1 368 ? 22.994 9.687 -6.829 1.00 71.31 368 ASP A C 1
ATOM 2881 O O . ASP A 1 368 ? 23.765 9.317 -7.715 1.00 71.31 368 ASP A O 1
ATOM 2885 N N . LYS A 1 369 ? 22.332 8.813 -6.062 1.00 64.88 369 LYS A N 1
ATOM 2886 C CA . LYS A 1 369 ? 22.388 7.356 -6.245 1.00 64.88 369 LYS A CA 1
ATOM 2887 C C . LYS A 1 369 ? 21.553 6.863 -7.420 1.00 64.88 369 LYS A C 1
ATOM 2889 O O . LYS A 1 369 ? 21.726 5.720 -7.834 1.00 64.88 369 LYS A O 1
ATOM 2894 N N . ILE A 1 370 ? 20.646 7.688 -7.934 1.00 65.38 370 ILE A N 1
ATOM 2895 C CA . ILE A 1 370 ? 19.679 7.294 -8.958 1.00 65.38 370 ILE A CA 1
ATOM 2896 C C . ILE A 1 370 ? 19.952 8.043 -10.271 1.00 65.38 370 ILE A C 1
ATOM 2898 O O . ILE A 1 370 ? 19.941 7.426 -11.336 1.00 65.38 370 ILE A O 1
ATOM 2902 N N . VAL A 1 371 ? 20.266 9.340 -10.217 1.00 64.50 371 VAL A N 1
ATOM 2903 C CA . VAL A 1 371 ? 20.393 10.228 -11.380 1.00 64.50 371 VAL A CA 1
ATOM 2904 C C . VAL A 1 371 ? 21.628 11.121 -11.240 1.00 64.50 371 VAL A C 1
ATOM 2906 O O . VAL A 1 371 ? 21.781 11.828 -10.250 1.00 64.50 371 VAL A O 1
ATOM 2909 N N . GLN A 1 372 ? 22.499 11.153 -12.254 1.00 55.41 372 GLN A N 1
ATOM 2910 C CA . GLN A 1 372 ? 23.700 12.006 -12.233 1.00 55.41 372 GLN A CA 1
ATOM 2911 C C . GLN A 1 372 ? 23.426 13.491 -12.561 1.00 55.41 372 GLN A C 1
ATOM 2913 O O . GLN A 1 372 ? 24.329 14.315 -12.440 1.00 55.41 372 GLN A O 1
ATOM 2918 N N . ARG A 1 373 ? 22.208 13.855 -12.998 1.00 54.16 373 ARG A N 1
ATOM 2919 C CA . ARG A 1 373 ? 21.878 15.193 -13.539 1.00 54.16 373 ARG A CA 1
ATOM 2920 C C . ARG A 1 373 ? 20.565 15.794 -13.015 1.00 54.16 373 ARG A C 1
ATOM 2922 O O . ARG A 1 373 ? 19.828 16.411 -13.774 1.00 54.16 373 ARG A O 1
ATOM 2929 N N . VAL A 1 374 ? 20.239 15.638 -11.734 1.00 51.97 374 VAL A N 1
ATOM 2930 C CA . VAL A 1 374 ? 19.045 16.296 -11.166 1.00 51.97 374 VAL A CA 1
ATOM 2931 C C . VAL A 1 374 ? 19.423 17.658 -10.575 1.00 51.97 374 VAL A C 1
ATOM 2933 O O . VAL A 1 374 ? 20.248 17.741 -9.669 1.00 51.97 374 VAL A O 1
ATOM 2936 N N . LYS A 1 375 ? 18.810 18.735 -11.084 1.00 52.41 375 LYS A N 1
ATOM 2937 C CA . LYS A 1 375 ? 18.921 20.114 -10.567 1.00 52.41 375 LYS A CA 1
ATOM 2938 C C . LYS A 1 375 ? 18.045 20.341 -9.313 1.00 52.41 375 LYS A C 1
ATOM 2940 O O . LYS A 1 375 ? 17.379 21.357 -9.246 1.00 52.41 375 LYS A O 1
ATOM 2945 N N . GLU A 1 376 ? 18.072 19.438 -8.328 1.00 55.09 376 GLU A N 1
ATOM 2946 C CA . GLU A 1 376 ? 17.076 19.281 -7.233 1.00 55.09 376 GLU A CA 1
ATOM 2947 C C . GLU A 1 376 ? 15.854 18.419 -7.611 1.00 55.09 376 GLU A C 1
ATOM 2949 O O . GLU A 1 376 ? 15.405 18.470 -8.759 1.00 55.09 376 GLU A O 1
ATOM 2954 N N . PRO A 1 377 ? 15.284 17.625 -6.674 1.00 60.75 377 PRO A N 1
ATOM 2955 C CA . PRO A 1 377 ? 15.598 17.519 -5.239 1.00 60.75 377 PRO A CA 1
ATOM 2956 C C . PRO A 1 377 ? 16.666 16.469 -4.881 1.00 60.75 377 PRO A C 1
ATOM 2958 O O . PRO A 1 377 ? 16.792 15.445 -5.541 1.00 60.75 377 PRO A O 1
ATOM 2961 N N . ASN A 1 378 ? 17.361 16.676 -3.750 1.00 74.75 378 ASN A N 1
ATOM 2962 C CA . ASN A 1 378 ? 18.395 15.769 -3.212 1.00 74.75 378 ASN A CA 1
ATOM 2963 C C . ASN A 1 378 ? 17.875 14.369 -2.835 1.00 74.75 378 ASN A C 1
ATOM 2965 O O . ASN A 1 378 ? 18.665 13.435 -2.686 1.00 74.75 378 ASN A O 1
ATOM 2969 N N . LYS A 1 379 ? 16.558 14.214 -2.668 1.00 80.94 379 LYS A N 1
ATOM 2970 C CA . LYS A 1 379 ? 15.889 12.954 -2.338 1.00 80.94 379 LYS A CA 1
ATOM 2971 C C . LYS A 1 379 ? 14.684 12.757 -3.249 1.00 80.94 379 LYS A C 1
ATOM 2973 O O . LYS A 1 379 ? 13.909 13.684 -3.461 1.00 80.94 379 LYS A O 1
ATOM 2978 N N . ILE A 1 380 ? 14.500 11.533 -3.723 1.00 85.12 380 ILE A N 1
ATOM 2979 C CA . ILE A 1 380 ? 13.379 11.119 -4.564 1.00 85.12 380 ILE A CA 1
ATOM 2980 C C . ILE A 1 380 ? 12.506 10.175 -3.747 1.00 85.12 380 ILE A C 1
ATOM 2982 O O . ILE A 1 380 ? 13.009 9.245 -3.117 1.00 85.12 380 ILE A O 1
ATOM 2986 N N . LEU A 1 381 ? 11.197 10.414 -3.742 1.00 87.62 381 LEU A N 1
ATOM 2987 C CA . LEU A 1 381 ? 10.244 9.451 -3.209 1.00 87.62 381 LEU A CA 1
ATOM 2988 C C . LEU A 1 381 ? 10.182 8.230 -4.128 1.00 87.62 381 LEU A C 1
ATOM 2990 O O . LEU A 1 381 ? 9.875 8.368 -5.311 1.00 87.62 381 LEU A O 1
ATOM 2994 N N . VAL A 1 382 ? 10.405 7.045 -3.571 1.00 89.25 382 VAL A N 1
ATOM 2995 C CA . VAL A 1 382 ? 10.259 5.776 -4.282 1.00 89.25 382 VAL A CA 1
ATOM 2996 C C . VAL A 1 382 ? 9.286 4.883 -3.531 1.00 89.25 382 VAL A C 1
ATOM 2998 O O . VAL A 1 382 ? 9.311 4.789 -2.302 1.00 89.25 382 VAL A O 1
ATOM 3001 N N . GLN A 1 383 ? 8.417 4.227 -4.293 1.00 91.50 383 GLN A N 1
ATOM 3002 C CA . GLN A 1 383 ? 7.516 3.207 -3.776 1.00 91.50 383 GLN A CA 1
ATOM 3003 C C . GLN A 1 383 ? 7.947 1.845 -4.294 1.00 91.50 383 GLN A C 1
ATOM 3005 O O . GLN A 1 383 ? 8.141 1.673 -5.495 1.00 91.50 383 GLN A O 1
ATOM 3010 N N . ILE A 1 384 ? 8.068 0.881 -3.394 1.00 91.31 384 ILE A N 1
ATOM 3011 C CA . ILE A 1 384 ? 8.383 -0.506 -3.710 1.00 91.31 384 ILE A CA 1
ATOM 3012 C C . ILE A 1 384 ? 7.115 -1.319 -3.502 1.00 91.31 384 ILE A C 1
ATOM 3014 O O . ILE A 1 384 ? 6.631 -1.396 -2.378 1.00 91.31 384 ILE A O 1
ATOM 3018 N N . TYR A 1 385 ? 6.580 -1.925 -4.553 1.00 90.50 385 TYR A N 1
ATOM 3019 C CA . TYR A 1 385 ? 5.455 -2.854 -4.447 1.00 90.50 385 TYR A CA 1
ATOM 3020 C C . TYR A 1 385 ? 5.989 -4.276 -4.483 1.00 90.50 385 TYR A C 1
ATOM 3022 O O . TYR A 1 385 ? 6.736 -4.615 -5.398 1.00 90.50 385 TYR A O 1
ATOM 3030 N N . LEU A 1 386 ? 5.601 -5.108 -3.524 1.00 85.75 386 LEU A N 1
ATOM 3031 C CA . LEU A 1 386 ? 5.962 -6.522 -3.481 1.00 85.75 386 LEU A CA 1
ATOM 3032 C C . LEU A 1 386 ? 4.795 -7.336 -4.051 1.00 85.75 386 LEU A C 1
ATOM 3034 O O . LEU A 1 386 ? 3.698 -7.317 -3.496 1.00 85.75 386 LEU A O 1
ATOM 3038 N N . ILE A 1 387 ? 5.025 -8.012 -5.178 1.00 80.06 387 ILE A N 1
ATOM 3039 C CA . ILE A 1 387 ? 3.997 -8.712 -5.961 1.00 80.06 387 ILE A CA 1
ATOM 3040 C C . ILE A 1 387 ? 4.546 -10.079 -6.370 1.00 80.06 387 ILE A C 1
ATOM 3042 O O . ILE A 1 387 ? 5.511 -10.143 -7.128 1.00 80.06 387 ILE A O 1
ATOM 3046 N N . ASP A 1 388 ? 3.938 -11.164 -5.887 1.00 74.88 388 ASP A N 1
ATOM 3047 C CA . ASP A 1 388 ? 4.135 -12.536 -6.386 1.00 74.88 388 ASP A CA 1
ATOM 3048 C C . ASP A 1 388 ? 5.600 -12.942 -6.650 1.00 74.88 388 ASP A C 1
ATOM 3050 O O . ASP A 1 388 ? 5.960 -13.412 -7.726 1.00 74.88 388 ASP A O 1
ATOM 3054 N N . GLY A 1 389 ? 6.485 -12.739 -5.668 1.00 77.25 389 GLY A N 1
ATOM 3055 C CA . GLY A 1 389 ? 7.906 -13.100 -5.803 1.00 77.25 389 GLY A CA 1
ATOM 3056 C C . GLY A 1 389 ? 8.747 -12.139 -6.628 1.00 77.25 389 GLY A C 1
ATOM 3057 O O . GLY A 1 389 ? 9.906 -12.425 -6.921 1.00 77.25 389 GLY A O 1
ATOM 3058 N N . SER A 1 390 ? 8.194 -10.980 -6.952 1.00 87.44 390 SER A N 1
ATOM 3059 C CA . SER A 1 390 ? 8.897 -9.849 -7.531 1.00 87.44 390 SER A CA 1
ATOM 3060 C C . SER A 1 390 ? 8.694 -8.600 -6.675 1.00 87.44 390 SER A C 1
ATOM 3062 O O . SER A 1 390 ? 7.784 -8.530 -5.843 1.00 87.44 390 SER A O 1
ATOM 3064 N N . PHE A 1 391 ? 9.535 -7.592 -6.876 1.00 88.12 391 PHE A N 1
ATOM 3065 C CA . PHE A 1 391 ? 9.230 -6.239 -6.441 1.00 88.12 391 PHE A CA 1
ATOM 3066 C C . PHE A 1 391 ? 9.286 -5.276 -7.615 1.00 88.12 391 PHE A C 1
ATOM 3068 O O . PHE A 1 391 ? 10.113 -5.423 -8.513 1.00 88.12 391 PHE A O 1
ATOM 3075 N N . SER A 1 392 ? 8.416 -4.273 -7.606 1.00 91.38 392 SER A N 1
ATOM 3076 C CA . SER A 1 392 ? 8.441 -3.187 -8.576 1.00 91.38 392 SER A CA 1
ATOM 3077 C C . SER A 1 392 ? 8.752 -1.859 -7.912 1.00 91.38 392 SER A C 1
ATOM 3079 O O . SER A 1 392 ? 8.321 -1.611 -6.789 1.00 91.38 392 SER A O 1
ATOM 3081 N N . LEU A 1 393 ? 9.519 -1.017 -8.598 1.00 90.88 393 LEU A N 1
ATOM 3082 C CA . LEU A 1 393 ? 9.811 0.342 -8.158 1.00 90.88 393 LEU A CA 1
ATOM 3083 C C . LEU A 1 393 ? 8.965 1.316 -8.967 1.00 90.88 393 LEU A C 1
ATOM 3085 O O . LEU A 1 393 ? 9.019 1.322 -10.197 1.00 90.88 393 LEU A O 1
ATOM 3089 N N . LYS A 1 394 ? 8.209 2.157 -8.267 1.00 91.25 394 LYS A N 1
ATOM 3090 C CA . LYS A 1 394 ? 7.494 3.285 -8.854 1.00 91.25 394 LYS A CA 1
ATOM 3091 C C . LYS A 1 394 ? 8.195 4.579 -8.467 1.00 91.25 394 LYS A C 1
ATOM 3093 O O . LYS A 1 394 ? 8.353 4.887 -7.282 1.00 91.25 394 LYS A O 1
ATOM 3098 N N . PHE A 1 395 ? 8.600 5.313 -9.493 1.00 87.88 395 PHE A N 1
ATOM 3099 C CA . PHE A 1 395 ? 9.177 6.648 -9.398 1.00 87.88 395 PHE A CA 1
ATOM 3100 C C . PHE A 1 395 ? 8.089 7.710 -9.640 1.00 87.88 395 PHE A C 1
ATOM 3102 O O . PHE A 1 395 ? 7.014 7.368 -10.135 1.00 87.88 395 PHE A O 1
ATOM 3109 N N . PRO A 1 396 ? 8.328 8.990 -9.304 1.00 85.44 396 PRO A N 1
ATOM 3110 C CA . PRO A 1 396 ? 7.401 10.069 -9.636 1.00 85.44 396 PRO A CA 1
ATOM 3111 C C . PRO A 1 396 ? 7.226 10.223 -11.156 1.00 85.44 396 PRO A C 1
ATOM 3113 O O . PRO A 1 396 ? 8.214 10.260 -11.884 1.00 85.44 396 PRO A O 1
ATOM 3116 N N . ASP A 1 397 ? 5.987 10.397 -11.627 1.00 81.69 397 ASP A N 1
ATOM 3117 C CA . ASP A 1 397 ? 5.623 10.339 -13.060 1.00 81.69 397 ASP A CA 1
ATOM 3118 C C . ASP A 1 397 ? 6.304 11.397 -13.954 1.00 81.69 397 ASP A C 1
ATOM 3120 O O . ASP A 1 397 ? 6.307 11.273 -15.176 1.00 81.69 397 ASP A O 1
ATOM 3124 N N . LYS A 1 398 ? 6.868 12.456 -13.362 1.00 83.31 398 LYS A N 1
ATOM 3125 C CA . LYS A 1 398 ? 7.555 13.552 -14.072 1.00 83.31 398 LYS A CA 1
ATOM 3126 C C . LYS A 1 398 ? 9.076 13.507 -13.937 1.00 83.31 398 LYS A C 1
ATOM 3128 O O . LYS A 1 398 ? 9.754 14.417 -14.407 1.00 83.31 398 LYS A O 1
ATOM 3133 N N . LEU A 1 399 ? 9.612 12.508 -13.240 1.00 84.62 399 LEU A N 1
ATOM 3134 C CA . LEU A 1 399 ? 11.043 12.414 -13.012 1.00 84.62 399 LEU A CA 1
ATOM 3135 C C . LEU A 1 399 ? 11.726 11.842 -14.254 1.00 84.62 399 LEU A C 1
ATOM 3137 O O . LEU A 1 399 ? 11.526 10.678 -14.598 1.00 84.62 399 LEU A O 1
ATOM 3141 N N . LEU A 1 400 ? 12.539 12.674 -14.901 1.00 85.69 400 LEU A N 1
ATOM 3142 C CA . LEU A 1 400 ? 13.363 12.277 -16.033 1.00 85.69 400 LEU A CA 1
ATOM 3143 C C . LEU A 1 400 ? 14.690 11.700 -15.550 1.00 85.69 400 LEU A C 1
ATOM 3145 O O . LEU A 1 400 ? 15.336 12.221 -14.638 1.00 85.69 400 LEU A O 1
ATOM 3149 N N . PHE A 1 401 ? 15.085 10.612 -16.193 1.00 83.62 401 PHE A N 1
ATOM 3150 C CA . PHE A 1 401 ? 16.323 9.901 -15.949 1.00 83.62 401 PHE A CA 1
ATOM 3151 C C . PHE A 1 401 ? 17.175 9.940 -17.200 1.00 83.62 401 PHE A C 1
ATOM 3153 O O . PHE A 1 401 ? 16.699 9.681 -18.296 1.00 83.62 401 PHE A O 1
ATOM 3160 N N . ASP A 1 402 ? 18.464 10.172 -17.029 1.00 84.06 402 ASP A N 1
ATOM 3161 C CA . ASP A 1 402 ? 19.432 9.862 -18.068 1.00 84.06 402 ASP A CA 1
ATOM 3162 C C . ASP A 1 402 ? 19.506 8.331 -18.259 1.00 84.06 402 ASP A C 1
ATOM 3164 O O . ASP A 1 402 ? 19.762 7.599 -17.297 1.00 84.06 402 ASP A O 1
ATOM 3168 N N . LEU A 1 403 ? 19.274 7.822 -19.476 1.00 84.31 403 LEU A N 1
ATOM 3169 C CA . LEU A 1 403 ? 19.218 6.376 -19.742 1.00 84.31 403 LEU A CA 1
ATOM 3170 C C . LEU A 1 403 ? 20.534 5.662 -19.381 1.00 84.31 403 LEU A C 1
ATOM 3172 O O . LEU A 1 403 ? 20.507 4.547 -18.855 1.00 84.31 403 LEU A O 1
ATOM 3176 N N . ALA A 1 404 ? 21.681 6.315 -19.580 1.00 80.69 404 ALA A N 1
ATOM 3177 C CA . ALA A 1 404 ? 22.973 5.798 -19.139 1.00 80.69 404 ALA A CA 1
ATOM 3178 C C . ALA A 1 404 ? 23.054 5.659 -17.612 1.00 80.69 404 ALA A C 1
ATOM 3180 O O . ALA A 1 404 ? 23.518 4.634 -17.101 1.00 80.69 404 ALA A O 1
ATOM 3181 N N . SER A 1 405 ? 22.541 6.641 -16.869 1.00 78.31 405 SER A N 1
ATOM 3182 C CA . SER A 1 405 ? 22.410 6.564 -15.410 1.00 78.31 405 SER A CA 1
ATOM 3183 C C . SER A 1 405 ? 21.496 5.413 -14.973 1.00 78.31 405 SER A C 1
ATOM 3185 O O . SER A 1 405 ? 21.857 4.692 -14.043 1.00 78.31 405 SER A O 1
ATOM 3187 N N . VAL A 1 406 ? 20.377 5.164 -15.670 1.00 80.12 406 VAL A N 1
ATOM 3188 C CA . VAL A 1 406 ? 19.505 3.995 -15.416 1.00 80.12 406 VAL A CA 1
ATOM 3189 C C . VAL A 1 406 ? 20.304 2.699 -15.530 1.00 80.12 406 VAL A C 1
ATOM 3191 O O . VAL A 1 406 ? 20.308 1.887 -14.603 1.00 80.12 406 VAL A O 1
ATOM 3194 N N . THR A 1 407 ? 21.042 2.519 -16.626 1.00 79.00 407 THR A N 1
ATOM 3195 C CA . THR A 1 407 ? 21.845 1.307 -16.831 1.00 79.00 407 THR A CA 1
ATOM 3196 C C . THR A 1 407 ? 23.019 1.167 -15.874 1.00 79.00 407 THR A C 1
ATOM 3198 O O . THR A 1 407 ? 23.371 0.044 -15.552 1.00 79.00 407 THR A O 1
ATOM 3201 N N . ASN A 1 408 ? 23.614 2.265 -15.403 1.00 76.25 408 ASN A N 1
ATOM 3202 C CA . ASN A 1 408 ? 24.768 2.218 -14.501 1.00 76.25 408 ASN A CA 1
ATOM 3203 C C . ASN A 1 408 ? 24.380 1.996 -13.043 1.00 76.25 408 ASN A C 1
ATOM 3205 O O . ASN A 1 408 ? 25.045 1.252 -12.321 1.00 76.25 408 ASN A O 1
ATOM 3209 N N . ASN A 1 409 ? 23.331 2.685 -12.598 1.00 75.69 409 ASN A N 1
ATOM 3210 C CA . ASN A 1 409 ? 22.980 2.764 -11.186 1.00 75.69 409 ASN A CA 1
ATOM 3211 C C . ASN A 1 409 ? 21.910 1.742 -10.802 1.00 75.69 409 ASN A C 1
ATOM 3213 O O . ASN A 1 409 ? 21.885 1.283 -9.660 1.00 75.69 409 ASN A O 1
ATOM 3217 N N . LEU A 1 410 ? 21.014 1.391 -11.732 1.00 78.31 410 LEU A N 1
ATOM 3218 C CA . LEU A 1 410 ? 19.853 0.551 -11.431 1.00 78.31 410 LEU A CA 1
ATOM 3219 C C . LEU A 1 410 ? 20.026 -0.896 -11.894 1.00 78.31 410 LEU A C 1
ATOM 3221 O O . LEU A 1 410 ? 19.415 -1.796 -11.315 1.00 78.31 410 LEU A O 1
ATOM 3225 N N . ILE A 1 411 ? 20.877 -1.132 -12.896 1.00 79.31 411 ILE A N 1
ATOM 3226 C CA . ILE A 1 411 ? 21.101 -2.449 -13.494 1.00 79.31 411 ILE A CA 1
ATOM 3227 C C . ILE A 1 411 ? 22.591 -2.809 -13.366 1.00 79.31 411 ILE A C 1
ATOM 3229 O O . ILE A 1 411 ? 23.449 -2.042 -13.785 1.00 79.31 411 ILE A O 1
ATOM 3233 N N . PRO A 1 412 ? 22.967 -3.957 -12.784 1.00 70.00 412 PRO A N 1
ATOM 3234 C CA . PRO A 1 412 ? 24.373 -4.338 -12.706 1.00 70.00 412 PRO A CA 1
ATOM 3235 C C . PRO A 1 412 ? 24.990 -4.510 -14.104 1.00 70.00 412 PRO A C 1
ATOM 3237 O O . PRO A 1 412 ? 24.395 -5.148 -14.967 1.00 70.00 412 PRO A O 1
ATOM 3240 N N . LYS A 1 413 ? 26.227 -4.031 -14.293 1.00 71.00 413 LYS A N 1
ATOM 3241 C CA . LYS A 1 413 ? 27.137 -4.450 -15.381 1.00 71.00 413 LYS A CA 1
ATOM 3242 C C . LYS A 1 413 ? 26.638 -4.234 -16.826 1.00 71.00 413 LYS A C 1
ATOM 3244 O O . LYS A 1 413 ? 27.184 -4.845 -17.745 1.00 71.00 413 LYS A O 1
ATOM 3249 N N . VAL A 1 414 ? 25.674 -3.344 -17.068 1.00 69.94 414 VAL A N 1
ATOM 3250 C CA . VAL A 1 414 ? 25.333 -2.920 -18.438 1.00 69.94 414 VAL A CA 1
ATOM 3251 C C . VAL A 1 414 ? 26.375 -1.888 -18.907 1.00 69.94 414 VAL A C 1
ATOM 3253 O O . VAL A 1 414 ? 26.538 -0.862 -18.251 1.00 69.94 414 VAL A O 1
ATOM 3256 N N . PRO A 1 415 ? 27.131 -2.130 -19.997 1.00 66.25 415 PRO A N 1
ATOM 3257 C CA . PRO A 1 415 ? 28.207 -1.228 -20.410 1.00 66.25 415 PRO A CA 1
ATOM 3258 C C . PRO A 1 415 ? 27.686 0.146 -20.862 1.00 66.25 415 PRO A C 1
ATOM 3260 O O . PRO A 1 415 ? 26.784 0.218 -21.684 1.00 66.25 415 PRO A O 1
ATOM 3263 N N . VAL A 1 416 ? 28.323 1.246 -20.444 1.00 63.75 416 VAL A N 1
ATOM 3264 C CA . VAL A 1 416 ? 28.016 2.610 -20.950 1.00 63.75 416 VAL A CA 1
ATOM 3265 C C . VAL A 1 416 ? 28.399 2.788 -22.419 1.00 63.75 416 VAL A C 1
ATOM 3267 O O . VAL A 1 416 ? 27.814 3.604 -23.125 1.00 63.75 416 VAL A O 1
ATOM 3270 N N . ALA A 1 417 ? 29.350 1.985 -22.911 1.00 59.72 417 ALA A N 1
ATOM 3271 C CA . ALA A 1 417 ? 29.800 1.994 -24.307 1.00 59.72 417 ALA A CA 1
ATOM 3272 C C . ALA A 1 417 ? 28.675 1.702 -25.328 1.00 59.72 417 ALA A C 1
ATOM 3274 O O . ALA A 1 417 ? 28.868 1.884 -26.526 1.00 59.72 417 ALA A O 1
ATOM 3275 N N . LEU A 1 418 ? 27.504 1.274 -24.843 1.00 61.53 418 LEU A N 1
ATOM 3276 C CA . LEU A 1 418 ? 26.206 1.266 -25.524 1.00 61.53 418 LEU A CA 1
ATOM 3277 C C . LEU A 1 418 ? 25.867 2.594 -26.180 1.00 61.53 418 LEU A C 1
ATOM 3279 O O . LEU A 1 418 ? 25.511 2.648 -27.356 1.00 61.53 418 LEU A O 1
ATOM 3283 N N . PHE A 1 419 ? 25.923 3.654 -25.377 1.00 68.94 419 PHE A N 1
ATOM 3284 C CA . PHE A 1 419 ? 25.236 4.889 -25.704 1.00 68.94 419 PHE A CA 1
ATOM 3285 C C . PHE A 1 419 ? 26.004 5.645 -26.760 1.00 68.94 419 PHE A C 1
ATOM 3287 O O . PHE A 1 419 ? 25.402 6.006 -27.753 1.00 68.94 419 PHE A O 1
ATOM 3294 N N . SER A 1 420 ? 27.325 5.762 -26.624 1.00 67.94 420 SER A N 1
ATOM 3295 C CA . SER A 1 420 ? 28.164 6.511 -27.564 1.00 67.94 420 SER A CA 1
ATOM 3296 C C . SER A 1 420 ? 28.173 5.961 -28.994 1.00 67.94 420 SER A C 1
ATOM 3298 O O . SER A 1 420 ? 28.500 6.705 -29.917 1.00 67.94 420 SER A O 1
ATOM 3300 N N . LYS A 1 421 ? 27.836 4.678 -29.198 1.00 72.00 421 LYS A N 1
ATOM 3301 C CA . LYS A 1 421 ? 27.757 4.065 -30.536 1.00 72.00 421 LYS A CA 1
ATOM 3302 C C . LYS A 1 421 ? 26.446 4.381 -31.256 1.00 72.00 421 LYS A C 1
ATOM 3304 O O . LYS A 1 421 ? 26.447 4.614 -32.459 1.00 72.00 421 LYS A O 1
ATOM 3309 N N . VAL A 1 422 ? 25.335 4.387 -30.521 1.00 78.06 422 VAL A N 1
ATOM 3310 C CA . VAL A 1 422 ? 23.989 4.566 -31.088 1.00 78.06 422 VAL A CA 1
ATOM 3311 C C . VAL A 1 422 ? 23.543 6.026 -31.007 1.00 78.06 422 VAL A C 1
ATOM 3313 O O . VAL A 1 422 ? 23.037 6.578 -31.984 1.00 78.06 422 VAL A O 1
ATOM 3316 N N . PHE A 1 423 ? 23.754 6.661 -29.858 1.00 79.75 423 PHE A N 1
ATOM 3317 C CA . PHE A 1 423 ? 23.300 8.004 -29.516 1.00 79.75 423 PHE A CA 1
ATOM 3318 C C . PHE A 1 423 ? 24.507 8.927 -29.293 1.00 79.75 423 PHE A C 1
ATOM 3320 O O . PHE A 1 423 ? 25.473 8.572 -28.622 1.00 79.75 423 PHE A O 1
ATOM 3327 N N . GLN A 1 424 ? 24.471 10.150 -29.823 1.00 75.62 424 GLN A N 1
ATOM 3328 C CA . GLN A 1 424 ? 25.540 11.118 -29.530 1.00 75.62 424 GLN A CA 1
ATOM 3329 C C . GLN A 1 424 ? 25.531 11.543 -28.053 1.00 75.62 424 GLN A C 1
ATOM 3331 O O . GLN A 1 424 ? 26.583 11.733 -27.444 1.00 75.62 424 GLN A O 1
ATOM 3336 N N . VAL A 1 425 ? 24.332 11.682 -27.484 1.00 79.50 425 VAL A N 1
ATOM 3337 C CA . VAL A 1 425 ? 24.080 12.031 -26.086 1.00 79.50 425 VAL A CA 1
ATOM 3338 C C . VAL A 1 425 ? 23.069 11.033 -25.538 1.00 79.50 425 VAL A C 1
ATOM 3340 O O . VAL A 1 425 ? 22.138 10.643 -26.240 1.00 79.50 425 VAL A O 1
ATOM 3343 N N . SER A 1 426 ? 23.268 10.593 -24.297 1.00 83.38 426 SER A N 1
ATOM 3344 C CA . SER A 1 426 ? 22.334 9.678 -23.647 1.00 83.38 426 SER A CA 1
ATOM 3345 C C . SER A 1 426 ? 20.960 10.346 -23.476 1.00 83.38 426 SER A C 1
ATOM 3347 O O . SER A 1 426 ? 20.904 11.500 -23.039 1.00 83.38 426 SER A O 1
ATOM 3349 N N . PRO A 1 427 ? 19.867 9.662 -23.856 1.00 86.50 427 PRO A N 1
ATOM 3350 C CA . PRO A 1 427 ? 18.539 10.253 -23.846 1.00 86.50 427 PRO A CA 1
ATOM 3351 C C . PRO A 1 427 ? 17.970 10.391 -22.435 1.00 86.50 427 PRO A C 1
ATOM 3353 O O . PRO A 1 427 ? 18.193 9.536 -21.573 1.00 86.50 427 PRO A O 1
ATOM 3356 N N . GLU A 1 428 ? 17.169 11.435 -22.233 1.00 88.00 428 GLU A N 1
ATOM 3357 C CA . GLU A 1 428 ? 16.311 11.555 -21.057 1.00 88.00 428 GLU A CA 1
ATOM 3358 C C . GLU A 1 428 ? 15.062 10.687 -21.230 1.00 88.00 428 GLU A C 1
ATOM 3360 O O . GLU A 1 428 ? 14.427 10.674 -22.287 1.00 88.00 428 GLU A O 1
ATOM 3365 N N . VAL A 1 429 ? 14.715 9.929 -20.192 1.00 89.56 429 VAL A N 1
ATOM 3366 C CA . VAL A 1 429 ? 13.634 8.948 -20.221 1.00 89.56 429 VAL A CA 1
ATOM 3367 C C . VAL A 1 429 ? 12.811 8.957 -18.938 1.00 89.56 429 VAL A C 1
ATOM 3369 O O . VAL A 1 429 ? 13.315 9.214 -17.848 1.00 89.56 429 VAL A O 1
ATOM 3372 N N . LEU A 1 430 ? 11.537 8.604 -19.059 1.00 91.69 430 LEU A N 1
ATOM 3373 C CA . LEU A 1 430 ? 10.658 8.259 -17.946 1.00 91.69 430 LEU A CA 1
ATOM 3374 C C . LEU A 1 430 ? 10.712 6.747 -17.729 1.00 91.69 430 LEU A C 1
ATOM 3376 O O . LEU A 1 430 ? 10.498 5.991 -18.675 1.00 91.69 430 LEU A O 1
ATOM 3380 N N . ILE A 1 431 ? 10.959 6.286 -16.502 1.00 91.31 431 ILE A N 1
ATOM 3381 C CA . ILE A 1 431 ? 10.852 4.858 -16.170 1.00 91.31 431 ILE A CA 1
ATOM 3382 C C . ILE A 1 431 ? 9.368 4.518 -16.009 1.00 91.31 431 ILE A C 1
ATOM 3384 O O . ILE A 1 431 ? 8.741 4.903 -15.024 1.00 91.31 431 ILE A O 1
ATOM 3388 N N . THR A 1 432 ? 8.804 3.787 -16.968 1.00 93.25 432 THR A N 1
ATOM 3389 C CA . THR A 1 432 ? 7.389 3.378 -16.963 1.00 93.25 432 THR A CA 1
ATOM 3390 C C . THR A 1 432 ? 7.177 2.049 -16.247 1.00 93.25 432 THR A C 1
ATOM 3392 O O . THR A 1 432 ? 6.091 1.783 -15.731 1.00 93.25 432 THR A O 1
ATOM 3395 N N . LYS A 1 433 ? 8.215 1.208 -16.182 1.00 94.19 433 LYS A N 1
ATOM 3396 C CA . LYS A 1 433 ? 8.202 -0.055 -15.444 1.00 94.19 433 LYS A CA 1
ATOM 3397 C C . LYS A 1 433 ? 9.593 -0.360 -14.909 1.00 94.19 433 LYS A C 1
ATOM 3399 O O . LYS A 1 433 ? 10.564 -0.317 -15.653 1.00 94.19 433 LYS A O 1
ATOM 3404 N N . PHE A 1 434 ? 9.678 -0.745 -13.644 1.00 92.75 434 PHE A N 1
ATOM 3405 C CA . PHE A 1 434 ? 10.884 -1.323 -13.064 1.00 92.75 434 PHE A CA 1
ATOM 3406 C C . PHE A 1 434 ? 10.466 -2.507 -12.208 1.00 92.75 434 PHE A C 1
ATOM 3408 O O . PHE A 1 434 ? 9.821 -2.309 -11.183 1.00 92.75 434 PHE A O 1
ATOM 3415 N N . VAL A 1 435 ? 10.784 -3.725 -12.636 1.00 92.56 435 VAL A N 1
ATOM 3416 C CA . VAL A 1 435 ? 10.410 -4.962 -11.942 1.00 92.56 435 VAL A CA 1
ATOM 3417 C C . VAL A 1 435 ? 11.643 -5.818 -11.734 1.00 92.56 435 VAL A C 1
ATOM 3419 O O . VAL A 1 435 ? 12.484 -5.948 -12.620 1.00 92.56 435 VAL A O 1
ATOM 3422 N N . VAL A 1 436 ? 11.723 -6.422 -10.559 1.00 88.81 436 VAL A N 1
ATOM 3423 C CA . VAL A 1 436 ? 12.780 -7.336 -10.166 1.00 88.81 436 VAL A CA 1
ATOM 3424 C C . VAL A 1 436 ? 12.156 -8.626 -9.681 1.00 88.81 436 VAL A C 1
ATOM 3426 O O . VAL A 1 436 ? 11.436 -8.626 -8.688 1.00 88.81 436 VAL A O 1
ATOM 3429 N N . ASP A 1 437 ? 12.475 -9.732 -10.333 1.00 89.19 437 ASP A N 1
ATOM 3430 C CA . ASP A 1 437 ? 12.148 -11.062 -9.835 1.00 89.19 437 ASP A CA 1
ATOM 3431 C C . ASP A 1 437 ? 13.127 -11.432 -8.708 1.00 89.19 437 ASP A C 1
ATOM 3433 O O . ASP A 1 437 ? 14.345 -11.465 -8.897 1.00 89.19 437 ASP A O 1
ATOM 3437 N N . ILE A 1 438 ? 12.604 -11.695 -7.511 1.00 83.88 438 ILE A N 1
ATOM 3438 C CA . ILE A 1 438 ? 13.406 -11.981 -6.315 1.00 83.88 438 ILE A CA 1
ATOM 3439 C C . ILE A 1 438 ? 14.090 -13.353 -6.428 1.00 83.88 438 ILE A C 1
ATOM 3441 O O . ILE A 1 438 ? 15.203 -13.542 -5.926 1.00 83.88 438 ILE A O 1
ATOM 3445 N N . MET A 1 439 ? 13.447 -14.312 -7.099 1.00 82.50 439 MET A N 1
ATOM 3446 C CA . MET A 1 439 ? 13.907 -15.694 -7.232 1.00 82.50 439 MET A CA 1
ATOM 3447 C C . MET A 1 439 ? 14.990 -15.827 -8.299 1.00 82.50 439 MET A C 1
ATOM 3449 O O . MET A 1 439 ? 16.052 -16.412 -8.056 1.00 82.50 439 MET A O 1
ATOM 3453 N N . THR A 1 440 ? 14.737 -15.282 -9.485 1.00 85.94 440 THR A N 1
ATOM 3454 C CA . THR A 1 440 ? 15.672 -15.339 -10.611 1.00 85.94 440 THR A CA 1
ATOM 3455 C C . THR A 1 440 ? 16.705 -14.220 -10.558 1.00 85.94 440 THR A C 1
ATOM 3457 O O . THR A 1 440 ? 17.748 -14.349 -11.195 1.00 85.94 440 THR A O 1
ATOM 3460 N N . LYS A 1 441 ? 16.474 -13.160 -9.768 1.00 82.31 441 LYS A N 1
ATOM 3461 C CA . LYS A 1 441 ? 17.250 -11.906 -9.776 1.00 82.31 441 LYS A CA 1
ATOM 3462 C C . LYS A 1 441 ? 17.241 -11.209 -11.143 1.00 82.31 441 LYS A C 1
ATOM 3464 O O . LYS A 1 441 ? 18.148 -10.428 -11.435 1.00 82.31 441 LYS A O 1
ATOM 3469 N N . GLU A 1 442 ? 16.260 -11.521 -11.990 1.00 88.38 442 GLU A N 1
ATOM 3470 C CA . GLU A 1 442 ? 16.056 -10.837 -13.264 1.00 88.38 442 GLU A CA 1
ATOM 3471 C C . GLU A 1 442 ? 15.508 -9.428 -13.016 1.00 88.38 442 GLU A C 1
ATOM 3473 O O . GLU A 1 442 ? 14.635 -9.233 -12.172 1.00 88.38 442 GLU A O 1
ATOM 3478 N N . ILE A 1 443 ? 16.034 -8.446 -13.742 1.00 89.75 443 ILE A N 1
ATOM 3479 C CA . ILE A 1 443 ? 15.603 -7.047 -13.689 1.00 89.75 443 ILE A CA 1
ATOM 3480 C C . ILE A 1 443 ? 15.046 -6.691 -15.064 1.00 89.75 443 ILE A C 1
ATOM 3482 O O . ILE A 1 443 ? 15.764 -6.812 -16.055 1.00 89.75 443 ILE A O 1
ATOM 3486 N N . ASN A 1 444 ? 13.797 -6.236 -15.119 1.00 92.69 444 ASN A N 1
ATOM 3487 C CA . ASN A 1 444 ? 13.150 -5.722 -16.322 1.00 92.69 444 ASN A CA 1
ATOM 3488 C C . ASN A 1 444 ? 12.814 -4.242 -16.115 1.00 92.69 444 ASN A C 1
ATOM 3490 O O . ASN A 1 444 ? 12.073 -3.880 -15.196 1.00 92.69 444 ASN A O 1
ATOM 3494 N N . VAL A 1 445 ? 13.372 -3.397 -16.975 1.00 92.94 445 VAL A N 1
ATOM 3495 C CA . VAL A 1 445 ? 13.151 -1.954 -16.970 1.00 92.94 445 VAL A CA 1
ATOM 3496 C C . VAL A 1 445 ? 12.554 -1.549 -18.305 1.00 92.94 445 VAL A C 1
ATOM 3498 O O . VAL A 1 445 ? 13.128 -1.857 -19.348 1.00 92.94 445 VAL A O 1
ATOM 3501 N N . LYS A 1 446 ? 11.429 -0.832 -18.269 1.00 94.69 446 LYS A N 1
ATOM 3502 C CA . LYS A 1 446 ? 10.868 -0.151 -19.434 1.00 94.69 446 LYS A CA 1
ATOM 3503 C C . LYS A 1 446 ? 10.940 1.351 -19.244 1.00 94.69 446 LYS A C 1
ATOM 3505 O O . LYS A 1 446 ? 10.590 1.864 -18.177 1.00 94.69 446 LYS A O 1
ATOM 3510 N N . CYS A 1 447 ? 11.378 2.035 -20.289 1.00 94.00 447 CYS A N 1
ATOM 3511 C CA . CYS A 1 447 ? 11.532 3.479 -20.304 1.00 94.00 447 CYS A CA 1
ATOM 3512 C C . CYS A 1 447 ? 10.857 4.084 -21.536 1.00 94.00 447 CYS A C 1
ATOM 3514 O O . CYS A 1 447 ? 10.746 3.427 -22.566 1.00 94.00 447 CYS A O 1
ATOM 3516 N N . LEU A 1 448 ? 10.461 5.350 -21.448 1.00 94.06 448 LEU A N 1
ATOM 3517 C CA . LEU A 1 448 ? 9.926 6.133 -22.561 1.00 94.06 448 LEU A CA 1
ATOM 3518 C C . LEU A 1 448 ? 10.737 7.421 -22.709 1.00 94.06 448 LEU A C 1
ATOM 3520 O O . LEU A 1 448 ? 10.842 8.176 -21.746 1.00 94.06 448 LEU A O 1
ATOM 3524 N N . ALA A 1 449 ? 11.269 7.697 -23.898 1.00 92.38 449 ALA A N 1
ATOM 3525 C CA . ALA A 1 449 ? 11.819 9.011 -24.224 1.00 92.38 449 ALA A CA 1
ATOM 3526 C C . ALA A 1 449 ? 10.686 9.971 -24.628 1.00 92.38 449 ALA A C 1
ATOM 3528 O O . ALA A 1 449 ? 10.031 9.728 -25.649 1.00 92.38 449 ALA A O 1
ATOM 3529 N N . PRO A 1 450 ? 10.444 11.054 -23.863 1.00 88.56 450 PRO A N 1
ATOM 3530 C CA . PRO A 1 450 ? 9.448 12.059 -24.228 1.00 88.56 450 PRO A CA 1
ATOM 3531 C C . PRO A 1 450 ? 9.934 12.974 -25.360 1.00 88.56 450 PRO A C 1
ATOM 3533 O O . PRO A 1 450 ? 9.120 13.524 -26.102 1.00 88.56 450 PRO A O 1
ATOM 3536 N N . GLU A 1 451 ? 11.250 13.138 -25.496 1.00 87.94 451 GLU A N 1
ATOM 3537 C CA . GLU A 1 451 ? 11.867 13.964 -26.530 1.00 87.94 451 GLU A CA 1
ATOM 3538 C C . GLU A 1 451 ? 12.221 13.158 -27.785 1.00 87.94 451 GLU A C 1
ATOM 3540 O O . GLU A 1 451 ? 12.229 11.924 -27.802 1.00 87.94 451 GLU A O 1
ATOM 3545 N N . GLU A 1 452 ? 12.489 13.879 -28.873 1.00 88.50 452 GLU A N 1
ATOM 3546 C CA . GLU A 1 452 ? 12.960 13.275 -30.114 1.00 88.50 452 GLU A CA 1
ATOM 3547 C C . GLU A 1 452 ? 14.380 12.728 -29.936 1.00 88.50 452 GLU A C 1
ATOM 3549 O O . GLU A 1 452 ? 15.280 13.423 -29.469 1.00 88.50 452 GLU A O 1
ATOM 3554 N N . LEU A 1 453 ? 14.581 11.474 -30.332 1.00 88.25 453 LEU A N 1
ATOM 3555 C CA . LEU A 1 453 ? 15.857 10.790 -30.230 1.00 88.25 453 LEU A CA 1
ATOM 3556 C C . LEU A 1 453 ? 16.586 10.775 -31.550 1.00 88.25 453 LEU A C 1
ATOM 3558 O O . LEU A 1 453 ? 16.044 10.331 -32.563 1.00 88.25 453 LEU A O 1
ATOM 3562 N N . ILE A 1 454 ? 17.850 11.168 -31.491 1.00 85.00 454 ILE A N 1
ATOM 3563 C CA . ILE A 1 454 ? 18.750 11.200 -32.628 1.00 85.00 454 ILE A CA 1
ATOM 3564 C C . ILE A 1 454 ? 19.722 10.020 -32.538 1.00 85.00 454 ILE A C 1
ATOM 3566 O O . ILE A 1 454 ? 20.502 9.903 -31.591 1.00 85.00 454 ILE A O 1
ATOM 3570 N N . MET A 1 455 ? 19.698 9.162 -33.554 1.00 82.44 455 MET A 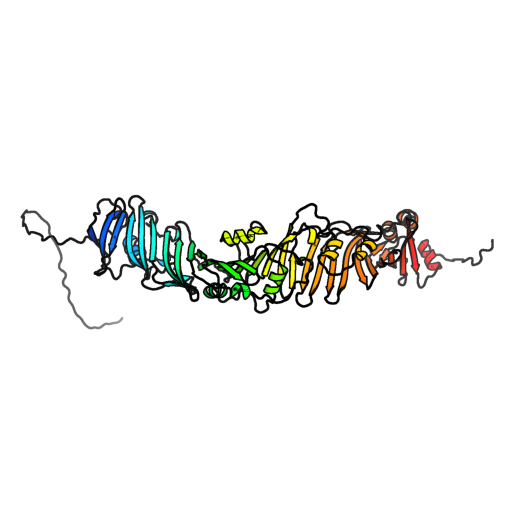N 1
ATOM 3571 C CA . MET A 1 455 ? 20.557 7.989 -33.684 1.00 82.44 455 MET A CA 1
ATOM 3572 C C . MET A 1 455 ? 21.558 8.162 -34.825 1.00 82.44 455 MET A C 1
ATOM 3574 O O . MET A 1 455 ? 21.209 8.653 -35.904 1.00 82.44 455 MET A O 1
ATOM 3578 N N . GLY A 1 456 ? 22.791 7.702 -34.602 1.00 76.12 456 GLY A N 1
ATOM 3579 C CA . GLY A 1 456 ? 23.755 7.497 -35.676 1.00 76.12 456 GLY A CA 1
ATOM 3580 C C . GLY A 1 456 ? 24.256 8.772 -36.338 1.00 76.12 456 GLY A C 1
ATOM 3581 O O . GLY A 1 456 ? 24.168 8.894 -37.551 1.00 76.12 456 GLY A O 1
ATOM 3582 N N . LYS A 1 457 ? 24.724 9.758 -35.566 1.00 75.12 457 LYS A N 1
ATOM 3583 C CA . LYS A 1 457 ? 25.144 11.074 -36.092 1.00 75.12 457 LYS A CA 1
ATOM 3584 C C . LYS A 1 457 ? 24.084 11.735 -36.990 1.00 75.12 457 LYS A C 1
ATOM 3586 O O . LYS A 1 457 ? 24.310 12.023 -38.164 1.00 75.12 457 LYS A O 1
ATOM 3591 N N . ASP A 1 458 ? 22.893 11.927 -36.433 1.00 75.06 458 ASP A N 1
ATOM 3592 C CA . ASP A 1 458 ? 21.747 12.541 -37.111 1.00 75.06 458 ASP A CA 1
ATOM 3593 C C . ASP A 1 458 ? 21.117 11.713 -38.243 1.00 75.06 458 ASP A C 1
ATOM 3595 O O . ASP A 1 458 ? 20.224 12.214 -38.940 1.00 75.06 458 ASP A O 1
ATOM 3599 N N . LEU A 1 459 ? 21.555 10.469 -38.480 1.00 73.31 459 LEU A N 1
ATOM 3600 C CA . LEU A 1 459 ? 21.013 9.625 -39.553 1.00 73.31 459 LEU A CA 1
ATOM 3601 C C . LEU A 1 459 ? 19.519 9.356 -39.371 1.00 73.31 459 LEU A C 1
ATOM 3603 O O . LEU A 1 459 ? 18.767 9.330 -40.352 1.00 73.31 459 LEU A O 1
ATOM 3607 N N . MET A 1 460 ? 19.065 9.215 -38.124 1.00 80.38 460 MET A N 1
ATOM 3608 C CA . MET A 1 460 ? 17.657 9.005 -37.836 1.00 80.38 460 MET A CA 1
ATOM 3609 C C . MET A 1 460 ? 17.178 9.725 -36.583 1.00 80.38 460 MET A C 1
ATOM 3611 O O . MET A 1 460 ? 17.732 9.536 -35.511 1.00 80.38 460 MET A O 1
ATOM 3615 N N . ALA A 1 461 ? 16.082 10.471 -36.731 1.00 85.81 461 ALA A N 1
ATOM 3616 C CA . ALA A 1 461 ? 15.307 11.020 -35.630 1.00 85.81 461 ALA A CA 1
ATOM 3617 C C . ALA A 1 461 ? 13.998 10.229 -35.449 1.00 85.81 461 ALA A C 1
ATOM 3619 O O . ALA A 1 461 ? 13.297 9.977 -36.439 1.00 85.81 461 ALA A O 1
ATOM 3620 N N . VAL A 1 462 ? 13.678 9.830 -34.215 1.00 88.31 462 VAL A N 1
ATOM 3621 C CA . VAL A 1 462 ? 12.434 9.127 -33.842 1.00 88.31 462 VAL A CA 1
ATOM 3622 C C . VAL A 1 462 ? 11.786 9.775 -32.620 1.00 88.31 462 VAL A C 1
ATOM 3624 O O . VAL A 1 462 ? 12.478 10.336 -31.780 1.00 88.31 462 VAL A O 1
ATOM 3627 N N . LYS A 1 463 ? 10.458 9.688 -32.497 1.00 88.06 463 LYS A N 1
ATOM 3628 C CA . LYS A 1 463 ? 9.709 10.204 -31.336 1.00 88.06 463 LYS A CA 1
ATOM 3629 C C . LYS A 1 463 ? 9.062 9.065 -30.558 1.00 88.06 463 LYS A C 1
ATOM 3631 O O . LYS A 1 463 ? 8.774 8.024 -31.150 1.00 88.06 463 LYS A O 1
ATOM 3636 N N . ASN A 1 464 ? 8.789 9.306 -29.273 1.00 87.62 464 ASN A N 1
ATOM 3637 C CA . ASN A 1 464 ? 8.140 8.359 -28.359 1.00 87.62 464 ASN A CA 1
ATOM 3638 C C . ASN A 1 464 ? 8.834 6.991 -28.358 1.00 87.62 464 ASN A C 1
ATOM 3640 O O . ASN A 1 464 ? 8.184 5.960 -28.516 1.00 87.62 464 ASN A O 1
ATOM 3644 N N . ALA A 1 465 ? 10.163 6.988 -28.271 1.00 92.69 465 ALA A N 1
ATOM 3645 C CA . ALA A 1 465 ? 10.904 5.739 -28.257 1.00 92.69 465 ALA A CA 1
ATOM 3646 C C . ALA A 1 465 ? 10.710 5.037 -26.911 1.00 92.69 465 ALA A C 1
ATOM 3648 O O . ALA A 1 465 ? 10.986 5.606 -25.851 1.00 92.69 465 ALA A O 1
ATOM 3649 N N . GLU A 1 466 ? 10.245 3.799 -26.973 1.00 95.19 466 GLU A N 1
ATOM 3650 C CA . GLU A 1 466 ? 10.123 2.902 -25.838 1.00 95.19 466 GLU A CA 1
ATOM 3651 C C . GLU A 1 466 ? 11.359 2.013 -25.777 1.00 95.19 466 GLU A C 1
ATOM 3653 O O . GLU A 1 466 ? 11.773 1.441 -26.782 1.00 95.19 466 GLU A O 1
ATOM 3658 N N . PHE A 1 467 ? 11.944 1.890 -24.594 1.00 92.44 467 PHE A N 1
ATOM 3659 C CA . PHE A 1 467 ? 13.091 1.035 -24.332 1.00 92.44 467 PHE A CA 1
ATOM 3660 C C . PHE A 1 467 ? 12.688 -0.083 -23.387 1.00 92.44 467 PHE A C 1
ATOM 3662 O O . PHE A 1 467 ? 11.982 0.162 -22.411 1.00 92.44 467 PHE A O 1
ATOM 3669 N N . GLU A 1 468 ? 13.214 -1.277 -23.617 1.00 93.94 468 GLU A N 1
ATOM 3670 C CA . GLU A 1 468 ? 13.139 -2.407 -22.705 1.00 93.94 468 GLU A CA 1
ATOM 3671 C C . GLU A 1 468 ? 14.539 -2.971 -22.468 1.00 93.94 468 GLU A C 1
ATOM 3673 O O . GLU A 1 468 ? 15.254 -3.359 -23.394 1.00 93.94 468 GLU A O 1
ATOM 3678 N N . ILE A 1 469 ? 14.939 -3.012 -21.199 1.00 91.00 469 ILE A N 1
ATOM 3679 C CA . ILE A 1 469 ? 16.214 -3.564 -20.755 1.00 91.00 469 ILE A CA 1
ATOM 3680 C C . ILE A 1 469 ? 15.916 -4.712 -19.806 1.00 91.00 469 ILE A C 1
ATOM 3682 O O . ILE A 1 469 ? 15.294 -4.523 -18.762 1.00 91.00 469 ILE A O 1
ATOM 3686 N N . THR A 1 470 ? 16.386 -5.906 -20.156 1.00 90.38 470 THR A N 1
ATOM 3687 C CA . THR A 1 470 ? 16.269 -7.094 -19.303 1.00 90.38 470 THR A CA 1
ATOM 3688 C C . THR A 1 470 ? 17.656 -7.590 -18.927 1.00 90.38 470 THR A C 1
ATOM 3690 O O . THR A 1 470 ? 18.439 -7.929 -19.811 1.00 90.38 470 THR A O 1
ATOM 3693 N N . HIS A 1 471 ? 17.963 -7.672 -17.636 1.00 88.56 471 HIS A N 1
ATOM 3694 C CA . HIS A 1 471 ? 19.222 -8.200 -17.109 1.00 88.56 471 HIS A CA 1
ATOM 3695 C C . HIS A 1 471 ? 18.972 -9.471 -16.298 1.00 88.56 471 HIS A C 1
ATOM 3697 O O . HIS A 1 471 ? 18.180 -9.466 -15.359 1.00 88.56 471 HIS A O 1
ATOM 3703 N N . LYS A 1 472 ? 19.683 -10.550 -16.627 1.00 86.19 472 LYS A N 1
ATOM 3704 C CA . LYS A 1 472 ? 19.517 -11.882 -16.033 1.00 86.19 472 LYS A CA 1
ATOM 3705 C C . LYS A 1 472 ? 20.629 -12.215 -15.041 1.00 86.19 472 LYS A C 1
ATOM 3707 O O . LYS A 1 472 ? 21.700 -11.617 -15.039 1.00 86.19 472 LYS A O 1
ATOM 3712 N N . ARG A 1 473 ? 20.413 -13.255 -14.230 1.00 79.12 473 ARG A N 1
ATOM 3713 C CA . ARG A 1 473 ? 21.366 -13.723 -13.202 1.00 79.12 473 ARG A CA 1
ATOM 3714 C C . ARG A 1 473 ? 22.768 -14.048 -13.715 1.00 79.12 473 ARG A C 1
ATOM 3716 O O . ARG A 1 473 ? 23.735 -13.858 -12.989 1.00 79.12 473 ARG A O 1
ATOM 3723 N N . ASN A 1 474 ? 22.873 -14.582 -14.928 1.00 79.88 474 ASN A N 1
ATOM 3724 C CA . ASN A 1 474 ? 24.141 -14.955 -15.560 1.00 79.88 474 ASN A CA 1
ATOM 3725 C C . ASN A 1 474 ? 24.877 -13.753 -16.179 1.00 79.88 474 ASN A C 1
ATOM 3727 O O . ASN A 1 474 ? 25.740 -13.956 -17.025 1.00 79.88 474 ASN A O 1
ATOM 3731 N N . GLU A 1 475 ? 24.489 -12.525 -15.818 1.00 73.44 475 GLU A N 1
ATOM 3732 C CA . GLU A 1 475 ? 25.035 -11.265 -16.342 1.00 73.44 475 GLU A CA 1
ATOM 3733 C C . GLU A 1 475 ? 24.759 -11.047 -17.838 1.00 73.44 475 GLU A C 1
ATOM 3735 O O . GLU A 1 475 ? 25.208 -10.066 -18.431 1.00 73.44 475 GLU A O 1
ATOM 3740 N N . SER A 1 476 ? 23.973 -11.933 -18.463 1.00 83.06 476 SER A N 1
ATOM 3741 C CA . SER A 1 476 ? 23.444 -11.679 -19.796 1.00 83.06 476 SER A CA 1
ATOM 3742 C C . SER A 1 476 ? 22.340 -10.639 -19.717 1.00 83.06 476 SER A C 1
ATOM 3744 O O . SER A 1 476 ? 21.540 -10.607 -18.778 1.00 83.06 476 SER A O 1
ATOM 3746 N N . TRP A 1 477 ? 22.281 -9.793 -20.733 1.00 85.81 477 TRP A N 1
ATOM 3747 C CA . TRP A 1 477 ? 21.280 -8.751 -20.810 1.00 85.81 477 TRP A CA 1
ATOM 3748 C C . TRP A 1 477 ? 20.828 -8.534 -22.251 1.00 85.81 477 TRP A C 1
ATOM 3750 O O . TRP A 1 477 ? 21.559 -8.819 -23.208 1.00 85.81 477 TRP A O 1
ATOM 3760 N N . LYS A 1 478 ? 19.596 -8.051 -22.377 1.00 87.00 478 LYS A N 1
ATOM 3761 C CA . LYS A 1 478 ? 18.934 -7.682 -23.624 1.00 87.00 478 LYS A CA 1
ATOM 3762 C C . LYS A 1 478 ? 18.563 -6.209 -23.584 1.00 87.00 478 LYS A C 1
ATOM 3764 O O . LYS A 1 478 ? 18.219 -5.690 -22.522 1.00 87.00 478 LYS A O 1
ATOM 3769 N N . PHE A 1 479 ? 18.623 -5.582 -24.748 1.00 88.00 479 PHE A N 1
ATOM 3770 C CA . PHE A 1 479 ? 18.123 -4.240 -24.986 1.00 88.00 479 PHE A CA 1
ATOM 3771 C C . PHE A 1 479 ? 17.337 -4.253 -26.280 1.00 88.00 479 PHE A C 1
ATOM 3773 O O . PHE A 1 479 ? 17.833 -4.750 -27.297 1.00 88.00 479 PHE A O 1
ATOM 3780 N N . GLU A 1 480 ? 16.135 -3.712 -26.190 1.00 91.06 480 GLU A N 1
ATOM 3781 C CA . GLU A 1 480 ? 15.199 -3.549 -27.286 1.00 91.06 480 GLU A CA 1
ATOM 3782 C C . GLU A 1 480 ? 14.674 -2.112 -27.213 1.00 91.06 480 GLU A C 1
ATOM 3784 O O . GLU A 1 480 ? 14.329 -1.617 -26.140 1.00 91.06 480 GLU A O 1
ATOM 3789 N N . MET A 1 481 ? 14.664 -1.411 -28.339 1.00 92.12 481 MET A N 1
ATOM 3790 C CA . MET A 1 481 ? 13.990 -0.125 -28.483 1.00 92.12 481 MET A CA 1
ATOM 3791 C C . MET A 1 481 ? 12.941 -0.267 -29.571 1.00 92.12 481 MET A C 1
ATOM 3793 O O . MET A 1 481 ? 13.240 -0.845 -30.613 1.00 92.12 481 MET A O 1
ATOM 3797 N N . HIS A 1 482 ? 11.764 0.312 -29.366 1.00 94.56 482 HIS A N 1
ATOM 3798 C CA . HIS A 1 482 ? 10.718 0.432 -30.372 1.00 94.56 482 HIS A CA 1
ATOM 3799 C C . HIS A 1 482 ? 10.301 1.891 -30.510 1.00 94.56 482 HIS A C 1
ATOM 3801 O O . HIS A 1 482 ? 10.114 2.596 -29.523 1.00 94.56 482 HIS A O 1
ATOM 3807 N N . ALA A 1 483 ? 10.167 2.364 -31.742 1.00 93.81 483 ALA A N 1
ATOM 3808 C CA . ALA A 1 483 ? 9.725 3.721 -32.018 1.00 93.81 483 ALA A CA 1
ATOM 3809 C C . ALA A 1 483 ? 9.001 3.790 -33.361 1.00 93.81 483 ALA A C 1
ATOM 3811 O O . ALA A 1 483 ? 9.015 2.846 -34.153 1.00 93.81 483 ALA A O 1
ATOM 3812 N N . ARG A 1 484 ? 8.405 4.948 -33.649 1.00 89.81 484 ARG A N 1
ATOM 3813 C CA . ARG A 1 484 ? 7.786 5.216 -34.945 1.00 89.81 484 ARG A CA 1
ATOM 3814 C C . ARG A 1 484 ? 8.279 6.541 -35.514 1.00 89.81 484 ARG A C 1
ATOM 3816 O O . ARG A 1 484 ? 8.244 7.573 -34.844 1.00 89.81 484 ARG A O 1
ATOM 3823 N N . LYS A 1 485 ? 8.708 6.531 -36.778 1.00 89.19 485 LYS A N 1
ATOM 3824 C CA . LYS A 1 485 ? 9.111 7.732 -37.525 1.00 89.19 485 LYS A CA 1
ATOM 3825 C C . LYS A 1 485 ? 8.057 8.072 -38.566 1.00 89.19 485 LYS A C 1
ATOM 3827 O O . LYS A 1 485 ? 7.691 7.228 -39.377 1.00 89.19 485 LYS A O 1
ATOM 3832 N N . LYS A 1 486 ? 7.590 9.319 -38.591 1.00 87.12 486 LYS A N 1
ATOM 3833 C CA . LYS A 1 486 ? 6.745 9.810 -39.688 1.00 87.12 486 LYS A CA 1
ATOM 3834 C C . LYS A 1 486 ? 7.619 10.082 -40.914 1.00 87.12 486 LYS A C 1
ATOM 3836 O O . LYS A 1 486 ? 8.603 10.810 -40.807 1.00 87.12 486 LYS A O 1
ATOM 3841 N N . ILE A 1 487 ? 7.253 9.528 -42.066 1.00 85.00 487 ILE A N 1
ATOM 3842 C CA . ILE A 1 487 ? 7.977 9.699 -43.332 1.00 85.00 487 ILE A CA 1
ATOM 3843 C C . ILE A 1 487 ? 6.958 10.037 -44.419 1.00 85.00 487 ILE A C 1
ATOM 3845 O O . ILE A 1 487 ? 6.147 9.199 -44.775 1.00 85.00 487 ILE A O 1
ATOM 3849 N N . ALA A 1 488 ? 6.960 11.274 -44.926 1.00 76.75 488 ALA A N 1
ATOM 3850 C CA . ALA A 1 488 ? 6.130 11.714 -46.062 1.00 76.75 488 ALA A CA 1
ATOM 3851 C C . ALA A 1 488 ? 4.657 11.222 -46.086 1.00 76.75 488 ALA A C 1
ATOM 3853 O O . ALA A 1 488 ? 4.149 10.811 -47.125 1.00 76.75 488 ALA A O 1
ATOM 3854 N N . GLY A 1 489 ? 3.963 11.271 -44.944 1.00 78.56 489 GLY A N 1
ATOM 3855 C CA . GLY A 1 489 ? 2.554 10.858 -44.830 1.00 78.56 489 GLY A CA 1
ATOM 3856 C C . GLY A 1 489 ? 2.333 9.380 -44.486 1.00 78.56 489 GLY A C 1
ATOM 3857 O O . GLY A 1 489 ? 1.212 9.014 -44.155 1.00 78.56 489 GLY A O 1
ATOM 3858 N N . THR A 1 490 ? 3.390 8.567 -44.480 1.00 86.19 490 THR A N 1
ATOM 3859 C CA . THR A 1 490 ? 3.411 7.204 -43.934 1.00 86.19 490 THR A CA 1
ATOM 3860 C C . THR A 1 490 ? 4.200 7.151 -42.618 1.00 86.19 490 THR A C 1
ATOM 3862 O O . THR A 1 490 ? 4.699 8.171 -42.118 1.00 86.19 490 THR A O 1
ATOM 3865 N N . PHE A 1 491 ? 4.311 5.957 -42.045 1.00 88.88 491 PHE A N 1
ATOM 3866 C CA . PHE A 1 491 ? 5.090 5.677 -40.851 1.00 88.88 491 PHE A CA 1
ATOM 3867 C C . PHE A 1 491 ? 6.085 4.547 -41.098 1.00 88.88 491 PHE A C 1
ATOM 3869 O O . PHE A 1 491 ? 5.817 3.610 -41.844 1.00 88.88 491 PHE A O 1
ATOM 3876 N N . MET A 1 492 ? 7.234 4.662 -40.444 1.00 89.69 492 MET A N 1
ATOM 3877 C CA . MET A 1 492 ? 8.217 3.602 -40.319 1.00 89.69 492 MET A CA 1
ATOM 3878 C C . MET A 1 492 ? 8.219 3.114 -38.880 1.00 89.69 492 MET A C 1
ATOM 3880 O O . MET A 1 492 ? 8.503 3.907 -37.975 1.00 89.69 492 MET A O 1
ATOM 3884 N N . ASP A 1 493 ? 7.925 1.836 -38.683 1.00 90.75 493 ASP A N 1
ATOM 3885 C CA . ASP A 1 493 ? 8.148 1.175 -37.402 1.00 90.75 493 ASP A CA 1
ATOM 3886 C C . ASP A 1 493 ? 9.637 0.855 -37.290 1.00 90.75 493 ASP A C 1
ATOM 3888 O O . ASP A 1 493 ? 10.238 0.315 -38.220 1.00 90.75 493 ASP A O 1
ATOM 3892 N N . VAL A 1 494 ? 10.237 1.257 -36.177 1.00 90.44 494 VAL A N 1
ATOM 3893 C CA . VAL A 1 494 ? 11.672 1.167 -35.925 1.00 90.44 494 VAL A CA 1
ATOM 3894 C C . VAL A 1 494 ? 11.897 0.282 -34.717 1.00 90.44 494 VAL A C 1
ATOM 3896 O O . VAL A 1 494 ? 11.265 0.493 -33.681 1.00 90.44 494 VAL A O 1
ATOM 3899 N N . SER A 1 495 ? 12.831 -0.657 -34.825 1.00 91.44 495 SER A N 1
ATOM 3900 C CA . SER A 1 495 ? 13.394 -1.348 -33.678 1.00 91.44 495 SER A CA 1
ATOM 3901 C C . SER A 1 495 ? 14.917 -1.297 -33.651 1.00 91.44 495 SER A C 1
ATOM 3903 O O . SER A 1 495 ? 15.588 -1.150 -34.673 1.00 91.44 495 SER A O 1
ATOM 3905 N N . LEU A 1 496 ? 15.470 -1.389 -32.447 1.00 88.06 496 LEU A N 1
ATOM 3906 C CA . LEU A 1 496 ? 16.901 -1.520 -32.219 1.00 88.06 496 LEU A CA 1
ATOM 3907 C C . LEU A 1 496 ? 17.130 -2.632 -31.209 1.00 88.06 496 LEU A C 1
ATOM 3909 O O . LEU A 1 496 ? 16.636 -2.551 -30.088 1.00 88.06 496 LEU A O 1
ATOM 3913 N N . GLU A 1 497 ? 17.897 -3.646 -31.589 1.00 89.06 497 GLU A N 1
ATOM 3914 C CA . GLU A 1 497 ? 18.141 -4.819 -30.752 1.00 89.06 497 GLU A CA 1
ATOM 3915 C C . GLU A 1 497 ? 19.634 -5.049 -30.543 1.00 89.06 497 GLU A C 1
ATOM 3917 O O . GLU A 1 497 ? 20.437 -4.966 -31.478 1.00 89.06 497 GLU A O 1
ATOM 3922 N N . LYS A 1 498 ? 20.015 -5.434 -29.324 1.00 84.25 498 LYS A N 1
ATOM 3923 C CA . LYS A 1 498 ? 21.369 -5.930 -29.068 1.00 84.25 498 LYS A CA 1
ATOM 3924 C C . LYS A 1 498 ? 21.539 -7.372 -29.549 1.00 84.25 498 LYS A C 1
ATOM 3926 O O . LYS A 1 498 ? 20.900 -8.287 -29.028 1.00 84.25 498 LYS A O 1
ATOM 3931 N N . LYS A 1 499 ? 22.519 -7.608 -30.425 1.00 84.25 499 LYS A N 1
ATOM 3932 C CA . LYS A 1 499 ? 22.966 -8.947 -30.844 1.00 84.25 499 LYS A CA 1
ATOM 3933 C C . LYS A 1 499 ? 24.456 -9.125 -30.556 1.00 84.25 499 LYS A C 1
ATOM 3935 O O . LYS A 1 499 ? 25.303 -8.581 -31.253 1.00 84.25 499 LYS A O 1
ATOM 3940 N N . LYS A 1 500 ? 24.780 -9.927 -29.532 1.00 80.81 500 LYS A N 1
ATOM 3941 C CA . LYS A 1 500 ? 26.155 -10.103 -29.015 1.00 80.81 500 LYS A CA 1
ATOM 3942 C C . LYS A 1 500 ? 26.784 -8.746 -28.679 1.00 80.81 500 LYS A C 1
ATOM 3944 O O . LYS A 1 500 ? 26.309 -8.125 -27.732 1.00 80.81 500 LYS A O 1
ATOM 3949 N N . ASP A 1 501 ? 27.765 -8.292 -29.453 1.00 76.44 501 ASP A N 1
ATOM 3950 C CA . ASP A 1 501 ? 28.486 -7.033 -29.240 1.00 76.44 501 ASP A CA 1
ATOM 3951 C C . ASP A 1 501 ? 27.990 -5.888 -30.140 1.00 76.44 501 ASP A C 1
ATOM 3953 O O . ASP A 1 501 ? 28.506 -4.777 -30.038 1.00 76.44 501 ASP A O 1
ATOM 3957 N N . HIS A 1 502 ? 26.995 -6.148 -30.998 1.00 77.94 502 HIS A N 1
ATOM 3958 C CA . HIS A 1 502 ? 26.477 -5.254 -32.041 1.00 77.94 502 HIS A CA 1
ATOM 3959 C C . HIS A 1 502 ? 25.042 -4.797 -31.756 1.00 77.94 502 HIS A C 1
ATOM 3961 O O . HIS A 1 502 ? 24.304 -5.463 -31.020 1.00 77.94 502 HIS A O 1
ATOM 3967 N N . TYR A 1 503 ? 24.639 -3.682 -32.376 1.00 82.31 503 TYR A N 1
ATOM 3968 C CA . TYR A 1 503 ? 23.256 -3.197 -32.366 1.00 82.31 503 TYR A CA 1
ATOM 3969 C C . TYR A 1 503 ? 22.697 -3.238 -33.770 1.00 82.31 503 TYR A C 1
ATOM 3971 O O . TYR A 1 503 ? 23.195 -2.546 -34.656 1.00 82.31 503 TYR A O 1
ATOM 3979 N N . LEU A 1 504 ? 21.647 -4.032 -33.937 1.00 87.25 504 LEU A N 1
ATOM 3980 C CA . LEU A 1 504 ? 20.943 -4.157 -35.195 1.00 87.25 504 LEU A CA 1
ATOM 3981 C C . LEU A 1 504 ? 19.747 -3.212 -35.190 1.00 87.25 504 LEU A C 1
ATOM 3983 O O . LEU A 1 504 ? 18.793 -3.406 -34.434 1.00 87.25 504 LEU A O 1
ATOM 3987 N N . PHE A 1 505 ? 19.817 -2.201 -36.041 1.00 88.75 505 PHE A N 1
ATOM 3988 C CA . PHE A 1 505 ? 18.685 -1.375 -36.418 1.00 88.75 505 PHE A CA 1
ATOM 3989 C C . PHE A 1 505 ? 17.800 -2.145 -37.389 1.00 88.75 505 PHE A C 1
ATOM 3991 O O . PHE A 1 505 ? 18.315 -2.714 -38.351 1.00 88.75 505 PHE A O 1
ATOM 3998 N N . LEU A 1 506 ? 16.488 -2.106 -37.185 1.00 91.94 506 LEU A N 1
ATOM 3999 C CA . LEU A 1 506 ? 15.504 -2.607 -38.132 1.00 91.94 506 LEU A CA 1
ATOM 4000 C C . LEU A 1 506 ? 14.411 -1.556 -38.340 1.00 91.94 506 LEU A C 1
ATOM 4002 O O . LEU A 1 506 ? 13.901 -0.968 -37.391 1.00 91.94 506 LEU A O 1
ATOM 4006 N N . GLY A 1 507 ? 14.033 -1.326 -39.591 1.00 91.75 507 GLY A N 1
ATOM 4007 C CA . GLY A 1 507 ? 12.918 -0.468 -39.966 1.00 91.75 507 GLY A CA 1
ATOM 4008 C C . GLY A 1 507 ? 11.958 -1.201 -40.890 1.00 91.75 507 GLY A C 1
ATOM 4009 O O . GLY A 1 507 ? 12.383 -2.003 -41.721 1.00 91.75 507 GLY A O 1
ATOM 4010 N N . LYS A 1 508 ? 10.663 -0.913 -40.775 1.00 93.69 508 LYS A N 1
ATOM 4011 C CA . LYS A 1 508 ? 9.645 -1.394 -41.714 1.00 93.69 508 LYS A CA 1
ATOM 4012 C C . LYS A 1 508 ? 8.750 -0.248 -42.170 1.00 93.69 508 LYS A C 1
ATOM 4014 O O . LYS A 1 508 ? 8.226 0.487 -41.338 1.00 93.69 508 LYS A O 1
ATOM 4019 N N . ILE A 1 509 ? 8.559 -0.125 -43.479 1.00 93.44 509 ILE A N 1
ATOM 4020 C CA . ILE A 1 509 ? 7.640 0.819 -44.114 1.00 93.44 509 ILE A CA 1
ATOM 4021 C C . ILE A 1 509 ? 6.751 0.029 -45.071 1.00 93.44 509 ILE A C 1
ATOM 4023 O O . ILE A 1 509 ? 7.252 -0.592 -46.005 1.00 93.44 509 ILE A O 1
ATOM 4027 N N . ASP A 1 510 ? 5.436 0.057 -44.869 1.00 90.75 510 ASP A N 1
ATOM 4028 C CA . ASP A 1 510 ? 4.525 -0.737 -45.704 1.00 90.75 510 ASP A CA 1
ATOM 4029 C C . ASP A 1 510 ? 4.491 -0.236 -47.157 1.00 90.75 510 ASP A C 1
ATOM 4031 O O . ASP A 1 510 ? 4.481 -1.037 -48.090 1.00 90.75 510 ASP A O 1
ATOM 4035 N N . LYS A 1 511 ? 4.507 1.090 -47.354 1.00 92.19 511 LYS A N 1
ATOM 4036 C CA . LYS A 1 511 ? 4.534 1.726 -48.676 1.00 92.19 511 LYS A CA 1
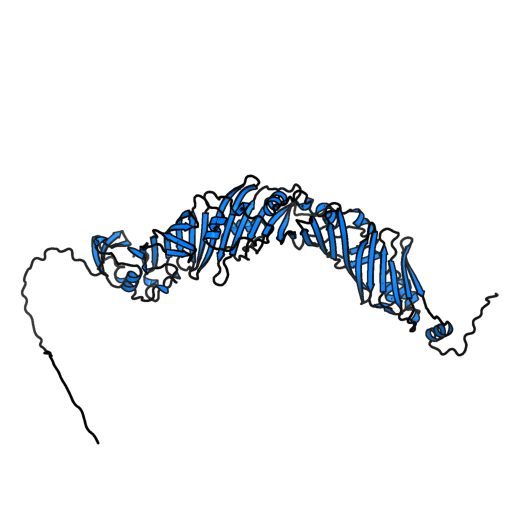ATOM 4037 C C . LYS A 1 511 ? 5.234 3.086 -48.651 1.00 92.19 511 LYS A C 1
ATOM 4039 O O . LYS A 1 511 ? 4.928 3.914 -47.791 1.00 92.19 511 LYS A O 1
ATOM 4044 N N . ILE A 1 512 ? 6.121 3.338 -49.614 1.00 93.06 512 ILE A N 1
ATOM 4045 C CA . ILE A 1 512 ? 6.785 4.637 -49.830 1.00 93.06 512 ILE A CA 1
ATOM 4046 C C . ILE A 1 512 ? 7.222 4.787 -51.288 1.00 93.06 512 ILE A C 1
ATOM 4048 O O . ILE A 1 512 ? 7.565 3.803 -51.925 1.00 93.06 512 ILE A O 1
ATOM 4052 N N . THR A 1 513 ? 7.263 6.004 -51.825 1.00 91.00 513 THR A N 1
ATOM 4053 C CA . THR A 1 513 ? 7.855 6.237 -53.156 1.00 91.00 513 THR A CA 1
ATOM 4054 C C . THR A 1 513 ? 9.371 6.424 -53.083 1.00 91.00 513 THR A C 1
ATOM 4056 O O . THR A 1 513 ? 9.900 6.926 -52.087 1.00 91.00 513 THR A O 1
ATOM 4059 N N . THR A 1 514 ? 10.093 6.105 -54.156 1.00 88.00 514 THR A N 1
ATOM 4060 C CA . THR A 1 514 ? 11.545 6.365 -54.254 1.00 88.00 514 THR A CA 1
ATOM 4061 C C . THR A 1 514 ? 11.901 7.841 -54.057 1.00 88.00 514 THR A C 1
ATOM 4063 O O . THR A 1 514 ? 12.905 8.144 -53.410 1.00 88.00 514 THR A O 1
ATOM 4066 N N . LYS A 1 515 ? 11.060 8.776 -54.529 1.00 87.81 515 LYS A N 1
ATOM 4067 C CA . LYS A 1 515 ? 11.227 10.215 -54.271 1.00 87.81 515 LYS A CA 1
ATOM 4068 C C . LYS A 1 515 ? 11.151 10.522 -52.784 1.00 87.81 515 LYS A C 1
ATOM 4070 O O . LYS A 1 515 ? 12.046 11.164 -52.242 1.00 87.81 515 LYS A O 1
ATOM 4075 N N . GLN A 1 516 ? 10.094 10.058 -52.117 1.00 89.38 516 GLN A N 1
ATOM 4076 C CA . GLN A 1 516 ? 9.919 10.273 -50.681 1.00 89.38 516 GLN A CA 1
ATOM 4077 C C . GLN A 1 516 ? 11.069 9.651 -49.887 1.00 89.38 516 GLN A C 1
ATOM 4079 O O . GLN A 1 516 ? 11.564 10.285 -48.955 1.00 89.38 516 GLN A O 1
ATOM 4084 N N . LEU A 1 517 ? 11.526 8.458 -50.272 1.00 87.88 517 LEU A N 1
ATOM 4085 C CA . LEU A 1 517 ? 12.671 7.797 -49.658 1.00 87.88 517 LEU A CA 1
ATOM 4086 C C . LEU A 1 517 ? 13.941 8.659 -49.787 1.00 87.88 517 LEU A C 1
ATOM 4088 O O . LEU A 1 517 ? 14.535 9.025 -48.774 1.00 87.88 517 LEU A O 1
ATOM 4092 N N . ALA A 1 518 ? 14.302 9.086 -51.001 1.00 82.88 518 ALA A N 1
ATOM 4093 C CA . ALA A 1 518 ? 15.477 9.929 -51.234 1.00 82.88 518 ALA A CA 1
ATOM 4094 C C . ALA A 1 518 ? 15.405 11.270 -50.481 1.00 82.88 518 ALA A C 1
ATOM 4096 O O . ALA A 1 518 ? 16.375 11.692 -49.843 1.00 82.88 518 ALA A O 1
ATOM 4097 N N . THR A 1 519 ? 14.240 11.924 -50.489 1.00 83.62 519 THR A N 1
ATOM 4098 C CA . THR A 1 519 ? 14.036 13.208 -49.808 1.00 83.62 519 THR A CA 1
ATOM 4099 C C . THR A 1 519 ? 14.170 13.098 -48.288 1.00 83.62 519 THR A C 1
ATOM 4101 O O . THR A 1 519 ? 14.753 13.987 -47.669 1.00 83.62 519 THR A O 1
ATOM 4104 N N . ASN A 1 520 ? 13.673 12.021 -47.668 1.00 83.38 520 ASN A N 1
ATOM 4105 C CA . ASN A 1 520 ? 13.656 11.884 -46.204 1.00 83.38 520 ASN A CA 1
ATOM 4106 C C . ASN A 1 520 ? 14.982 11.404 -45.593 1.00 83.38 520 ASN A C 1
ATOM 4108 O O . ASN A 1 520 ? 15.166 11.533 -44.382 1.00 83.38 520 ASN A O 1
ATOM 4112 N N . PHE A 1 521 ? 15.903 10.873 -46.400 1.00 79.75 521 PHE A N 1
ATOM 4113 C CA . PHE A 1 521 ? 17.175 10.315 -45.926 1.00 79.75 521 PHE A CA 1
ATOM 4114 C C . PHE A 1 521 ? 18.412 11.078 -46.429 1.00 79.75 521 PHE A C 1
ATOM 4116 O O . PHE A 1 521 ? 19.509 10.535 -46.513 1.00 79.75 521 PHE A O 1
ATOM 4123 N N . GLY A 1 522 ? 18.255 12.379 -46.698 1.00 67.88 522 GLY A N 1
ATOM 4124 C CA . GLY A 1 522 ? 19.374 13.304 -46.926 1.00 67.88 522 GLY A CA 1
ATOM 4125 C C . GLY A 1 522 ? 19.769 13.511 -48.388 1.00 67.88 522 GLY A C 1
ATOM 4126 O O . GLY A 1 522 ? 20.577 14.389 -48.668 1.00 67.88 522 GLY A O 1
ATOM 4127 N N . ALA A 1 523 ? 19.144 12.808 -49.335 1.00 71.19 523 ALA A N 1
ATOM 4128 C CA . ALA A 1 523 ? 19.340 13.011 -50.769 1.00 71.19 523 ALA A CA 1
ATOM 4129 C C . ALA A 1 523 ? 18.256 13.935 -51.360 1.00 71.19 523 ALA A C 1
ATOM 4131 O O . ALA A 1 523 ? 17.731 13.683 -52.444 1.00 71.19 523 ALA A O 1
ATOM 4132 N N . LYS A 1 524 ? 17.905 15.020 -50.648 1.00 75.19 524 LYS A N 1
ATOM 4133 C CA . LYS A 1 524 ? 16.811 15.939 -51.024 1.00 75.19 524 LYS A CA 1
ATOM 4134 C C . LYS A 1 524 ? 16.951 16.463 -52.452 1.00 75.19 524 LYS A C 1
ATOM 4136 O O . LYS A 1 524 ? 15.988 16.407 -53.206 1.00 75.19 524 LYS A O 1
ATOM 4141 N N . GLN A 1 525 ? 18.155 16.886 -52.834 1.00 71.81 525 GLN A N 1
ATOM 4142 C CA . GLN A 1 525 ? 18.436 17.351 -54.194 1.00 71.81 525 GLN A CA 1
ATOM 4143 C C . GLN A 1 525 ? 18.230 16.246 -55.240 1.00 71.81 525 GLN A C 1
ATOM 4145 O O . GLN A 1 525 ? 17.658 16.517 -56.284 1.00 71.81 525 GLN A O 1
ATOM 4150 N N . VAL A 1 526 ? 18.607 14.995 -54.956 1.00 71.69 526 VAL A N 1
ATOM 4151 C CA . VAL A 1 526 ? 18.369 13.860 -55.870 1.00 71.69 526 VAL A CA 1
ATOM 4152 C C . VAL A 1 526 ? 16.871 13.559 -55.984 1.00 71.69 526 VAL A C 1
ATOM 4154 O O . VAL A 1 526 ? 16.352 13.391 -57.086 1.00 71.69 526 VAL A O 1
ATOM 4157 N N . GLY A 1 527 ? 16.155 13.541 -54.856 1.00 76.19 527 GLY A N 1
ATOM 4158 C CA . GLY A 1 527 ? 14.709 13.320 -54.828 1.00 76.19 527 GLY A CA 1
ATOM 4159 C C . GLY A 1 527 ? 13.924 14.409 -55.566 1.00 76.19 527 GLY A C 1
ATOM 4160 O O . GLY A 1 527 ? 13.006 14.110 -56.327 1.00 76.19 527 GLY A O 1
ATOM 4161 N N . GLU A 1 528 ? 14.289 15.677 -55.381 1.00 78.69 528 GLU A N 1
ATOM 4162 C CA . GLU A 1 528 ? 13.581 16.815 -55.977 1.00 78.69 528 GLU A CA 1
ATOM 4163 C C . GLU A 1 528 ? 14.015 17.100 -57.421 1.00 78.69 528 GLU A C 1
ATOM 4165 O O . GLU A 1 528 ? 13.149 17.283 -58.274 1.00 78.69 528 GLU A O 1
ATOM 4170 N N . ALA A 1 529 ? 15.319 17.102 -57.712 1.00 76.12 529 ALA A N 1
ATOM 4171 C CA . ALA A 1 529 ? 15.854 17.518 -59.009 1.00 76.12 529 ALA A CA 1
ATOM 4172 C C . ALA A 1 529 ? 16.043 16.367 -60.008 1.00 76.12 529 ALA A C 1
ATOM 4174 O O . ALA A 1 529 ? 15.943 16.605 -61.202 1.00 76.12 529 ALA A O 1
ATOM 4175 N N . THR A 1 530 ? 16.294 15.131 -59.567 1.00 74.75 530 THR A N 1
ATOM 4176 C CA . THR A 1 530 ? 16.486 13.992 -60.487 1.00 74.75 530 THR A CA 1
ATOM 4177 C C . THR A 1 530 ? 15.226 13.142 -60.575 1.00 74.75 530 THR A C 1
ATOM 4179 O O . THR A 1 530 ? 14.608 13.048 -61.632 1.00 74.75 530 THR A O 1
ATOM 4182 N N . ILE A 1 531 ? 14.796 12.567 -59.449 1.00 78.50 531 ILE A N 1
ATOM 4183 C CA . ILE A 1 531 ? 13.609 11.699 -59.406 1.00 78.50 531 ILE A CA 1
ATOM 4184 C C . ILE A 1 531 ? 12.341 12.518 -59.679 1.00 78.50 531 ILE A C 1
ATOM 4186 O O . ILE A 1 531 ? 11.429 12.054 -60.352 1.00 78.50 531 ILE A O 1
ATOM 4190 N N . GLY A 1 532 ? 12.289 13.763 -59.198 1.00 73.75 532 GLY A N 1
ATOM 4191 C CA . GLY A 1 532 ? 11.164 14.661 -59.443 1.00 73.75 532 GLY A CA 1
ATOM 4192 C C . GLY A 1 532 ? 10.999 15.105 -60.900 1.00 73.75 532 GLY A C 1
ATOM 4193 O O . GLY A 1 532 ? 9.886 15.464 -61.268 1.00 73.75 532 GLY A O 1
ATOM 4194 N N . GLN A 1 533 ? 12.064 15.081 -61.711 1.00 77.69 533 GLN A N 1
ATOM 4195 C CA . GLN A 1 533 ? 12.025 15.482 -63.126 1.00 77.69 533 GLN A CA 1
ATOM 4196 C C . GLN A 1 533 ? 11.796 14.301 -64.079 1.00 77.69 533 GLN A C 1
ATOM 4198 O O . GLN A 1 533 ? 11.301 14.499 -65.186 1.00 77.69 533 GLN A O 1
ATOM 4203 N N . ILE A 1 534 ? 12.144 13.081 -63.662 1.00 77.50 534 ILE A N 1
ATOM 4204 C CA . ILE A 1 534 ? 12.007 11.866 -64.469 1.00 77.50 534 ILE A CA 1
ATOM 4205 C C . ILE A 1 534 ? 10.919 10.992 -63.844 1.00 77.50 534 ILE A C 1
ATOM 4207 O O . ILE A 1 534 ? 11.183 10.197 -62.944 1.00 77.50 534 ILE A O 1
ATOM 4211 N N . GLU A 1 535 ? 9.689 11.140 -64.336 1.00 72.56 535 GLU A N 1
ATOM 4212 C CA . GLU A 1 535 ? 8.477 10.584 -63.718 1.00 72.56 535 GLU A CA 1
ATOM 4213 C C . GLU A 1 535 ? 8.560 9.074 -63.442 1.00 72.56 535 GLU A C 1
ATOM 4215 O O . GLU A 1 535 ? 8.213 8.631 -62.349 1.00 72.56 535 GLU A O 1
ATOM 4220 N N . PHE A 1 536 ? 9.109 8.283 -64.373 1.00 77.31 536 PHE A N 1
ATOM 4221 C CA . PHE A 1 536 ? 9.214 6.831 -64.190 1.00 77.31 536 PHE A CA 1
ATOM 4222 C C . PHE A 1 536 ? 10.188 6.414 -63.076 1.00 77.31 536 PHE A C 1
ATOM 4224 O O . PHE A 1 536 ? 10.099 5.290 -62.592 1.00 77.31 536 PHE A O 1
ATOM 4231 N N . LEU A 1 537 ? 11.111 7.282 -62.639 1.00 79.81 537 LEU A N 1
ATOM 4232 C CA . LEU A 1 537 ? 11.991 6.986 -61.502 1.00 79.81 537 LEU A CA 1
ATOM 4233 C C . LEU A 1 537 ? 11.261 7.091 -60.160 1.00 79.81 537 LEU A C 1
ATOM 4235 O O . LEU A 1 537 ? 11.780 6.584 -59.165 1.00 79.81 537 LEU A O 1
ATOM 4239 N N . ASN A 1 538 ? 10.085 7.726 -60.120 1.00 88.19 538 ASN A N 1
ATOM 4240 C CA . ASN A 1 538 ? 9.261 7.884 -58.928 1.00 88.19 538 ASN A CA 1
ATOM 4241 C C . ASN A 1 538 ? 8.181 6.794 -58.828 1.00 88.19 538 ASN A C 1
ATOM 4243 O O . ASN A 1 538 ? 7.002 7.053 -59.065 1.00 88.19 538 ASN A O 1
ATOM 4247 N N . TYR A 1 539 ? 8.575 5.576 -58.471 1.00 88.69 539 TYR A N 1
ATOM 4248 C CA . TYR A 1 539 ? 7.659 4.448 -58.294 1.00 88.69 539 TYR A CA 1
ATOM 4249 C C . TYR A 1 539 ? 7.437 4.113 -56.818 1.00 88.69 539 TYR A C 1
ATOM 4251 O O . TYR A 1 539 ? 8.233 4.468 -55.942 1.00 88.69 539 TYR A O 1
ATOM 4259 N N . ASP A 1 540 ? 6.334 3.416 -56.554 1.00 91.38 540 ASP A N 1
ATOM 4260 C CA . ASP A 1 540 ? 5.999 2.896 -55.235 1.00 91.38 540 ASP A CA 1
ATOM 4261 C C . ASP A 1 540 ? 6.905 1.710 -54.871 1.00 91.38 540 ASP A C 1
ATOM 4263 O O . ASP A 1 540 ? 7.166 0.823 -55.683 1.00 91.38 540 ASP A O 1
ATOM 4267 N N . LEU A 1 541 ? 7.341 1.668 -53.620 1.00 92.00 541 LEU A N 1
ATOM 4268 C CA . LEU A 1 541 ? 8.002 0.545 -52.974 1.00 92.00 541 LEU A CA 1
ATOM 4269 C C . LEU A 1 541 ? 7.068 -0.001 -51.897 1.00 92.00 541 LEU A C 1
ATOM 4271 O O . LEU A 1 541 ? 6.578 0.767 -51.066 1.00 92.00 541 LEU A O 1
ATOM 4275 N N . LEU A 1 542 ? 6.843 -1.311 -51.902 1.00 92.50 542 LEU A N 1
ATOM 4276 C CA . LEU A 1 542 ? 6.080 -2.032 -50.886 1.00 92.50 542 LEU A CA 1
ATOM 4277 C C . LEU A 1 542 ? 7.008 -2.815 -49.955 1.00 92.50 542 LEU A C 1
ATOM 4279 O O . LEU A 1 542 ? 8.095 -3.233 -50.366 1.00 92.50 542 LEU A O 1
ATOM 4283 N N . ASP A 1 543 ? 6.547 -3.043 -48.724 1.00 91.38 543 ASP A N 1
ATOM 4284 C CA . ASP A 1 543 ? 7.209 -3.877 -47.710 1.00 91.38 543 ASP A CA 1
ATOM 4285 C C . ASP A 1 543 ? 8.693 -3.536 -47.515 1.00 91.38 543 ASP A C 1
ATOM 4287 O O . ASP A 1 543 ? 9.546 -4.421 -47.391 1.00 91.38 543 ASP A O 1
ATOM 4291 N N . VAL A 1 544 ? 9.013 -2.241 -47.505 1.00 92.94 544 VAL A N 1
ATOM 4292 C CA . VAL A 1 544 ? 10.393 -1.778 -47.394 1.00 92.94 544 VAL A CA 1
ATOM 4293 C C . VAL A 1 544 ? 10.925 -2.117 -46.011 1.00 92.94 544 VAL A C 1
ATOM 4295 O O . VAL A 1 544 ? 10.388 -1.686 -44.989 1.00 92.94 544 VAL A O 1
ATOM 4298 N N . ARG A 1 545 ? 12.010 -2.880 -45.991 1.00 95.00 545 ARG A N 1
ATOM 4299 C CA . ARG A 1 545 ? 12.802 -3.207 -44.813 1.00 95.00 545 ARG A CA 1
ATOM 4300 C C . ARG A 1 545 ? 14.048 -2.347 -44.802 1.00 95.00 545 ARG A C 1
ATOM 4302 O O . ARG A 1 545 ? 14.632 -2.091 -45.851 1.00 95.00 545 ARG A O 1
ATOM 4309 N N . VAL A 1 546 ? 14.436 -1.915 -43.615 1.00 91.56 546 VAL A N 1
ATOM 4310 C CA . VAL A 1 546 ? 15.653 -1.147 -43.379 1.00 91.56 546 VAL A CA 1
ATOM 4311 C C . VAL A 1 546 ? 16.491 -1.898 -42.364 1.00 91.56 546 VAL A C 1
ATOM 4313 O O . VAL A 1 546 ? 15.946 -2.328 -41.351 1.00 91.56 546 VAL A O 1
ATOM 4316 N N . ASP A 1 547 ? 17.786 -2.033 -42.596 1.00 91.06 547 ASP A N 1
ATOM 4317 C CA . ASP A 1 547 ? 18.721 -2.597 -41.630 1.00 91.06 547 ASP A CA 1
ATOM 4318 C C . ASP A 1 547 ? 20.005 -1.766 -41.533 1.00 91.06 547 ASP A C 1
ATOM 4320 O O . ASP A 1 547 ? 20.409 -1.100 -42.487 1.00 91.06 547 ASP A O 1
ATOM 4324 N N . ALA A 1 548 ? 20.603 -1.734 -40.340 1.00 86.75 548 ALA A N 1
ATOM 4325 C CA . ALA A 1 548 ? 21.915 -1.132 -40.106 1.00 86.75 548 ALA A CA 1
ATOM 4326 C C . ALA A 1 548 ? 22.598 -1.740 -38.877 1.00 86.75 548 ALA A C 1
ATOM 4328 O O . ALA A 1 548 ? 21.928 -2.107 -37.910 1.00 86.75 548 ALA A O 1
ATOM 4329 N N . ASP A 1 549 ? 23.930 -1.792 -38.894 1.00 85.44 549 ASP A N 1
ATOM 4330 C CA . ASP A 1 549 ? 24.755 -2.166 -37.742 1.00 85.44 549 ASP A CA 1
ATOM 4331 C C . ASP A 1 549 ? 25.515 -0.935 -37.221 1.00 85.44 549 ASP A C 1
ATOM 4333 O O . ASP A 1 549 ? 26.237 -0.275 -37.968 1.00 85.44 549 ASP A O 1
ATOM 4337 N N . PHE A 1 550 ? 25.346 -0.614 -35.936 1.00 74.06 550 PHE A N 1
ATOM 4338 C CA . PHE A 1 550 ? 26.001 0.532 -35.285 1.00 74.06 550 PHE A CA 1
ATOM 4339 C C . PHE A 1 550 ? 27.448 0.263 -34.815 1.00 74.06 550 PHE A C 1
ATOM 4341 O O . PHE A 1 550 ? 28.037 1.111 -34.143 1.00 74.06 550 PHE A O 1
ATOM 4348 N N . ASN A 1 551 ? 28.038 -0.899 -35.114 1.00 66.56 551 ASN A N 1
ATOM 4349 C CA . ASN A 1 551 ? 29.443 -1.192 -34.793 1.00 66.56 551 ASN A CA 1
ATOM 4350 C C . ASN A 1 551 ? 30.448 -0.871 -35.910 1.00 66.56 551 ASN A C 1
ATOM 4352 O O . ASN A 1 551 ? 31.647 -0.844 -35.631 1.00 66.56 551 ASN A O 1
ATOM 4356 N N . GLU A 1 552 ? 29.988 -0.640 -37.137 1.00 62.41 552 GLU A N 1
ATOM 4357 C CA . GLU A 1 552 ? 30.822 -0.310 -38.300 1.00 62.41 552 GLU A CA 1
ATOM 4358 C C . GLU A 1 552 ? 30.539 1.127 -38.774 1.00 62.41 552 GLU A C 1
ATOM 4360 O O . GLU A 1 552 ? 29.718 1.831 -38.180 1.00 62.41 552 GLU A O 1
ATOM 4365 N N . ASP A 1 553 ? 31.214 1.590 -39.836 1.00 66.81 553 ASP A N 1
ATOM 4366 C CA . ASP A 1 553 ? 30.797 2.808 -40.543 1.00 66.81 553 ASP A CA 1
ATOM 4367 C C . ASP A 1 553 ? 29.299 2.696 -40.842 1.00 66.81 553 ASP A C 1
ATOM 4369 O O . ASP A 1 553 ? 28.885 1.784 -41.552 1.00 66.81 553 ASP A O 1
ATOM 4373 N N . MET A 1 554 ? 28.477 3.571 -40.259 1.00 68.69 554 MET A N 1
ATOM 4374 C CA . MET A 1 554 ? 27.031 3.368 -40.249 1.00 68.69 554 MET A CA 1
ATOM 4375 C C . MET A 1 554 ? 26.437 3.509 -41.656 1.00 68.69 554 MET A C 1
ATOM 4377 O O . MET A 1 554 ? 26.527 4.569 -42.282 1.00 68.69 554 MET A O 1
ATOM 4381 N N . LYS A 1 555 ? 25.792 2.437 -42.133 1.00 81.88 555 LYS A N 1
ATOM 4382 C CA . LYS A 1 555 ? 25.115 2.367 -43.436 1.00 81.88 555 LYS A CA 1
ATOM 4383 C C . LYS A 1 555 ? 23.678 1.924 -43.221 1.00 81.88 555 LYS A C 1
ATOM 4385 O O . LYS A 1 555 ? 23.455 0.863 -42.649 1.00 81.88 555 LYS A O 1
ATOM 4390 N N . LEU A 1 556 ? 22.714 2.723 -43.679 1.00 87.12 556 LEU A N 1
ATOM 4391 C CA . LEU A 1 556 ? 21.324 2.268 -43.743 1.00 87.12 556 LEU A CA 1
ATOM 4392 C C . LEU A 1 556 ? 21.132 1.522 -45.058 1.00 87.12 556 LEU A C 1
ATOM 4394 O O . LEU A 1 556 ? 21.313 2.112 -46.124 1.00 87.12 556 LEU A O 1
ATOM 4398 N N . HIS A 1 557 ? 20.754 0.259 -44.972 1.00 90.94 557 HIS A N 1
ATOM 4399 C CA . HIS A 1 557 ? 20.428 -0.587 -46.105 1.00 90.94 557 HIS A CA 1
ATOM 4400 C C . HIS A 1 557 ? 18.908 -0.729 -46.213 1.00 90.94 557 HIS A C 1
ATOM 4402 O O . HIS A 1 557 ? 18.237 -0.973 -45.219 1.00 90.94 557 HIS A O 1
ATOM 4408 N N . PHE A 1 558 ? 18.355 -0.520 -47.404 1.00 91.69 558 PHE A N 1
ATOM 4409 C CA . PHE A 1 558 ? 16.930 -0.547 -47.710 1.00 91.69 558 PHE A CA 1
ATOM 4410 C C . PHE A 1 558 ? 16.657 -1.650 -48.723 1.00 91.69 558 PHE A C 1
ATOM 4412 O O . PHE A 1 558 ? 17.254 -1.648 -49.794 1.00 91.69 558 PHE A O 1
ATOM 4419 N N . VAL A 1 559 ? 15.694 -2.521 -48.444 1.00 92.88 559 VAL A N 1
ATOM 4420 C CA . VAL A 1 559 ? 15.244 -3.568 -49.368 1.00 92.88 559 VAL A CA 1
ATOM 4421 C C . VAL A 1 559 ? 13.735 -3.496 -49.497 1.00 92.88 559 VAL A C 1
ATOM 4423 O O . VAL A 1 559 ? 13.042 -3.449 -48.487 1.00 92.88 559 VAL A O 1
ATOM 4426 N N . GLY A 1 560 ? 13.201 -3.509 -50.714 1.00 92.31 560 GLY A N 1
ATOM 4427 C CA . GLY A 1 560 ? 11.752 -3.448 -50.922 1.00 92.31 560 GLY A CA 1
ATOM 4428 C C . GLY A 1 560 ? 11.296 -4.058 -52.238 1.00 92.31 560 GLY A C 1
ATOM 4429 O O . GLY A 1 560 ? 12.109 -4.383 -53.107 1.00 92.31 560 GLY A O 1
ATOM 4430 N N . ASN A 1 561 ? 9.978 -4.183 -52.381 1.00 91.81 561 ASN A N 1
ATOM 4431 C CA . ASN A 1 561 ? 9.323 -4.702 -53.578 1.00 91.81 561 ASN A CA 1
ATOM 4432 C C . ASN A 1 561 ? 8.832 -3.525 -54.438 1.00 91.81 561 ASN A C 1
ATOM 4434 O O . ASN A 1 561 ? 7.867 -2.856 -54.057 1.00 91.81 561 ASN A O 1
ATOM 4438 N N . PRO A 1 562 ? 9.484 -3.217 -55.569 1.00 91.00 562 PRO A N 1
ATOM 4439 C CA . PRO A 1 562 ? 9.114 -2.076 -56.389 1.00 91.00 562 PRO A CA 1
ATOM 4440 C C . PRO A 1 562 ? 7.884 -2.381 -57.251 1.00 91.00 562 PRO A C 1
ATOM 4442 O O . PRO A 1 562 ? 7.851 -3.363 -57.991 1.00 91.00 562 PRO A O 1
ATOM 4445 N N . LEU A 1 563 ? 6.893 -1.491 -57.230 1.00 88.19 563 LEU A N 1
ATOM 4446 C CA . LEU A 1 563 ? 5.807 -1.451 -58.211 1.00 88.19 563 LEU A CA 1
ATOM 4447 C C . LEU A 1 563 ? 6.282 -0.705 -59.458 1.00 88.19 563 LEU A C 1
ATOM 4449 O O . LEU A 1 563 ? 5.845 0.403 -59.767 1.00 88.19 563 LEU A O 1
ATOM 4453 N N . PHE A 1 564 ? 7.224 -1.321 -60.165 1.00 82.19 564 PHE A N 1
ATOM 4454 C CA . PHE A 1 564 ? 7.831 -0.758 -61.360 1.00 82.19 564 PHE A CA 1
ATOM 4455 C C . PHE A 1 564 ? 7.356 -1.519 -62.594 1.00 82.19 564 PHE A C 1
ATOM 4457 O O . PHE A 1 564 ? 7.706 -2.684 -62.779 1.00 82.19 564 PHE A O 1
ATOM 4464 N N . PHE A 1 565 ? 6.535 -0.875 -63.432 1.00 74.56 565 PHE A N 1
ATOM 4465 C CA . PHE A 1 565 ? 6.125 -1.401 -64.742 1.00 74.56 565 PHE A CA 1
ATOM 4466 C C . PHE A 1 565 ? 5.625 -2.873 -64.734 1.00 74.56 565 PHE A C 1
ATOM 4468 O O . PHE A 1 565 ? 5.781 -3.583 -65.722 1.00 74.56 565 PHE A O 1
ATOM 4475 N N . ASN A 1 566 ? 4.981 -3.328 -63.649 1.00 71.19 566 ASN A N 1
ATOM 4476 C CA . ASN A 1 566 ? 4.471 -4.700 -63.435 1.00 71.19 566 ASN A CA 1
ATOM 4477 C C . ASN A 1 566 ? 5.523 -5.831 -63.497 1.00 71.19 566 ASN A C 1
ATOM 4479 O O . ASN A 1 566 ? 5.172 -6.987 -63.738 1.00 71.19 566 ASN A O 1
ATOM 4483 N N . TYR A 1 567 ? 6.804 -5.536 -63.269 1.00 77.94 567 TYR A N 1
ATOM 4484 C CA . TYR A 1 567 ? 7.828 -6.573 -63.129 1.00 77.94 567 TYR A CA 1
ATOM 4485 C C . TYR A 1 567 ? 7.750 -7.221 -61.734 1.00 77.94 567 TYR A C 1
ATOM 4487 O O . TYR A 1 567 ? 8.435 -6.799 -60.802 1.00 77.94 567 TYR A O 1
ATOM 4495 N N . ASN A 1 568 ? 6.913 -8.256 -61.601 1.00 70.38 568 ASN A N 1
ATOM 4496 C CA . ASN A 1 568 ? 6.534 -8.892 -60.325 1.00 70.38 568 ASN A CA 1
ATOM 4497 C C . ASN A 1 568 ? 7.697 -9.512 -59.524 1.00 70.38 568 ASN A C 1
ATOM 4499 O O . ASN A 1 568 ? 7.562 -9.732 -58.325 1.00 70.38 568 ASN A O 1
ATOM 4503 N N . SER A 1 569 ? 8.822 -9.819 -60.171 1.00 77.94 569 SER A N 1
ATOM 4504 C CA . SER A 1 569 ? 10.010 -10.437 -59.564 1.00 77.94 569 SER A CA 1
ATOM 4505 C C . SER A 1 569 ? 11.131 -9.434 -59.261 1.00 77.94 569 SER A C 1
ATOM 4507 O O . SER A 1 569 ? 12.236 -9.842 -58.899 1.00 77.94 569 SER A O 1
ATOM 4509 N N . SER A 1 570 ? 10.879 -8.132 -59.409 1.00 84.31 570 SER A N 1
ATOM 4510 C CA . SER A 1 570 ? 11.888 -7.091 -59.190 1.00 84.31 570 SER A CA 1
ATOM 4511 C C . SER A 1 570 ? 12.228 -6.890 -57.718 1.00 84.31 570 SER A C 1
ATOM 4513 O O . SER A 1 570 ? 11.403 -7.124 -56.836 1.00 84.31 570 SER A O 1
ATOM 4515 N N . LYS A 1 571 ? 13.438 -6.398 -57.451 1.00 88.38 571 LYS A N 1
ATOM 4516 C CA . LYS A 1 571 ? 13.889 -6.017 -56.107 1.00 88.38 571 LYS A CA 1
ATOM 4517 C C . LYS A 1 571 ? 14.502 -4.628 -56.120 1.00 88.38 571 LYS A C 1
ATOM 4519 O O . LYS A 1 571 ? 15.251 -4.283 -57.031 1.00 88.38 571 LYS A O 1
ATOM 4524 N N . PHE A 1 572 ? 14.194 -3.851 -55.095 1.00 90.75 572 PHE A N 1
ATOM 4525 C CA . PHE A 1 572 ? 14.862 -2.592 -54.813 1.00 90.75 572 PHE A CA 1
ATOM 4526 C C . PHE A 1 572 ? 15.898 -2.802 -53.714 1.00 90.75 572 PHE A C 1
ATOM 4528 O O . PHE A 1 572 ? 15.596 -3.449 -52.710 1.00 90.75 572 PHE A O 1
ATOM 4535 N N . GLU A 1 573 ? 17.075 -2.212 -53.894 1.00 91.31 573 GLU A N 1
ATOM 4536 C CA . GLU A 1 573 ? 18.144 -2.188 -52.901 1.00 91.31 573 GLU A CA 1
ATOM 4537 C C . GLU A 1 573 ? 18.721 -0.773 -52.808 1.00 91.31 573 GLU A C 1
ATOM 4539 O O . GLU A 1 573 ? 19.060 -0.166 -53.822 1.00 91.31 573 GLU A O 1
ATOM 4544 N N . GLY A 1 574 ? 18.808 -0.208 -51.610 1.00 87.88 574 GLY A N 1
ATOM 4545 C CA . GLY A 1 574 ? 19.258 1.161 -51.384 1.00 87.88 574 GLY A CA 1
ATOM 4546 C C . GLY A 1 574 ? 20.224 1.254 -50.215 1.00 87.88 574 GLY A C 1
ATOM 4547 O O . GLY A 1 574 ? 20.072 0.558 -49.224 1.00 87.88 574 GLY A O 1
ATOM 4548 N N . TYR A 1 575 ? 21.193 2.152 -50.307 1.00 86.88 575 TYR A N 1
ATOM 4549 C CA . TYR A 1 575 ? 22.207 2.392 -49.292 1.00 86.88 575 TYR A CA 1
ATOM 4550 C C . TYR A 1 575 ? 22.317 3.884 -49.020 1.00 86.88 575 TYR A C 1
ATOM 4552 O O . TYR A 1 575 ? 22.513 4.671 -49.948 1.00 86.88 575 TYR A O 1
ATOM 4560 N N .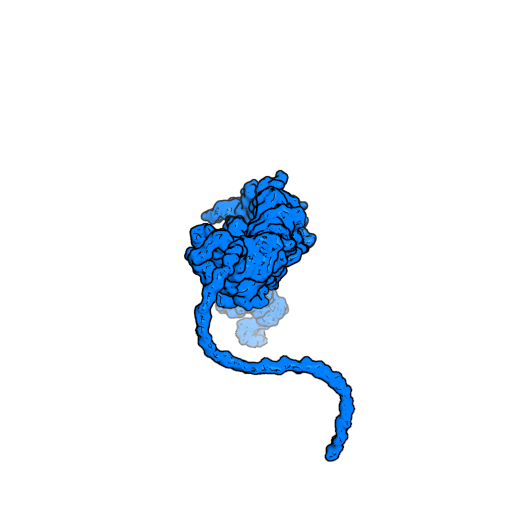 VAL A 1 576 ? 22.230 4.277 -47.752 1.00 84.12 576 VAL A N 1
ATOM 4561 C CA . VAL A 1 576 ? 22.549 5.636 -47.298 1.00 84.12 576 VAL A CA 1
ATOM 4562 C C . VAL A 1 576 ? 23.850 5.581 -46.514 1.00 84.12 576 VAL A C 1
ATOM 4564 O O . VAL A 1 576 ? 23.964 4.844 -45.535 1.00 84.12 576 VAL A O 1
ATOM 4567 N N . LEU A 1 577 ? 24.822 6.361 -46.978 1.00 78.38 577 LEU A N 1
ATOM 4568 C CA . LEU A 1 577 ? 26.192 6.408 -46.483 1.00 78.38 577 LEU A CA 1
ATOM 4569 C C . LEU A 1 577 ? 26.524 7.841 -46.066 1.00 78.38 577 LEU A C 1
ATOM 4571 O O . LEU A 1 577 ? 26.146 8.789 -46.760 1.00 78.38 577 LEU A O 1
ATOM 4575 N N . ASP A 1 578 ? 27.281 8.004 -44.987 1.00 70.88 578 ASP A N 1
ATOM 4576 C CA . ASP A 1 578 ? 27.917 9.280 -44.657 1.00 70.88 578 ASP A CA 1
ATOM 4577 C C . ASP A 1 578 ? 29.339 9.302 -45.241 1.00 70.88 578 ASP A C 1
ATOM 4579 O O . ASP A 1 578 ? 30.180 8.481 -44.877 1.00 70.88 578 ASP A O 1
ATOM 4583 N N . VAL A 1 579 ? 29.604 10.191 -46.204 1.00 67.25 579 VAL A N 1
ATOM 4584 C CA . VAL A 1 579 ? 30.902 10.290 -46.892 1.00 67.25 579 VAL A CA 1
ATOM 4585 C C . VAL A 1 579 ? 31.386 11.735 -46.826 1.00 67.25 579 VAL A C 1
ATOM 4587 O O . VAL A 1 579 ? 30.794 12.617 -47.445 1.00 67.25 579 VAL A O 1
ATOM 4590 N N . ASN A 1 580 ? 32.495 11.979 -46.121 1.00 65.81 580 ASN A N 1
ATOM 4591 C CA . ASN A 1 580 ? 33.124 13.303 -45.976 1.00 65.81 580 ASN A CA 1
ATOM 4592 C C . ASN A 1 580 ? 32.172 14.402 -45.453 1.00 65.81 580 ASN A C 1
ATOM 4594 O O . ASN A 1 580 ? 32.245 15.546 -45.898 1.00 65.81 580 ASN A O 1
ATOM 4598 N N . GLY A 1 581 ? 31.263 14.060 -44.533 1.00 63.91 581 GLY A N 1
ATOM 4599 C CA . GLY A 1 581 ? 30.305 15.009 -43.952 1.00 63.91 581 GLY A CA 1
ATOM 4600 C C . GLY A 1 581 ? 29.103 15.328 -44.848 1.00 63.91 581 GLY A C 1
ATOM 4601 O O . GLY A 1 581 ? 28.349 16.254 -44.550 1.00 63.91 581 GLY A O 1
ATOM 4602 N N . ALA A 1 582 ? 28.911 14.577 -45.938 1.00 66.50 582 ALA A N 1
ATOM 4603 C CA . ALA A 1 582 ? 27.729 14.650 -46.785 1.00 66.50 582 ALA A CA 1
ATOM 4604 C C . ALA A 1 582 ? 27.068 13.271 -46.914 1.00 66.50 582 ALA A C 1
ATOM 4606 O O . ALA A 1 582 ? 27.715 12.272 -47.239 1.00 66.50 582 ALA A O 1
ATOM 4607 N N . ARG A 1 583 ? 25.743 13.228 -46.731 1.00 72.81 583 ARG A N 1
ATOM 4608 C CA . ARG A 1 583 ? 24.955 12.008 -46.941 1.00 72.81 583 ARG A CA 1
ATOM 4609 C C . ARG A 1 583 ? 24.816 11.723 -48.425 1.00 72.81 583 ARG A C 1
ATOM 4611 O O . ARG A 1 583 ? 24.349 12.569 -49.187 1.00 72.81 583 ARG A O 1
ATOM 4618 N N . LYS A 1 584 ? 25.183 10.513 -48.828 1.00 75.31 584 LYS A N 1
ATOM 4619 C CA . LYS A 1 584 ? 24.977 9.998 -50.180 1.00 75.31 584 LYS A CA 1
ATOM 4620 C C . LYS A 1 584 ? 24.001 8.839 -50.127 1.00 75.31 584 LYS A C 1
ATOM 4622 O O . LYS A 1 584 ? 24.078 8.003 -49.231 1.00 75.31 584 LYS A O 1
ATOM 4627 N N . MET A 1 585 ? 23.107 8.787 -51.107 1.00 78.81 585 MET A N 1
ATOM 4628 C CA . MET A 1 585 ? 22.237 7.642 -51.324 1.00 78.81 585 MET A CA 1
ATOM 4629 C C . MET A 1 585 ? 22.603 6.985 -52.650 1.00 78.81 585 MET A C 1
ATOM 4631 O O . MET A 1 585 ? 22.719 7.666 -53.668 1.00 78.81 585 MET A O 1
ATOM 4635 N N . ILE A 1 586 ? 22.783 5.672 -52.624 1.00 81.25 586 ILE A N 1
ATOM 4636 C CA . ILE A 1 586 ? 22.985 4.828 -53.800 1.00 81.25 586 ILE A CA 1
ATOM 4637 C C . ILE A 1 586 ? 21.823 3.848 -53.816 1.00 81.25 586 ILE A C 1
ATOM 4639 O O . ILE A 1 586 ? 21.501 3.283 -52.778 1.00 81.25 586 ILE A O 1
ATOM 4643 N N . PHE A 1 587 ? 21.179 3.639 -54.957 1.00 82.19 587 PHE A N 1
ATOM 4644 C CA . PHE A 1 587 ? 20.150 2.614 -55.072 1.00 82.19 587 PHE A CA 1
ATOM 4645 C C . PHE A 1 587 ? 20.285 1.846 -56.381 1.00 82.19 587 PHE A C 1
ATOM 4647 O O . PHE A 1 587 ? 20.695 2.394 -57.403 1.00 82.19 587 PHE A O 1
ATOM 4654 N N . GLY A 1 588 ? 19.944 0.567 -56.318 1.00 82.81 588 GLY A N 1
ATOM 4655 C CA . GLY A 1 588 ? 19.858 -0.361 -57.425 1.00 82.81 588 GLY A CA 1
ATOM 4656 C C . GLY A 1 588 ? 18.432 -0.882 -57.558 1.00 82.81 588 GLY A C 1
ATOM 4657 O O . GLY A 1 588 ? 17.742 -1.150 -56.573 1.00 82.81 588 GLY A O 1
ATOM 4658 N N . LEU A 1 589 ? 17.996 -1.024 -58.803 1.00 83.75 589 LEU A N 1
ATOM 4659 C CA . LEU A 1 589 ? 16.768 -1.717 -59.156 1.00 83.75 589 LEU A CA 1
ATOM 4660 C C . LEU A 1 589 ? 17.165 -2.981 -59.911 1.00 83.75 589 LEU A C 1
ATOM 4662 O O . LEU A 1 589 ? 17.716 -2.906 -61.009 1.00 83.75 589 LEU A O 1
ATOM 4666 N N . VAL A 1 590 ? 16.907 -4.137 -59.311 1.00 83.75 590 VAL A N 1
ATOM 4667 C CA . VAL A 1 590 ? 17.139 -5.434 -59.941 1.00 83.75 590 VAL A CA 1
ATOM 4668 C C . VAL A 1 590 ? 15.857 -5.838 -60.646 1.00 83.75 590 VAL A C 1
ATOM 4670 O O . VAL A 1 590 ? 14.848 -6.125 -60.001 1.00 83.75 590 VAL A O 1
ATOM 4673 N N . LEU A 1 591 ? 15.907 -5.847 -61.975 1.00 81.25 591 LEU A N 1
ATOM 4674 C CA . LEU A 1 591 ? 14.816 -6.295 -62.829 1.00 81.25 591 LEU A CA 1
ATOM 4675 C C . LEU A 1 591 ? 15.108 -7.728 -63.271 1.00 81.25 591 LEU A C 1
ATOM 4677 O O . LEU A 1 591 ? 16.057 -7.977 -64.013 1.00 81.25 591 LEU A O 1
ATOM 4681 N N . ASN A 1 592 ? 14.292 -8.663 -62.799 1.00 76.81 592 ASN A N 1
ATOM 4682 C CA . ASN A 1 592 ? 14.302 -10.037 -63.286 1.00 76.81 592 ASN A CA 1
ATOM 4683 C C . ASN A 1 592 ? 13.412 -10.131 -64.533 1.00 76.81 592 ASN A C 1
ATOM 4685 O O . ASN A 1 592 ? 12.442 -9.384 -64.660 1.00 76.81 592 ASN A O 1
ATOM 4689 N N . ASP A 1 593 ? 13.770 -11.015 -65.468 1.00 75.94 593 ASP A N 1
ATOM 4690 C CA . ASP A 1 593 ? 13.071 -11.181 -66.753 1.00 75.94 593 ASP A CA 1
ATOM 4691 C C . ASP A 1 593 ? 13.003 -9.888 -67.593 1.00 75.94 593 ASP A C 1
ATOM 4693 O O . ASP A 1 593 ? 12.054 -9.643 -68.340 1.00 75.94 593 ASP A O 1
ATOM 4697 N N . PHE A 1 594 ? 14.034 -9.045 -67.470 1.00 78.56 594 PHE A N 1
ATOM 4698 C CA . PHE A 1 594 ? 14.111 -7.747 -68.131 1.00 78.56 594 PHE A CA 1
ATOM 4699 C C . PHE A 1 594 ? 14.196 -7.873 -69.655 1.00 78.56 594 PHE A C 1
ATOM 4701 O O . PHE A 1 594 ? 15.150 -8.433 -70.202 1.00 78.56 594 PHE A O 1
ATOM 4708 N N . ARG A 1 595 ? 13.227 -7.271 -70.349 1.00 78.94 595 ARG A N 1
ATOM 4709 C CA . ARG A 1 595 ? 13.255 -7.077 -71.799 1.00 78.94 595 ARG A CA 1
ATOM 4710 C C . ARG A 1 595 ? 13.407 -5.600 -72.093 1.00 78.94 595 ARG A C 1
ATOM 4712 O O . ARG A 1 595 ? 12.558 -4.786 -71.741 1.00 78.94 595 ARG A O 1
ATOM 4719 N N . MET A 1 596 ? 14.509 -5.263 -72.747 1.00 76.88 596 MET A N 1
ATOM 4720 C CA . MET A 1 596 ? 14.847 -3.873 -73.013 1.00 76.88 596 MET A CA 1
ATOM 4721 C C . MET A 1 596 ? 13.813 -3.197 -73.930 1.00 76.88 596 MET A C 1
ATOM 4723 O O . MET A 1 596 ? 13.459 -2.048 -73.692 1.00 76.88 596 MET A O 1
ATOM 4727 N N . ASP A 1 597 ? 13.260 -3.917 -74.908 1.00 76.56 597 ASP A N 1
ATOM 4728 C CA . ASP A 1 597 ? 12.212 -3.386 -75.787 1.00 76.56 597 ASP A CA 1
ATOM 4729 C C . ASP A 1 597 ? 10.935 -3.039 -74.993 1.00 76.56 597 ASP A C 1
ATOM 4731 O O . ASP A 1 597 ? 10.435 -1.917 -75.099 1.00 76.56 597 ASP A O 1
ATOM 4735 N N . ASP A 1 598 ? 10.486 -3.939 -74.105 1.00 76.19 598 ASP A N 1
ATOM 4736 C CA . ASP A 1 598 ? 9.340 -3.721 -73.207 1.00 76.19 598 ASP A CA 1
ATOM 4737 C C . ASP A 1 598 ? 9.578 -2.530 -72.262 1.00 76.19 598 ASP A C 1
ATOM 4739 O O . ASP A 1 598 ? 8.661 -1.768 -71.950 1.00 76.19 598 ASP A O 1
ATOM 4743 N N . PHE A 1 599 ? 10.813 -2.352 -71.787 1.00 78.81 599 PHE A N 1
ATOM 4744 C CA . PHE A 1 599 ? 11.194 -1.224 -70.940 1.00 78.81 599 PHE A CA 1
ATOM 4745 C C . PHE A 1 599 ? 11.115 0.110 -71.687 1.00 78.81 599 PHE A C 1
ATOM 4747 O O . PHE A 1 599 ? 10.470 1.040 -71.202 1.00 78.81 599 PHE A O 1
ATOM 4754 N N . VAL A 1 600 ? 11.717 0.205 -72.878 1.00 77.44 600 VAL A N 1
ATOM 4755 C CA . VAL A 1 600 ? 11.700 1.433 -73.691 1.00 77.44 600 VAL A CA 1
ATOM 4756 C C . VAL A 1 600 ? 10.258 1.778 -74.086 1.00 77.44 600 VAL A C 1
ATOM 4758 O O . VAL A 1 600 ? 9.842 2.926 -73.930 1.00 77.44 600 VAL A O 1
ATOM 4761 N N . GLN A 1 601 ? 9.455 0.792 -74.498 1.00 78.12 601 GLN A N 1
ATOM 4762 C CA . GLN A 1 601 ? 8.038 0.983 -74.835 1.00 78.12 601 GLN A CA 1
ATOM 4763 C C . GLN A 1 601 ? 7.251 1.608 -73.672 1.00 78.12 601 GLN A C 1
ATOM 4765 O O . GLN A 1 601 ? 6.488 2.557 -73.866 1.00 78.12 601 GLN A O 1
ATOM 4770 N N . ARG A 1 602 ? 7.483 1.126 -72.444 1.00 76.19 602 ARG A N 1
ATOM 4771 C CA . ARG A 1 602 ? 6.829 1.631 -71.226 1.00 76.19 602 ARG A CA 1
ATOM 4772 C C . ARG A 1 602 ? 7.351 2.996 -70.780 1.00 76.19 602 ARG A C 1
ATOM 4774 O O . ARG A 1 602 ? 6.545 3.827 -70.371 1.00 76.19 602 ARG A O 1
ATOM 4781 N N . CYS A 1 603 ? 8.654 3.260 -70.901 1.00 74.81 603 CYS A N 1
ATOM 4782 C CA . CYS A 1 603 ? 9.243 4.571 -70.602 1.00 74.81 603 CYS A CA 1
ATOM 4783 C C . CYS A 1 603 ? 8.703 5.679 -71.515 1.00 74.81 603 CYS A C 1
ATOM 4785 O O . CYS A 1 603 ? 8.452 6.785 -71.044 1.00 74.81 603 CYS A O 1
ATOM 4787 N N . TYR A 1 604 ? 8.524 5.393 -72.807 1.00 76.31 604 TYR A N 1
ATOM 4788 C CA . TYR A 1 604 ? 8.066 6.379 -73.792 1.00 76.31 604 TYR A CA 1
ATOM 4789 C C . TYR A 1 604 ? 6.556 6.332 -74.064 1.00 76.31 604 TYR A C 1
ATOM 4791 O O . TYR A 1 604 ? 6.075 7.151 -74.847 1.00 76.31 604 TYR A O 1
ATOM 4799 N N . GLN A 1 605 ? 5.827 5.397 -73.439 1.00 69.50 605 GLN A N 1
ATOM 4800 C CA . GLN A 1 605 ? 4.387 5.160 -73.627 1.00 69.50 605 GLN A CA 1
ATOM 4801 C C . GLN A 1 605 ? 3.978 5.063 -75.111 1.00 69.50 605 GLN A C 1
ATOM 4803 O O . GLN A 1 605 ? 2.933 5.567 -75.523 1.00 69.50 605 GLN A O 1
ATOM 4808 N N . LYS A 1 606 ? 4.828 4.451 -75.940 1.00 68.38 606 LYS A N 1
ATOM 4809 C CA . LYS A 1 606 ? 4.635 4.328 -77.392 1.00 68.38 606 LYS A CA 1
ATOM 4810 C C . LYS A 1 606 ? 4.916 2.903 -77.821 1.00 68.38 606 LYS A C 1
ATOM 4812 O O . LYS A 1 606 ? 5.976 2.396 -77.478 1.00 68.38 606 LYS A O 1
ATOM 4817 N N . ASP A 1 607 ? 4.029 2.311 -78.618 1.00 61.66 607 ASP A N 1
ATOM 4818 C CA . ASP A 1 607 ? 4.287 1.032 -79.281 1.00 61.66 607 ASP A CA 1
ATOM 4819 C C . ASP A 1 607 ? 5.470 1.178 -80.241 1.00 61.66 607 ASP A C 1
ATOM 4821 O O . ASP A 1 607 ? 5.424 1.915 -81.231 1.00 61.66 607 ASP A O 1
ATOM 4825 N N . LEU A 1 608 ? 6.572 0.508 -79.912 1.00 61.56 608 LEU A N 1
ATOM 4826 C CA . LEU A 1 608 ? 7.781 0.519 -80.720 1.00 61.56 608 LEU A CA 1
ATOM 4827 C C . LEU A 1 608 ? 7.718 -0.649 -81.694 1.00 61.56 608 LEU A C 1
ATOM 4829 O O . LEU A 1 608 ? 7.869 -1.802 -81.309 1.00 61.56 608 LEU A O 1
ATOM 4833 N N . ASN A 1 609 ? 7.539 -0.345 -82.978 1.00 55.59 609 ASN A N 1
ATOM 4834 C CA . ASN A 1 609 ? 7.518 -1.373 -84.020 1.00 55.59 609 ASN A CA 1
ATOM 4835 C C . ASN A 1 609 ? 8.905 -2.002 -84.266 1.00 55.59 609 ASN A C 1
ATOM 4837 O O . ASN A 1 609 ? 8.978 -3.114 -84.780 1.00 55.59 609 ASN A O 1
ATOM 4841 N N . GLN A 1 610 ? 10.001 -1.307 -83.924 1.00 54.94 610 GLN A N 1
ATOM 4842 C CA . GLN A 1 610 ? 11.386 -1.790 -84.031 1.00 54.94 610 GLN A CA 1
ATOM 4843 C C . GLN A 1 610 ? 12.307 -1.052 -83.050 1.00 54.94 610 GLN A C 1
ATOM 4845 O O . GLN A 1 610 ? 12.349 0.179 -83.052 1.00 54.94 610 GLN A O 1
ATOM 4850 N N . VAL A 1 611 ? 13.123 -1.796 -82.300 1.00 55.72 611 VAL A N 1
ATOM 4851 C CA . VAL A 1 611 ? 14.271 -1.260 -81.556 1.00 55.72 611 VAL A CA 1
ATOM 4852 C C . VAL A 1 611 ? 15.554 -1.756 -82.224 1.00 55.72 611 VAL A C 1
ATOM 4854 O O . VAL A 1 611 ? 15.779 -2.958 -82.350 1.00 55.72 611 VAL A O 1
ATOM 4857 N N . LYS A 1 612 ? 16.398 -0.838 -82.713 1.00 56.56 612 LYS A N 1
ATOM 4858 C CA . LYS A 1 612 ? 17.710 -1.178 -83.288 1.00 56.56 612 LYS A CA 1
ATOM 4859 C C . LYS A 1 612 ? 18.807 -0.906 -82.266 1.00 56.56 612 LYS A C 1
ATOM 4861 O O . LYS A 1 612 ? 19.177 0.242 -82.040 1.00 56.56 612 LYS A O 1
ATOM 4866 N N . TRP A 1 613 ? 19.349 -1.973 -81.689 1.00 49.78 613 TRP A N 1
ATOM 4867 C CA . TRP A 1 613 ? 20.496 -1.914 -80.786 1.00 49.78 613 TRP A CA 1
ATOM 4868 C C . TRP A 1 613 ? 21.792 -1.767 -81.587 1.00 49.78 613 TRP A C 1
ATOM 4870 O O . TRP A 1 613 ? 22.170 -2.659 -82.346 1.00 49.78 613 TRP A O 1
ATOM 4880 N N . ILE A 1 614 ? 22.484 -0.639 -81.432 1.00 50.59 614 ILE A N 1
ATOM 4881 C CA . ILE A 1 614 ? 23.810 -0.437 -82.027 1.00 50.59 614 ILE A CA 1
ATOM 4882 C C . ILE A 1 614 ? 24.835 -1.074 -81.082 1.00 50.59 614 ILE A C 1
ATOM 4884 O O . ILE A 1 614 ? 25.142 -0.528 -80.028 1.00 50.59 614 ILE A O 1
ATOM 4888 N N . SER A 1 615 ? 25.352 -2.252 -81.437 1.00 40.47 615 SER A N 1
ATOM 4889 C CA . SER A 1 615 ? 26.276 -3.034 -80.596 1.00 40.47 615 SER A CA 1
ATOM 4890 C C . SER A 1 615 ? 27.758 -2.654 -80.743 1.00 40.47 615 SER A C 1
ATOM 4892 O O . SER A 1 615 ? 28.617 -3.264 -80.110 1.00 40.47 615 SER A O 1
ATOM 4894 N N . LYS A 1 616 ? 28.081 -1.635 -81.549 1.00 39.66 616 LYS A N 1
ATOM 4895 C CA . LYS A 1 616 ? 29.436 -1.084 -81.693 1.00 39.66 616 LYS A CA 1
ATOM 4896 C C . LYS A 1 616 ? 29.392 0.441 -81.713 1.00 39.66 616 LYS A C 1
ATOM 4898 O O . LYS A 1 616 ? 28.976 1.031 -82.703 1.00 39.66 616 LYS A O 1
ATOM 4903 N N . LEU A 1 617 ? 29.876 1.062 -80.641 1.00 48.28 617 LEU A N 1
ATOM 4904 C CA . LEU A 1 617 ? 30.393 2.428 -80.694 1.00 48.28 617 LEU A CA 1
ATOM 4905 C C . LEU A 1 617 ? 31.813 2.345 -81.262 1.00 48.28 617 LEU A C 1
ATOM 4907 O O . LEU A 1 617 ? 32.761 2.039 -80.543 1.00 48.28 617 LEU A O 1
ATOM 4911 N N . SER A 1 618 ? 31.953 2.551 -82.567 1.00 40.50 618 SER A N 1
ATOM 4912 C CA . SER A 1 618 ? 33.235 2.912 -83.167 1.00 40.50 618 SER A CA 1
ATOM 4913 C C . SER A 1 618 ? 33.119 4.327 -83.723 1.00 40.50 618 SER A C 1
ATOM 4915 O O . SER A 1 618 ? 32.439 4.505 -84.733 1.00 40.50 618 SER A O 1
ATOM 4917 N N . ALA A 1 619 ? 33.829 5.238 -83.045 1.00 35.50 619 ALA A N 1
ATOM 4918 C CA . ALA A 1 619 ? 34.001 6.680 -83.261 1.00 35.50 619 ALA A CA 1
ATOM 4919 C C . ALA A 1 619 ? 32.777 7.562 -82.975 1.00 35.50 619 ALA A C 1
ATOM 4921 O O . ALA A 1 619 ? 31.848 7.607 -83.810 1.00 35.50 619 ALA A O 1
#

Radius of gyration: 45.11 Å; chains: 1; bounding box: 125×52×149 Å

Sequence (619 aa):
MAKGTPSMKSQCWLVLIFLNLNVVANKEKHHLKKQKRDSVATLPDKISSLMTDEIKTGTQFESLGCIFEVAKDDCKTTFLPKQSSCQGMTVPKFFQYFYRETNIKNLTYDFIPMRILQVDRFIMDQCLGEVDIESTAKEGFQIIKGKMKLFDGKVLTTFYYKEVSGLPDFEKFSIEISGNVIIGKHIAPISLIKKKNSLEAQISIRLTSMTALDFYQSLTNKALLDKRSLIDTHIFTDANMQDPLLTGYIGVNGDFEIVLKGEIQHAVLGAVLLSVVVQKPVDSATGVALVASINNIKPNLVLSIATGRSLETFPILKGVVSDLVLEFSNEDLYNIRDDNVNMVLDKYISGDKNISKGAKIKLHLPSDKIVQRVKEPNKILVQIYLIDGSFSLKFPDKLLFDLASVTNNLIPKVPVALFSKVFQVSPEVLITKFVVDIMTKEINVKCLAPEELIMGKDLMAVKNAEFEITHKRNESWKFEMHARKKIAGTFMDVSLEKKKDHYLFLGKIDKITTKQLATNFGAKQVGEATIGQIEFLNYDLLDVRVDADFNEDMKLHFVGNPLFFNYNSSKFEGYVLDVNGARKMIFGLVLNDFRMDDFVQRCYQKDLNQVKWISKLSA